Protein AF-A0A7V6TXW2-F1 (afdb_monomer_lite)

Secondary structure (DSSP, 8-state):
----PPPP-----------PPP-------TT-HHHHHHHHHHHHHHHHHHHHHHHHHHHHHHHHHHHHHHHTPPPPPEEES----TTS-----------S-TT--PPPTHHHHHHHHHHHTT---HHHHHHHHHHHHHHHTT-TT---BTTTTEETTTTEEHHHHHHHHHHHHHHT--TTSHHHHHHHHHHHHHTTTHHHHHHHHH--SHHHHHHHHHHHH--TT-BTTBGGGSTTHHHHHHHHHHHHT----------------------------PPP--PPPPPEEE--PPP--------SHHHHHHHHHHHHHHHHHHHHHHHHHHHHHHHHHTT-HHHHHHHHHHHHHHHHHHT--GGGHHHHHHHHHHHHHHHHHHHHHHHHHHHHHHHHHHHHHHHHHHHHHHHHHHHT--TT-TTHHHHHHHHHHHHHHHHHHHHHTTSS-HHHHHHHHHHHHHHHHHHHHHHHHHTS-HHHHHHHHHHHHHHHHTT--TT--HHHHHHHHHHHHHHHHHHHHHHHHHHHHHHHHHHHHHHHHHTTPPP-HHHHHHHHHGGGGSTTHHHHHHHHHHHHHHHHHHHTS-HHHHHHHHHHHHHHT-SS--HHHHHHHHHHHHHHHHHHHHHHH-HHHHHHHH-HHHHHHHHT--TT-HHHHHHHHHHHHHHHHHHT--

Foldseek 3Di:
DDDDDDDDDDDDDPDDDDPDDDDDDDDDDPDCPVVVVVVVVVVVVVVVVVVVVLVVLLVLLLVLLLVLLVVQAWFFWDKDFDPDPPPDDDDDDDDDDDDDDPQADAQDPCLLVLLVCCCPVLVADSLLSLLLSLQLCVQPSQQLQDDCPDPNAFHGSLRDGDVLVVVLCVQCVVVVHDSSDSSSVSVSVSVCCVPVVVQLVVQLRPDDGNLSSNLSCLSVNVAPQDDPVCSCRHPCNSSSSNSSVNSSPDDDDDDDDDDDDDDDDDDDDDDDDDDDDDDDDPPTDQIDIGGTQFRDRDQPPDPRSSSVSSNVSNVVSNVVSLLVSLLVNLVSLLSNCLQPLVSSVVVLVVVLVRCCVGRDDPVCNVVSVVVSCVSNVVSSVNSVVVNVVVVLVVLLVVLVVVLVVLLVQLLVLLLVDDPVCPCSVVSNVVSLVVNLVSLVVCCVVVVDPPVRSVVVSLVSLLVSLLSNLLSHLLVDALVVLVVSLVVVVVQVVVVDDPSHDPVSNVVSSVSSVVSSVVRVVQQVVLLVVLLVLLVVQLVCLLQLHHRDPVSLVVSCVSLVSHDNSNVSNVLSVLLNVLSLVLLQEALVVLVVVLVVLVVVCPDDHDPSSVVSSVSSVVSSVVLVVCCVVPVQSSLCSSDVLLVVLVVQDDPVDPVSVVSNVVSSVVSCVSNVND

InterPro domains:
  IPR041219 Phage tail lysozyme [PF18013] (111-244)

Organism: NCBI:txid94625

Sequence (674 aa):
MANQRREAVNYQKLTGRAILSDGLLGVAREGGDLERKVAEGFFRLAGVAGQIANEYAEVDGARAGRAAALAGGPGAATISGRVDPASAGGPVGGDFSLTSEVGRKSPPASAAKIKKQLMERGGLKDYQAAAVVGHLTQESNLRASGAVGDQGTAFGLAQWRNERFANLRQFAAGQGKDWRDDETQVDFLIHELNTSEKTAGDALRSSGNLDDAVAAFMGFERPQGWTPQNPRGGHGWSNRLAYAKGALGTVEDVAVDPIQTGATPPADVSPSSARAVAAPGVVPAPVTIDRGKAGGFQPTNSSSIYGRAYDAAGTKTYLQQLDTAMRSDIFNVYMATKDDPVALQSKLNDLKRLQLEDHVFDEIRPEYENAFARMTQPYIEQAIRDQETRRDQQNRAEFLSRTSELETDVQRRIASVSADNPGAVDAVQSAQVAIDDHFDAAVALGVMTADGAAKAKITSRRATAVGFYLRQAENLPSDKVAALRKTMQSDFAAGGLDGLDGDGWEILDAKLDALERSKRVEDNQAKTALAKRGNEFVQRLAAGFEVDEAAFAKFKLDASTATGGQAIVDETVAKIDLAQKLAGMPIQDAQAKVMQLRRDLGSNPTDAQLRTYGYASEFVEAKAKLLADDPVVYVQNADPSVRAAWSEVSADNQASFEKAISATVAAQERLGVV

Radius of gyration: 53.06 Å; chains: 1; bounding box: 148×73×157 Å

pLDDT: mean 76.89, std 19.86, range [21.39, 97.12]

Structure (mmCIF, N/CA/C/O backbone):
data_AF-A0A7V6TXW2-F1
#
_entry.id   AF-A0A7V6TXW2-F1
#
loop_
_atom_site.group_PDB
_atom_site.id
_atom_site.type_symbol
_atom_site.label_atom_id
_atom_site.label_alt_id
_atom_site.label_comp_id
_atom_site.label_asym_id
_atom_site.label_entity_id
_atom_site.label_seq_id
_atom_site.pdbx_PDB_ins_code
_atom_site.Cartn_x
_atom_site.Cartn_y
_atom_site.Cartn_z
_atom_site.occupancy
_atom_site.B_iso_or_equiv
_atom_site.auth_seq_id
_atom_site.auth_comp_id
_atom_site.auth_asym_id
_atom_site.auth_atom_id
_atom_site.pdbx_PDB_model_num
ATOM 1 N N . MET A 1 1 ? 82.183 -24.982 -47.514 1.00 39.62 1 MET A N 1
ATOM 2 C CA . MET A 1 1 ? 81.822 -24.831 -48.942 1.00 39.62 1 MET A CA 1
ATOM 3 C C . MET A 1 1 ? 80.545 -24.000 -48.983 1.00 39.62 1 MET A C 1
ATOM 5 O O . MET A 1 1 ? 79.555 -24.433 -48.421 1.00 39.62 1 MET A O 1
ATOM 9 N N . ALA A 1 2 ? 80.673 -22.684 -49.174 1.00 40.34 2 ALA A N 1
ATOM 10 C CA . ALA A 1 2 ? 80.458 -21.997 -50.459 1.00 40.34 2 ALA A CA 1
ATOM 11 C C . ALA A 1 2 ? 78.979 -22.093 -50.906 1.00 40.34 2 ALA A C 1
ATOM 13 O O . ALA A 1 2 ? 78.511 -23.168 -51.246 1.00 40.34 2 ALA A O 1
ATOM 14 N N . ASN A 1 3 ? 78.181 -21.048 -50.655 1.00 40.56 3 ASN A N 1
ATOM 15 C CA . ASN A 1 3 ? 77.856 -19.963 -51.602 1.00 40.56 3 ASN A CA 1
ATOM 16 C C . ASN A 1 3 ? 76.934 -20.419 -52.749 1.00 40.56 3 ASN A C 1
ATOM 18 O O . ASN A 1 3 ? 77.410 -21.066 -53.668 1.00 40.56 3 ASN A O 1
ATOM 22 N N . GLN A 1 4 ? 75.672 -19.972 -52.766 1.00 47.75 4 GLN A N 1
ATOM 23 C CA . GLN A 1 4 ? 75.226 -18.916 -53.693 1.00 47.75 4 GLN A CA 1
ATOM 24 C C . GLN A 1 4 ? 73.744 -18.556 -53.506 1.00 47.75 4 GLN A C 1
ATOM 26 O O . GLN A 1 4 ? 72.875 -19.394 -53.275 1.00 47.75 4 GLN A O 1
ATOM 31 N N . ARG A 1 5 ? 73.513 -17.240 -53.539 1.00 47.88 5 ARG A N 1
ATOM 32 C CA . ARG A 1 5 ? 72.244 -16.530 -53.374 1.00 47.88 5 ARG A CA 1
ATOM 33 C C . ARG A 1 5 ? 71.410 -16.610 -54.655 1.00 47.88 5 ARG A C 1
ATOM 35 O O . ARG A 1 5 ? 71.960 -16.648 -55.748 1.00 47.88 5 ARG A O 1
ATOM 42 N N . ARG A 1 6 ? 70.088 -16.575 -54.473 1.00 51.72 6 ARG A N 1
ATOM 43 C CA . ARG A 1 6 ? 69.061 -16.572 -55.523 1.00 51.72 6 ARG A CA 1
ATOM 44 C C . ARG A 1 6 ? 69.190 -15.335 -56.419 1.00 51.72 6 ARG A C 1
ATOM 46 O O . ARG A 1 6 ? 69.353 -14.222 -55.923 1.00 51.72 6 ARG A O 1
ATOM 53 N N . GLU A 1 7 ? 69.146 -15.591 -57.720 1.00 45.91 7 GLU A N 1
ATOM 54 C 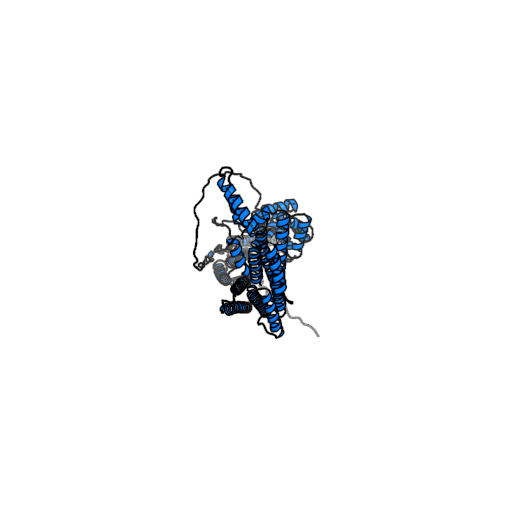CA . GLU A 1 7 ? 69.364 -14.661 -58.826 1.00 45.91 7 GLU A CA 1
ATOM 55 C C . GLU A 1 7 ? 68.248 -13.613 -58.959 1.00 45.91 7 GLU A C 1
ATOM 57 O O . GLU A 1 7 ? 67.084 -13.862 -58.639 1.00 45.91 7 GLU A O 1
ATOM 62 N N . ALA A 1 8 ? 68.621 -12.428 -59.447 1.00 43.94 8 ALA A N 1
ATOM 63 C CA . ALA A 1 8 ? 67.712 -11.335 -59.762 1.00 43.94 8 ALA A CA 1
ATOM 64 C C . ALA A 1 8 ? 67.069 -11.549 -61.140 1.00 43.94 8 ALA A C 1
ATOM 66 O O . ALA A 1 8 ? 67.761 -11.755 -62.138 1.00 43.94 8 ALA A O 1
ATOM 67 N N . VAL A 1 9 ? 65.741 -11.454 -61.199 1.00 42.50 9 VAL A N 1
ATOM 68 C CA . VAL A 1 9 ? 64.977 -11.519 -62.448 1.00 42.50 9 VAL A CA 1
ATOM 69 C C . VAL A 1 9 ? 65.106 -10.172 -63.164 1.00 42.50 9 VAL A C 1
ATOM 71 O O . VAL A 1 9 ? 64.519 -9.171 -62.757 1.00 42.50 9 VAL A O 1
ATOM 74 N N . ASN A 1 10 ? 65.926 -10.150 -64.215 1.00 43.56 10 ASN A N 1
ATOM 75 C CA . ASN A 1 10 ? 66.090 -9.020 -65.126 1.00 43.56 10 ASN A CA 1
ATOM 76 C C . ASN A 1 10 ? 64.913 -8.948 -66.109 1.00 43.56 10 ASN A C 1
ATOM 78 O O . ASN A 1 10 ? 64.563 -9.947 -66.733 1.00 43.56 10 ASN A O 1
ATOM 82 N N . TYR A 1 11 ? 64.365 -7.750 -66.313 1.00 49.59 11 TYR A N 1
ATOM 83 C CA . TYR A 1 11 ? 63.488 -7.436 -67.442 1.00 49.59 11 TYR A CA 1
ATOM 84 C C . TYR A 1 11 ? 64.235 -6.541 -68.440 1.00 49.59 11 TYR A C 1
ATOM 86 O O . TYR A 1 11 ? 65.030 -5.678 -68.061 1.00 49.59 11 TYR A O 1
ATOM 94 N N . GLN A 1 12 ? 63.999 -6.760 -69.734 1.00 37.91 12 GLN A N 1
ATOM 95 C CA . GLN A 1 12 ? 64.579 -5.960 -70.810 1.00 37.91 12 GLN A CA 1
ATOM 96 C C . GLN A 1 12 ? 63.888 -4.595 -70.889 1.00 37.91 12 GLN A C 1
ATOM 98 O O . GLN A 1 12 ? 62.670 -4.505 -71.036 1.00 37.91 12 GLN A O 1
ATOM 103 N N . LYS A 1 13 ? 64.677 -3.518 -70.840 1.00 39.25 13 LYS A N 1
ATOM 104 C CA . LYS A 1 13 ? 64.218 -2.188 -71.251 1.00 39.25 13 LYS A CA 1
ATOM 105 C C . LYS A 1 13 ? 64.116 -2.151 -72.772 1.00 39.25 13 LYS A C 1
ATOM 107 O O . LYS A 1 13 ? 65.109 -2.376 -73.460 1.00 39.25 13 LYS A O 1
ATOM 112 N N . LEU A 1 14 ? 62.942 -1.791 -73.280 1.00 38.03 14 LEU A N 1
ATOM 113 C CA . LEU A 1 14 ? 62.776 -1.349 -74.658 1.00 38.03 14 LEU A CA 1
ATOM 114 C C . LEU A 1 14 ? 63.428 0.036 -74.789 1.00 38.03 14 LEU A C 1
ATOM 116 O O . LEU A 1 14 ? 62.813 1.063 -74.511 1.00 38.03 14 LEU A O 1
ATOM 120 N N . THR A 1 15 ? 64.703 0.079 -75.155 1.00 40.31 15 THR A N 1
ATOM 121 C CA . THR A 1 15 ? 65.324 1.305 -75.651 1.00 40.31 15 THR A CA 1
ATOM 122 C C . THR A 1 15 ? 64.886 1.487 -77.097 1.00 40.31 15 THR A C 1
ATOM 124 O O . THR A 1 15 ? 65.311 0.763 -77.996 1.00 40.31 15 THR A O 1
ATOM 127 N N . GLY A 1 16 ? 63.988 2.445 -77.322 1.00 37.53 16 GLY A N 1
ATOM 128 C CA . GLY A 1 16 ? 63.649 2.890 -78.666 1.00 37.53 16 GLY A CA 1
ATOM 129 C C . GLY A 1 16 ? 64.917 3.340 -79.388 1.00 37.53 16 GLY A C 1
ATOM 130 O O . GLY A 1 16 ? 65.567 4.302 -78.980 1.00 37.53 16 GLY A O 1
ATOM 131 N N . ARG A 1 17 ? 65.275 2.621 -80.456 1.00 33.59 17 ARG A N 1
ATOM 132 C CA . ARG A 1 17 ? 66.212 3.091 -81.475 1.00 33.59 17 ARG A CA 1
ATOM 133 C C . ARG A 1 17 ? 65.647 4.377 -82.075 1.00 33.59 17 ARG A C 1
ATOM 135 O O . ARG A 1 17 ? 64.654 4.326 -82.795 1.00 33.59 17 ARG A O 1
ATOM 142 N N . ALA A 1 18 ? 66.301 5.507 -81.830 1.00 39.91 18 ALA A N 1
ATOM 143 C CA . ALA A 1 18 ? 66.227 6.618 -82.764 1.00 39.91 18 ALA A CA 1
ATOM 144 C C . ALA A 1 18 ? 67.008 6.199 -84.017 1.00 39.91 18 ALA A C 1
ATOM 146 O O . ALA A 1 18 ? 68.218 5.982 -83.956 1.00 39.91 18 ALA A O 1
ATOM 147 N N . ILE A 1 19 ? 66.310 6.040 -85.140 1.00 38.38 19 ILE A N 1
ATOM 148 C CA . ILE A 1 19 ? 66.939 6.057 -86.459 1.00 38.38 19 ILE A CA 1
ATOM 149 C C . ILE A 1 19 ? 67.360 7.513 -86.676 1.00 38.38 19 ILE A C 1
ATOM 151 O O . ILE A 1 19 ? 66.569 8.337 -87.122 1.00 38.38 19 ILE A O 1
A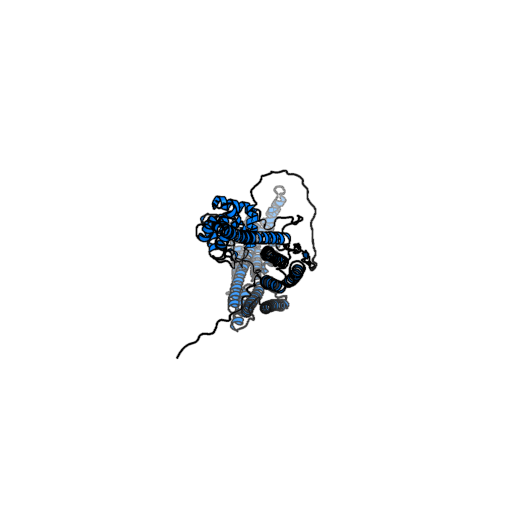TOM 155 N N . LEU A 1 20 ? 68.582 7.848 -86.265 1.00 39.72 20 LEU A N 1
ATOM 156 C CA . LEU A 1 20 ? 69.260 9.041 -86.750 1.00 39.72 20 LEU A CA 1
ATOM 157 C C . LEU A 1 20 ? 69.845 8.671 -88.108 1.00 39.72 20 LEU A C 1
ATOM 159 O O . LEU A 1 20 ? 70.643 7.742 -88.220 1.00 39.72 20 LEU A O 1
ATOM 163 N N . SER A 1 21 ? 69.381 9.360 -89.142 1.00 35.62 21 SER A N 1
ATOM 164 C CA . SER A 1 21 ? 69.970 9.325 -90.472 1.00 35.62 21 SER A CA 1
ATOM 165 C C . SER A 1 21 ? 71.451 9.703 -90.399 1.00 35.62 21 SER A C 1
ATOM 167 O O . SER A 1 21 ? 71.790 10.765 -89.875 1.00 35.62 21 SER A O 1
ATOM 169 N N . ASP A 1 22 ? 72.297 8.827 -90.942 1.00 39.59 22 ASP A N 1
ATOM 170 C CA . ASP A 1 22 ? 73.707 9.071 -91.239 1.00 39.59 22 ASP A CA 1
ATOM 171 C C . ASP A 1 22 ? 73.880 10.375 -92.025 1.00 39.59 22 ASP A C 1
ATOM 173 O O . ASP A 1 22 ? 73.220 10.599 -93.042 1.00 39.59 22 ASP A O 1
ATOM 177 N N . GLY A 1 23 ? 74.803 11.222 -91.571 1.00 37.97 23 GLY A N 1
ATOM 178 C CA . GLY A 1 23 ? 75.138 12.446 -92.280 1.00 37.97 23 GLY A CA 1
ATOM 179 C C . GLY A 1 23 ? 76.102 13.357 -91.533 1.00 37.97 23 GLY A C 1
ATOM 180 O O . GLY A 1 23 ? 75.675 14.275 -90.847 1.00 37.97 23 GLY A O 1
ATOM 181 N N . LEU A 1 24 ? 77.392 13.147 -91.807 1.00 35.56 24 LEU A N 1
ATOM 182 C CA . LEU A 1 24 ? 78.501 14.110 -91.738 1.00 35.56 24 LEU A CA 1
ATOM 183 C C . LEU A 1 24 ? 79.196 14.330 -90.380 1.00 35.56 24 LEU A C 1
ATOM 185 O O . LEU A 1 24 ? 78.731 15.018 -89.477 1.00 35.56 24 LEU A O 1
ATOM 189 N N . LEU A 1 25 ? 80.422 13.799 -90.340 1.00 45.91 25 LEU A N 1
ATOM 190 C CA . LEU A 1 25 ? 81.537 14.176 -89.474 1.00 45.91 25 LEU A CA 1
ATOM 191 C C . LEU A 1 25 ? 81.641 15.706 -89.318 1.00 45.91 25 LEU A C 1
ATOM 193 O O . LEU A 1 25 ? 82.064 16.411 -90.234 1.00 45.91 25 LEU A O 1
ATOM 197 N N . GLY A 1 26 ? 81.290 16.204 -88.132 1.00 40.41 26 GLY A N 1
ATOM 198 C CA . GLY A 1 26 ? 81.499 17.587 -87.717 1.00 40.41 26 GLY A CA 1
ATOM 199 C C . GLY A 1 26 ? 82.822 17.733 -86.974 1.00 40.41 26 GLY A C 1
ATOM 200 O O . GLY A 1 26 ? 82.925 17.417 -85.793 1.00 40.41 26 GLY A O 1
ATOM 201 N N . VAL A 1 27 ? 83.836 18.217 -87.683 1.00 45.97 27 VAL A N 1
ATOM 202 C CA . VAL A 1 27 ? 85.082 18.749 -87.118 1.00 45.97 27 VAL A CA 1
ATOM 203 C C . VAL A 1 27 ? 84.740 19.816 -86.069 1.00 45.97 27 VAL A C 1
ATOM 205 O O . VAL A 1 27 ? 83.910 20.685 -86.338 1.00 45.97 27 VAL A O 1
ATOM 208 N N . ALA A 1 28 ? 85.380 19.769 -84.896 1.00 42.00 28 ALA A N 1
ATOM 209 C CA . ALA A 1 28 ? 85.256 20.807 -83.875 1.00 42.00 28 ALA A CA 1
ATOM 210 C C . ALA A 1 28 ? 85.570 22.184 -84.487 1.00 42.00 28 ALA A C 1
ATOM 212 O O . ALA A 1 28 ? 86.697 22.444 -84.905 1.00 42.00 28 ALA A O 1
ATOM 213 N N . ARG A 1 29 ? 84.560 23.055 -84.560 1.00 47.09 29 ARG A N 1
ATOM 214 C CA . ARG A 1 29 ? 84.728 24.484 -84.830 1.00 47.09 29 ARG A CA 1
ATOM 215 C C . ARG A 1 29 ? 84.354 25.245 -83.565 1.00 47.09 29 ARG A C 1
ATOM 217 O O . ARG A 1 29 ? 83.296 24.993 -82.989 1.00 47.09 29 ARG A O 1
ATOM 224 N N . GLU A 1 30 ? 85.226 26.155 -83.140 1.00 49.94 30 GLU A N 1
ATOM 225 C CA . GLU A 1 30 ? 84.925 27.137 -82.097 1.00 49.94 30 GLU A CA 1
ATOM 226 C C . GLU A 1 30 ? 83.615 27.867 -82.441 1.00 49.94 30 GLU A C 1
ATOM 228 O O . GLU A 1 30 ? 83.512 28.486 -83.499 1.00 49.94 30 GLU A O 1
ATOM 233 N N . GLY A 1 31 ? 82.604 27.747 -81.568 1.00 53.56 31 GLY A N 1
ATOM 234 C CA . GLY A 1 31 ? 81.333 28.478 -81.684 1.00 53.56 31 GLY A CA 1
ATOM 235 C C . GLY A 1 31 ? 80.064 27.787 -81.149 1.00 53.56 31 GLY A C 1
ATOM 236 O O . GLY A 1 31 ? 79.138 28.489 -80.766 1.00 53.56 31 GLY A O 1
ATOM 237 N N . GLY A 1 32 ? 79.999 26.448 -81.061 1.00 49.78 32 GLY A N 1
ATOM 238 C CA . GLY A 1 32 ? 78.733 25.711 -80.809 1.00 49.78 32 GLY A CA 1
ATOM 239 C C . GLY A 1 32 ? 78.393 25.319 -79.355 1.00 49.78 32 GLY A C 1
ATOM 240 O O . GLY A 1 32 ? 77.349 24.720 -79.094 1.00 49.78 32 GLY A O 1
ATOM 241 N N . ASP A 1 33 ? 79.248 25.623 -78.372 1.00 56.03 33 ASP A N 1
ATOM 242 C CA . ASP A 1 33 ? 79.038 25.201 -76.972 1.00 56.03 33 ASP A CA 1
ATOM 243 C C . ASP A 1 33 ? 77.923 25.963 -76.242 1.00 56.03 33 ASP A C 1
ATOM 245 O O . ASP A 1 33 ? 77.378 25.471 -75.247 1.00 56.03 33 ASP A O 1
ATOM 249 N N . LEU A 1 34 ? 77.562 27.149 -76.734 1.00 51.62 34 LEU A N 1
ATOM 250 C CA . LEU A 1 34 ? 76.482 27.953 -76.171 1.00 51.62 34 LEU A CA 1
ATOM 251 C C . LEU A 1 34 ? 75.111 27.357 -76.525 1.00 51.62 34 LEU A C 1
ATOM 253 O O . LEU A 1 34 ? 74.260 27.212 -75.653 1.00 51.62 34 LEU A O 1
ATOM 257 N N . GLU A 1 35 ? 74.918 26.927 -77.772 1.00 46.94 35 GLU A N 1
ATOM 258 C CA . GLU A 1 35 ? 73.638 26.425 -78.294 1.00 46.94 35 GLU A CA 1
ATOM 259 C C . GLU A 1 35 ? 73.225 25.095 -77.649 1.00 46.94 35 GLU A C 1
ATOM 261 O O . GLU A 1 35 ? 72.062 24.910 -77.294 1.00 46.94 35 GLU A O 1
ATOM 266 N N . ARG A 1 36 ? 74.184 24.199 -77.384 1.00 52.09 36 ARG A N 1
ATOM 267 C CA . ARG A 1 36 ? 73.939 22.937 -76.665 1.00 52.09 36 ARG A CA 1
ATOM 268 C C . ARG A 1 36 ? 73.583 23.156 -75.188 1.00 52.09 36 ARG A C 1
ATOM 270 O O . ARG A 1 36 ? 72.656 22.525 -74.688 1.00 52.09 36 ARG A O 1
ATOM 277 N N . LYS A 1 37 ? 74.259 24.085 -74.498 1.00 51.91 37 LYS A N 1
ATOM 278 C CA . LYS A 1 37 ? 73.934 24.457 -73.104 1.00 51.91 37 LYS A CA 1
ATOM 279 C C . LYS A 1 37 ? 72.583 25.166 -72.996 1.00 51.91 37 LYS A C 1
ATOM 281 O O . LYS A 1 37 ? 71.857 24.953 -72.027 1.00 51.91 37 LYS A O 1
ATOM 286 N N . VAL A 1 38 ? 72.233 25.973 -73.998 1.00 49.19 38 VAL A N 1
ATOM 287 C CA . VAL A 1 38 ? 70.923 26.621 -74.121 1.00 49.19 38 VAL A CA 1
ATOM 288 C C . VAL A 1 38 ? 69.829 25.577 -74.373 1.00 49.19 38 VAL A C 1
ATOM 290 O O . VAL A 1 38 ? 68.819 25.595 -73.676 1.00 49.19 38 VAL A O 1
ATOM 293 N N . ALA A 1 39 ? 70.049 24.603 -75.263 1.00 46.03 39 ALA A N 1
ATOM 294 C CA . ALA A 1 39 ? 69.114 23.499 -75.492 1.00 46.03 39 ALA A CA 1
ATOM 295 C C . ALA A 1 39 ? 68.905 22.630 -74.234 1.00 46.03 39 ALA A C 1
ATOM 297 O O . ALA A 1 39 ? 67.767 22.368 -73.855 1.00 46.03 39 ALA A O 1
ATOM 298 N N . GLU A 1 40 ? 69.969 22.248 -73.518 1.00 51.06 40 GLU A N 1
ATOM 299 C CA . GLU A 1 40 ? 69.871 21.539 -72.226 1.00 51.06 40 GLU A CA 1
ATOM 300 C C . GLU A 1 40 ? 69.198 22.382 -71.124 1.00 51.06 40 GLU A C 1
ATOM 302 O O . GLU A 1 40 ? 68.554 21.840 -70.219 1.00 51.06 40 GLU A O 1
ATOM 307 N N . GLY A 1 41 ? 69.337 23.710 -71.177 1.00 48.38 41 GLY A N 1
ATOM 308 C CA . GLY A 1 41 ? 68.594 24.656 -70.342 1.00 48.38 41 GLY A CA 1
ATOM 309 C C . GLY A 1 41 ? 67.096 24.647 -70.655 1.00 48.38 41 GLY A C 1
ATOM 310 O O . GLY A 1 41 ? 66.285 24.535 -69.736 1.00 48.38 41 GLY A O 1
ATOM 311 N N . PHE A 1 42 ? 66.727 24.665 -71.939 1.00 48.12 42 PHE A N 1
ATOM 312 C CA . PHE A 1 42 ? 65.338 24.566 -72.395 1.00 48.12 42 PHE A CA 1
ATOM 313 C C . PHE A 1 42 ? 64.704 23.204 -72.090 1.00 48.12 42 PHE A C 1
ATOM 315 O O . PHE A 1 42 ? 63.553 23.169 -71.666 1.00 48.12 42 PHE A O 1
ATOM 322 N N . PHE A 1 43 ? 65.435 22.090 -72.206 1.00 45.31 43 PHE A N 1
ATOM 323 C CA . PHE A 1 43 ? 64.924 20.766 -71.822 1.00 45.31 43 PHE A CA 1
ATOM 324 C C . PHE A 1 43 ? 64.693 20.636 -70.309 1.00 45.31 43 PHE A C 1
ATOM 326 O O . PHE A 1 43 ? 63.699 20.041 -69.894 1.00 45.31 43 PHE A O 1
ATOM 333 N N . ARG A 1 44 ? 65.555 21.230 -69.469 1.00 49.59 44 ARG A N 1
ATOM 334 C CA . ARG A 1 44 ? 65.332 21.292 -68.011 1.00 49.59 44 ARG A CA 1
ATOM 335 C C . ARG A 1 44 ? 64.155 22.193 -67.646 1.00 49.59 44 ARG A C 1
ATOM 337 O O . ARG A 1 44 ? 63.337 21.793 -66.825 1.00 49.59 44 ARG A O 1
ATOM 344 N N . LEU A 1 45 ? 64.028 23.355 -68.287 1.00 42.38 45 LEU A N 1
ATOM 345 C CA . LEU A 1 45 ? 62.864 24.235 -68.144 1.00 42.38 45 LEU A CA 1
ATOM 346 C C . LEU A 1 45 ? 61.570 23.548 -68.591 1.00 42.38 45 LEU A C 1
ATOM 348 O O . LEU A 1 45 ? 60.569 23.667 -67.899 1.00 42.38 45 LEU A O 1
ATOM 352 N N . ALA A 1 46 ? 61.590 22.779 -69.682 1.00 46.44 46 ALA A N 1
ATOM 353 C CA . ALA A 1 46 ? 60.445 21.996 -70.141 1.00 46.44 46 ALA A CA 1
ATOM 354 C C . ALA A 1 46 ? 60.096 20.847 -69.177 1.00 46.44 46 ALA A C 1
ATOM 356 O O . ALA A 1 46 ? 58.921 20.589 -68.937 1.00 46.44 46 ALA A O 1
ATOM 357 N N . GLY A 1 47 ? 61.096 20.191 -68.577 1.00 47.91 47 GLY A N 1
ATOM 358 C CA . GLY A 1 47 ? 60.890 19.176 -67.540 1.00 47.91 47 GLY A CA 1
ATOM 359 C C . GLY A 1 47 ? 60.282 19.749 -66.255 1.00 47.91 47 GLY A C 1
ATOM 360 O O . GLY A 1 47 ? 59.322 19.187 -65.732 1.00 47.91 47 GLY A O 1
ATOM 361 N N . VAL A 1 48 ? 60.783 20.897 -65.785 1.00 49.28 48 VAL A N 1
ATOM 362 C CA . VAL A 1 48 ? 60.234 21.626 -64.626 1.00 49.28 48 VAL A CA 1
ATOM 363 C C . VAL A 1 48 ? 58.838 22.174 -64.935 1.00 49.28 48 VAL A C 1
ATOM 365 O O . VAL A 1 48 ? 57.930 22.019 -64.125 1.00 49.28 48 VAL A O 1
ATOM 368 N N . ALA A 1 49 ? 58.619 22.738 -66.125 1.00 45.94 49 ALA A N 1
ATOM 369 C CA . ALA A 1 49 ? 57.301 23.186 -66.571 1.00 45.94 49 ALA A CA 1
ATOM 370 C C . ALA A 1 49 ? 56.307 22.019 -66.686 1.00 45.94 49 ALA A C 1
ATOM 372 O O . ALA A 1 49 ? 55.146 22.176 -66.325 1.00 45.94 49 ALA A O 1
ATOM 373 N N . GLY A 1 50 ? 56.759 20.839 -67.120 1.00 52.53 50 GLY A N 1
ATOM 374 C CA . GLY A 1 50 ? 55.957 19.616 -67.142 1.00 52.53 50 GLY A CA 1
ATOM 375 C C . GLY A 1 50 ? 55.593 19.111 -65.743 1.00 52.53 50 GLY A C 1
ATOM 376 O O . GLY A 1 50 ? 54.461 18.694 -65.524 1.00 52.53 50 GLY A O 1
ATOM 377 N N . GLN A 1 51 ? 56.511 19.191 -64.774 1.00 63.31 51 GLN A N 1
ATOM 378 C CA . GLN A 1 51 ? 56.226 18.862 -63.370 1.00 63.31 51 GLN A CA 1
ATOM 379 C C . GLN A 1 51 ? 55.219 19.835 -62.748 1.00 63.31 51 GLN A C 1
ATOM 381 O O . GLN A 1 51 ? 54.247 19.392 -62.145 1.00 63.31 51 GLN A O 1
ATOM 386 N N . ILE A 1 52 ? 55.398 21.138 -62.974 1.00 55.72 52 ILE A N 1
ATOM 387 C CA . ILE A 1 52 ? 54.470 22.178 -62.517 1.00 55.72 52 ILE A CA 1
ATOM 388 C C . ILE A 1 52 ? 53.089 21.991 -63.168 1.00 55.72 52 ILE A C 1
ATOM 390 O O . ILE A 1 52 ? 52.074 22.040 -62.481 1.00 55.72 52 ILE A O 1
ATOM 394 N N . ALA A 1 53 ? 53.027 21.716 -64.474 1.00 61.12 53 ALA A N 1
ATOM 395 C CA . ALA A 1 53 ? 51.770 21.453 -65.176 1.00 61.12 53 ALA A CA 1
ATOM 396 C C . ALA A 1 53 ? 51.052 20.198 -64.650 1.00 61.12 53 ALA A C 1
ATOM 398 O O . ALA A 1 53 ? 49.827 20.199 -64.537 1.00 61.12 53 ALA A O 1
ATOM 399 N N . ASN A 1 54 ? 51.798 19.149 -64.289 1.00 67.62 54 ASN A N 1
ATOM 400 C CA . ASN A 1 54 ? 51.239 17.951 -63.662 1.00 67.62 54 ASN A CA 1
ATOM 401 C C . ASN A 1 54 ? 50.673 18.249 -62.264 1.00 67.62 54 ASN A C 1
ATOM 403 O O . ASN A 1 54 ? 49.582 17.781 -61.950 1.00 67.62 54 ASN A O 1
ATOM 407 N N . GLU A 1 55 ? 51.373 19.051 -61.458 1.00 68.19 55 GLU A N 1
ATOM 408 C CA . GLU A 1 55 ? 50.932 19.455 -60.117 1.00 68.19 55 GLU A CA 1
ATOM 409 C C . GLU A 1 55 ? 49.672 20.338 -60.171 1.00 68.19 55 GLU A C 1
ATOM 411 O O . GLU A 1 55 ? 48.707 20.089 -59.447 1.00 68.19 55 GLU A O 1
ATOM 416 N N . TYR A 1 56 ? 49.611 21.302 -61.098 1.00 66.19 56 TYR A N 1
ATOM 417 C CA . TYR A 1 56 ? 48.394 22.085 -61.345 1.00 66.19 56 TYR A CA 1
ATOM 418 C C . TYR A 1 56 ? 47.233 21.210 -61.833 1.00 66.19 56 TYR A C 1
ATOM 420 O O . TYR A 1 56 ? 46.121 21.339 -61.323 1.00 66.19 56 TYR A O 1
ATOM 428 N N . ALA A 1 57 ? 47.480 20.276 -62.759 1.00 68.12 57 ALA A N 1
ATOM 429 C CA . ALA A 1 57 ? 46.455 19.352 -63.244 1.00 68.12 57 ALA A CA 1
ATOM 430 C C . ALA A 1 57 ? 45.901 18.449 -62.126 1.00 68.12 57 ALA A C 1
ATOM 432 O O . ALA A 1 57 ? 44.703 18.171 -62.104 1.00 68.12 57 ALA A O 1
ATOM 433 N N . GLU A 1 58 ? 46.741 18.013 -61.186 1.00 71.94 58 GLU A N 1
ATOM 434 C CA . GLU A 1 58 ? 46.327 17.228 -60.019 1.00 71.94 58 GLU A CA 1
ATOM 435 C C . GLU A 1 58 ? 45.488 18.060 -59.033 1.00 71.94 58 GLU A C 1
ATOM 437 O O . GLU A 1 58 ? 44.412 17.627 -58.613 1.00 71.94 58 GLU A O 1
ATOM 442 N N . VAL A 1 59 ? 45.917 19.285 -58.706 1.00 74.38 59 VAL A N 1
ATOM 443 C CA . VAL A 1 59 ? 45.180 20.189 -57.803 1.00 74.38 59 VAL A CA 1
ATOM 444 C C . VAL A 1 59 ? 43.833 20.613 -58.395 1.00 74.38 59 VAL A C 1
ATOM 446 O O . VAL A 1 59 ? 42.820 20.606 -57.683 1.00 74.38 59 VAL A O 1
ATOM 449 N N . ASP A 1 60 ? 43.800 20.956 -59.682 1.00 73.44 60 ASP A N 1
ATOM 450 C CA . ASP A 1 60 ? 42.579 21.364 -60.380 1.00 73.44 60 ASP A CA 1
ATOM 451 C C . ASP A 1 60 ? 41.623 20.188 -60.568 1.00 73.44 60 ASP A C 1
ATOM 453 O O . ASP A 1 60 ? 40.422 20.337 -60.328 1.00 73.44 60 ASP A O 1
ATOM 457 N N . GLY A 1 61 ? 42.152 19.005 -60.898 1.00 73.69 61 GLY A N 1
ATOM 458 C CA . GLY A 1 61 ? 41.386 17.762 -60.947 1.00 73.69 61 GLY A CA 1
ATOM 459 C C . GLY A 1 61 ? 40.737 17.472 -59.599 1.00 73.69 61 GLY A C 1
ATOM 460 O O . GLY A 1 61 ? 39.515 17.365 -59.507 1.00 73.69 61 GLY A O 1
ATOM 461 N N . ALA A 1 62 ? 41.520 17.469 -58.518 1.00 75.81 62 ALA A N 1
ATOM 462 C CA . ALA A 1 62 ? 41.014 17.224 -57.169 1.00 75.81 62 ALA A CA 1
ATOM 463 C C . ALA A 1 62 ? 40.009 18.287 -56.684 1.00 75.81 62 ALA A C 1
ATOM 465 O O . ALA A 1 62 ? 39.096 17.989 -55.906 1.00 75.81 62 ALA A O 1
ATOM 466 N N . ARG A 1 63 ? 40.160 19.554 -57.088 1.00 76.00 63 ARG A N 1
ATOM 467 C CA . ARG A 1 63 ? 39.195 20.621 -56.774 1.00 76.00 63 ARG A CA 1
ATOM 468 C C . ARG A 1 63 ? 37.882 20.418 -57.528 1.00 76.00 63 ARG A C 1
ATOM 470 O O . ARG A 1 63 ? 36.824 20.474 -56.904 1.00 76.00 63 ARG A O 1
ATOM 477 N N . ALA A 1 64 ? 37.953 20.162 -58.831 1.00 75.81 64 ALA A N 1
ATOM 478 C CA . ALA A 1 64 ? 36.784 19.928 -59.668 1.00 75.81 64 ALA A CA 1
ATOM 479 C C . ALA A 1 64 ? 36.032 18.655 -59.254 1.00 75.81 64 ALA A C 1
ATOM 481 O O . ALA A 1 64 ? 34.807 18.681 -59.171 1.00 75.81 64 ALA A O 1
ATOM 482 N N . GLY A 1 65 ? 36.753 17.588 -58.894 1.00 76.38 65 GLY A N 1
ATOM 483 C CA . GLY A 1 65 ? 36.172 16.343 -58.387 1.00 76.38 65 GLY A CA 1
ATOM 484 C C . GLY A 1 65 ? 35.388 16.559 -57.099 1.00 76.38 65 GLY A C 1
ATOM 485 O O . GLY A 1 65 ? 34.233 16.155 -57.000 1.00 76.38 65 GLY A O 1
ATOM 486 N N . ARG A 1 66 ? 35.964 17.287 -56.131 1.00 79.62 66 ARG A N 1
ATOM 487 C CA . ARG A 1 66 ? 35.263 17.662 -54.889 1.00 79.62 66 ARG A CA 1
ATOM 488 C C . ARG A 1 66 ? 34.036 18.528 -55.147 1.00 79.62 66 ARG A C 1
ATOM 490 O O . ARG A 1 66 ? 32.997 18.287 -54.545 1.00 79.62 66 ARG A O 1
ATOM 497 N N . ALA A 1 67 ? 34.140 19.524 -56.026 1.00 74.50 67 ALA A N 1
ATOM 498 C CA . ALA A 1 67 ? 33.017 20.396 -56.359 1.00 74.50 67 ALA A CA 1
ATOM 499 C C . ALA A 1 67 ? 31.873 19.621 -57.033 1.00 74.50 67 ALA A C 1
ATOM 501 O O . ALA A 1 67 ? 30.712 19.805 -56.673 1.00 74.50 67 ALA A O 1
ATOM 502 N N . ALA A 1 68 ? 32.201 18.711 -57.954 1.00 79.00 68 ALA A N 1
ATOM 503 C CA . ALA A 1 68 ? 31.228 17.846 -58.607 1.00 79.00 68 ALA A CA 1
ATOM 504 C C . ALA A 1 68 ? 30.585 16.855 -57.631 1.00 79.00 68 ALA A C 1
ATOM 506 O O . ALA A 1 68 ? 29.374 16.666 -57.678 1.00 79.00 68 ALA A O 1
ATOM 507 N N . ALA A 1 69 ? 31.359 16.282 -56.707 1.00 80.00 69 ALA A N 1
ATOM 508 C CA . ALA A 1 69 ? 30.829 15.431 -55.649 1.00 80.00 69 ALA A CA 1
ATOM 509 C C . ALA A 1 69 ? 29.903 16.203 -54.703 1.00 80.00 69 ALA A C 1
ATOM 511 O O . ALA A 1 69 ? 28.806 15.740 -54.438 1.00 80.00 69 ALA A O 1
ATOM 512 N N . LEU A 1 70 ? 30.273 17.414 -54.271 1.00 78.69 70 LEU A N 1
ATOM 513 C CA . LEU A 1 70 ? 29.410 18.263 -53.439 1.00 78.69 70 LEU A CA 1
ATOM 514 C C . LEU A 1 70 ? 28.101 18.635 -54.152 1.00 78.69 70 LEU A C 1
ATOM 516 O O . LEU A 1 70 ? 27.038 18.622 -53.532 1.00 78.69 70 LEU A O 1
ATOM 520 N N . ALA A 1 71 ? 28.169 18.946 -55.450 1.00 80.44 71 ALA A N 1
ATOM 521 C CA . ALA A 1 71 ? 27.003 19.279 -56.264 1.00 80.44 71 ALA A CA 1
ATOM 522 C C . ALA A 1 71 ? 26.123 18.054 -56.567 1.00 80.44 71 ALA A C 1
ATOM 524 O O . ALA A 1 71 ? 24.897 18.172 -56.584 1.00 80.44 71 ALA A O 1
ATOM 525 N N . GLY A 1 72 ? 26.735 16.889 -56.781 1.00 78.69 72 GLY A N 1
ATOM 526 C CA . GLY A 1 72 ? 26.087 15.608 -57.068 1.00 78.69 72 GLY A CA 1
ATOM 527 C C . GLY A 1 72 ? 25.859 14.725 -55.841 1.00 78.69 72 GLY A C 1
ATOM 528 O O . GLY A 1 72 ? 25.504 13.564 -56.002 1.00 78.69 72 GLY A O 1
ATOM 529 N N . GLY A 1 73 ? 26.090 15.235 -54.633 1.00 77.31 73 GLY A N 1
ATOM 530 C CA . GLY A 1 73 ? 25.983 14.470 -53.395 1.00 77.31 73 GLY A CA 1
ATOM 531 C C . GLY A 1 73 ? 24.546 14.063 -53.069 1.00 77.31 73 GLY A C 1
ATOM 532 O O . GLY A 1 73 ? 23.623 14.831 -53.379 1.00 77.31 73 GLY A O 1
ATOM 533 N N . PRO A 1 74 ? 24.347 12.898 -52.426 1.00 75.88 74 PRO A N 1
ATOM 534 C CA . PRO A 1 74 ? 23.030 12.443 -52.010 1.00 75.88 74 PRO A CA 1
ATOM 535 C C . PRO A 1 74 ? 22.474 13.336 -50.892 1.00 75.88 74 PRO A C 1
ATOM 537 O O . PRO A 1 74 ? 23.211 13.806 -50.022 1.00 75.88 74 PRO A O 1
ATOM 540 N N . GLY A 1 75 ? 21.167 13.583 -50.923 1.00 72.44 75 GLY A N 1
ATOM 541 C CA . GLY A 1 75 ? 20.436 14.250 -49.848 1.00 72.44 75 GLY A CA 1
ATOM 542 C C . GLY A 1 75 ? 19.796 13.237 -48.902 1.00 72.44 75 GLY A C 1
ATOM 543 O O . GLY A 1 75 ? 19.357 12.185 -49.350 1.00 72.44 75 GLY A O 1
ATOM 544 N N . ALA A 1 76 ? 19.711 13.580 -47.616 1.00 71.00 76 ALA A N 1
ATOM 545 C CA . ALA A 1 76 ? 19.003 12.778 -46.619 1.00 71.00 76 ALA A CA 1
ATOM 546 C C . ALA A 1 76 ? 17.520 12.594 -46.993 1.00 71.00 76 ALA A C 1
ATOM 548 O O . ALA A 1 76 ? 16.891 13.518 -47.526 1.00 71.00 76 ALA A O 1
ATOM 549 N N . ALA A 1 77 ? 16.971 11.415 -46.708 1.00 73.75 77 ALA A N 1
ATOM 550 C CA . ALA A 1 77 ? 15.544 11.154 -46.831 1.00 73.75 77 ALA A CA 1
ATOM 551 C C . ALA A 1 77 ? 14.750 11.971 -45.799 1.00 73.75 77 ALA A C 1
ATOM 553 O O . ALA A 1 77 ? 15.241 12.310 -44.719 1.00 73.75 77 ALA A O 1
ATOM 554 N N . THR A 1 78 ? 13.490 12.272 -46.113 1.00 77.00 78 THR A N 1
ATOM 555 C CA . THR A 1 78 ? 12.565 12.863 -45.136 1.00 77.00 78 THR A CA 1
ATOM 556 C C . THR A 1 78 ? 11.746 11.744 -44.507 1.00 77.00 78 THR A C 1
ATOM 558 O O . THR A 1 78 ? 11.070 10.993 -45.201 1.00 77.00 78 THR A O 1
ATOM 561 N N . ILE A 1 79 ? 11.826 11.600 -43.185 1.00 74.31 79 ILE A N 1
ATOM 562 C CA . ILE A 1 79 ? 11.065 10.594 -42.440 1.00 74.31 79 ILE A CA 1
ATOM 563 C C . ILE A 1 79 ? 9.881 11.316 -41.799 1.00 74.31 79 ILE A C 1
ATOM 565 O O . ILE A 1 79 ? 10.072 12.276 -41.055 1.00 74.31 79 ILE A O 1
ATOM 569 N N . SER A 1 80 ? 8.660 10.883 -42.106 1.00 67.12 80 SER A N 1
ATOM 570 C CA . SER A 1 80 ? 7.419 11.433 -41.549 1.00 67.12 80 SER A CA 1
ATOM 571 C C . SER A 1 80 ? 6.549 10.325 -40.970 1.00 67.12 80 SER A C 1
ATOM 573 O O . SER A 1 80 ? 6.653 9.166 -41.354 1.00 67.12 80 SER A O 1
ATOM 575 N N . GLY A 1 81 ? 5.718 10.658 -39.989 1.00 56.62 81 GLY A N 1
ATOM 576 C CA . GLY A 1 81 ? 5.002 9.668 -39.185 1.00 56.62 81 GLY A CA 1
ATOM 577 C C . GLY A 1 81 ? 5.437 9.715 -37.725 1.00 56.62 81 GLY A C 1
ATOM 578 O O . GLY A 1 81 ? 6.528 10.157 -37.380 1.00 56.62 81 GLY A O 1
ATOM 579 N N . ARG A 1 82 ? 4.496 9.360 -36.859 1.00 50.72 82 ARG A N 1
ATOM 580 C CA . ARG A 1 82 ? 4.380 9.805 -35.469 1.00 50.72 82 ARG A CA 1
ATOM 581 C C . ARG A 1 82 ? 5.639 9.590 -34.610 1.00 50.72 82 ARG A C 1
ATOM 583 O O . ARG A 1 82 ? 5.977 8.469 -34.260 1.00 50.72 82 ARG A O 1
ATOM 590 N N . VAL A 1 83 ? 6.218 10.701 -34.147 1.00 36.72 83 VAL A N 1
ATOM 591 C CA . VAL A 1 83 ? 6.580 10.874 -32.732 1.00 36.72 83 VAL A CA 1
ATOM 592 C C . VAL A 1 83 ? 5.268 11.031 -31.975 1.00 36.72 83 VAL A C 1
ATOM 594 O O . VAL A 1 83 ? 4.524 11.980 -32.216 1.00 36.72 83 VAL A O 1
ATOM 597 N N . ASP A 1 84 ? 4.953 10.084 -31.101 1.00 28.47 84 ASP A N 1
ATOM 598 C CA . ASP A 1 84 ? 3.849 10.220 -30.157 1.00 28.47 84 ASP A CA 1
ATOM 599 C C . ASP A 1 84 ? 4.395 10.830 -28.857 1.00 28.47 84 ASP A C 1
ATOM 601 O O . ASP A 1 84 ? 5.126 10.151 -28.138 1.00 28.47 84 ASP A O 1
ATOM 605 N N . PRO A 1 85 ? 4.065 12.088 -28.507 1.00 31.72 85 PRO A N 1
ATOM 606 C CA . PRO A 1 85 ? 4.314 12.624 -27.169 1.00 31.72 85 PRO A CA 1
ATOM 607 C C . PRO A 1 85 ? 3.228 12.215 -26.152 1.00 31.72 85 PRO A C 1
ATOM 609 O O . PRO A 1 85 ? 3.144 12.778 -25.061 1.00 31.72 85 PRO A O 1
ATOM 612 N N . ALA A 1 86 ? 2.384 11.231 -26.467 1.00 27.19 86 ALA A N 1
ATOM 613 C CA . ALA A 1 86 ? 1.296 10.793 -25.600 1.00 27.19 86 ALA A CA 1
ATOM 614 C C . ALA A 1 86 ? 1.767 9.840 -24.480 1.00 27.19 86 ALA A C 1
ATOM 616 O O . ALA A 1 86 ? 1.375 8.679 -24.416 1.00 27.19 86 ALA A O 1
ATOM 617 N N . SER A 1 87 ? 2.572 10.368 -23.556 1.00 27.75 87 SER A N 1
ATOM 618 C CA . SER A 1 87 ? 2.623 9.924 -22.153 1.00 27.75 87 SER A CA 1
ATOM 619 C C . SER A 1 87 ? 2.937 11.069 -21.171 1.00 27.75 87 SER A C 1
ATOM 621 O O . SER A 1 87 ? 3.451 10.842 -20.080 1.00 27.75 87 SER A O 1
ATOM 623 N N . ALA A 1 88 ? 2.559 12.312 -21.506 1.00 26.12 88 ALA A N 1
ATOM 624 C CA . ALA A 1 88 ? 2.326 13.375 -20.521 1.00 26.12 88 ALA A CA 1
ATOM 625 C C . ALA A 1 88 ? 1.371 14.442 -21.095 1.00 26.12 88 ALA A C 1
ATOM 627 O O . ALA A 1 88 ? 1.641 15.016 -22.144 1.00 26.12 88 ALA A O 1
ATOM 628 N N . GLY A 1 89 ? 0.239 14.690 -20.431 1.00 24.77 89 GLY A N 1
ATOM 629 C CA . GLY A 1 89 ? -0.818 15.593 -20.905 1.00 24.77 89 GLY A CA 1
ATOM 630 C C . GLY A 1 89 ? -0.455 17.089 -20.938 1.00 24.77 89 GLY A C 1
ATOM 631 O O . GLY A 1 89 ? 0.287 17.578 -20.088 1.00 24.77 89 GLY A O 1
ATOM 632 N N . GLY A 1 90 ? -1.038 17.811 -21.905 1.00 23.84 90 GLY A N 1
ATOM 633 C CA . GLY A 1 90 ? -1.017 19.279 -22.068 1.00 23.84 90 GLY A CA 1
ATOM 634 C C . GLY A 1 90 ? -1.385 19.698 -23.508 1.00 23.84 90 GLY A C 1
ATOM 635 O O . GLY A 1 90 ? -1.096 18.925 -24.414 1.00 23.84 90 GLY A O 1
ATOM 636 N N . PRO A 1 91 ? -2.076 20.835 -23.749 1.00 27.05 91 PRO A N 1
ATOM 637 C CA . PRO A 1 91 ? -3.057 20.974 -24.832 1.00 27.05 91 PRO A CA 1
ATOM 638 C C . PRO A 1 91 ? -2.491 21.277 -26.229 1.00 27.05 91 PRO A C 1
ATOM 640 O O . PRO A 1 91 ? -1.412 21.832 -26.409 1.00 27.05 91 PRO A O 1
ATOM 643 N N . VAL A 1 92 ? -3.315 20.900 -27.207 1.00 32.72 92 VAL A N 1
ATOM 644 C CA . VAL A 1 92 ? -3.171 20.977 -28.666 1.00 32.72 92 VAL A CA 1
ATOM 645 C C . VAL A 1 92 ? -3.306 22.402 -29.211 1.00 32.72 92 VAL A C 1
ATOM 647 O O . VAL A 1 92 ? -4.213 23.130 -28.814 1.00 32.72 92 VAL A O 1
ATOM 650 N N . GLY A 1 93 ? -2.488 22.732 -30.215 1.00 25.25 93 GLY A N 1
ATOM 651 C CA . GLY A 1 93 ? -2.726 23.853 -31.129 1.00 25.25 93 GLY A CA 1
ATOM 652 C C . GLY A 1 93 ? -1.445 24.443 -31.718 1.00 25.25 93 GLY A C 1
ATOM 653 O O . GLY A 1 93 ? -0.885 25.372 -31.150 1.00 25.25 93 GLY A O 1
ATOM 654 N N . GLY A 1 94 ? -0.994 23.927 -32.863 1.00 22.97 94 GLY A N 1
ATOM 655 C CA . GLY A 1 94 ? 0.097 24.524 -33.635 1.00 22.97 94 GLY A CA 1
ATOM 656 C C . GLY A 1 94 ? 0.575 23.601 -34.748 1.00 22.97 94 GLY A C 1
ATOM 657 O O . GLY A 1 94 ? 1.256 22.616 -34.482 1.00 22.97 94 GLY A O 1
ATOM 658 N N . ASP A 1 95 ? 0.182 23.913 -35.980 1.00 25.36 95 ASP A N 1
ATOM 659 C CA . ASP A 1 95 ? 0.664 23.282 -37.209 1.00 25.36 95 ASP A CA 1
ATOM 660 C C . ASP A 1 95 ? 2.197 23.418 -37.295 1.00 25.36 95 ASP A C 1
ATOM 662 O O . ASP A 1 95 ? 2.735 24.525 -37.368 1.00 25.36 95 ASP A O 1
ATOM 666 N N . PHE A 1 96 ? 2.912 22.297 -37.191 1.00 29.12 96 PHE A N 1
ATOM 667 C CA . PHE A 1 96 ? 4.373 22.256 -37.159 1.00 29.12 96 PHE A CA 1
ATOM 668 C C . PHE A 1 96 ? 4.902 21.954 -38.561 1.00 29.12 96 PHE A C 1
ATOM 670 O O . PHE A 1 96 ? 5.176 20.809 -38.917 1.00 29.12 96 PHE A O 1
ATOM 677 N N . SER A 1 97 ? 5.045 23.009 -39.361 1.00 23.92 97 SER A N 1
ATOM 678 C CA . SER A 1 97 ? 5.781 22.973 -40.624 1.00 23.92 97 SER A CA 1
ATOM 679 C C . SER A 1 97 ? 7.267 23.232 -40.356 1.00 23.92 97 SER A C 1
ATOM 681 O O . SER A 1 97 ? 7.667 24.342 -40.000 1.00 23.92 97 SER A O 1
ATOM 683 N N . LEU A 1 98 ? 8.101 22.198 -40.500 1.00 31.75 98 LEU A N 1
ATOM 684 C CA . LEU A 1 98 ? 9.561 22.295 -40.404 1.00 31.75 98 LEU A CA 1
ATOM 685 C C . LEU A 1 98 ? 10.156 22.810 -41.717 1.00 31.75 98 LEU A C 1
ATOM 687 O O . LEU A 1 98 ? 10.705 22.051 -42.515 1.00 31.75 98 LEU A O 1
ATOM 691 N N . THR A 1 99 ? 10.127 24.123 -41.915 1.00 25.14 99 THR A N 1
ATOM 692 C CA . THR A 1 99 ? 11.094 24.770 -42.805 1.00 25.14 99 THR A CA 1
ATOM 693 C C . THR A 1 99 ? 12.300 25.230 -41.983 1.00 25.14 99 THR A C 1
ATOM 695 O O . THR A 1 99 ? 12.220 26.192 -41.227 1.00 25.14 99 THR A O 1
ATOM 698 N N . SER A 1 100 ? 13.418 24.514 -42.157 1.00 33.34 100 SER A N 1
ATOM 699 C CA . SER A 1 100 ? 14.810 24.952 -41.941 1.00 33.34 100 SER A CA 1
ATOM 700 C C . SER A 1 100 ? 15.225 25.516 -40.566 1.00 33.34 100 SER A C 1
ATOM 702 O O . SER A 1 100 ? 15.344 26.722 -40.425 1.00 33.34 100 SER A O 1
ATOM 704 N N . GLU A 1 101 ? 15.623 24.643 -39.628 1.00 31.11 101 GLU A N 1
ATOM 705 C CA . GLU A 1 101 ? 16.770 24.837 -38.705 1.00 31.11 101 GLU A CA 1
ATOM 706 C C . GLU A 1 101 ? 17.223 23.464 -38.157 1.00 31.11 101 GLU A C 1
ATOM 708 O O . GLU A 1 101 ? 16.737 22.962 -37.143 1.00 31.11 101 GLU A O 1
ATOM 713 N N . VAL A 1 102 ? 18.146 22.797 -38.853 1.00 35.72 102 VAL A N 1
ATOM 714 C CA . VAL A 1 102 ? 18.601 21.446 -38.485 1.00 35.72 102 VAL A CA 1
ATOM 715 C C . VAL A 1 102 ? 19.524 21.512 -37.257 1.00 35.72 102 VAL A C 1
ATOM 717 O O . VAL A 1 102 ? 20.656 21.988 -37.344 1.00 35.72 102 VAL A O 1
ATOM 720 N N . GLY A 1 103 ? 19.055 21.001 -36.110 1.00 41.84 103 GLY A N 1
ATOM 721 C CA . GLY A 1 103 ? 19.905 20.631 -34.966 1.00 41.84 103 GLY A CA 1
ATOM 722 C C . GLY A 1 103 ? 19.670 21.346 -33.627 1.00 41.84 103 GLY A C 1
ATOM 723 O O . GLY A 1 103 ? 20.514 21.206 -32.737 1.00 41.84 103 GLY A O 1
ATOM 724 N N . ARG A 1 104 ? 18.572 22.094 -33.453 1.00 51.62 104 ARG A N 1
ATOM 725 C CA . ARG A 1 104 ? 18.183 22.723 -32.173 1.00 51.62 104 ARG A CA 1
ATOM 726 C C . ARG A 1 104 ? 16.948 22.045 -31.574 1.00 51.62 104 ARG A C 1
ATOM 728 O O . ARG A 1 104 ? 16.026 21.692 -32.299 1.00 51.62 104 ARG A O 1
ATOM 735 N N . LYS A 1 105 ? 16.923 21.886 -30.248 1.00 61.19 105 LYS A N 1
ATOM 736 C CA . LYS A 1 105 ? 15.726 21.515 -29.477 1.00 61.19 105 LYS A CA 1
ATOM 737 C C . LYS A 1 105 ? 15.416 22.628 -28.484 1.00 61.19 105 LYS A C 1
ATOM 739 O O . LYS A 1 105 ? 16.308 23.025 -27.738 1.00 61.19 105 LYS A O 1
ATOM 744 N N . SER A 1 106 ? 14.177 23.114 -28.464 1.00 61.19 106 SER A N 1
ATOM 745 C CA . SER A 1 106 ? 13.759 24.164 -27.530 1.00 61.19 106 SER A CA 1
ATOM 746 C C . SER A 1 106 ? 13.704 23.614 -26.102 1.00 61.19 106 SER A C 1
ATOM 748 O O . SER A 1 106 ? 12.974 22.649 -25.862 1.00 61.19 106 SER A O 1
ATOM 750 N N . PRO A 1 107 ? 14.472 24.174 -25.152 1.00 60.25 107 PRO A N 1
ATOM 751 C CA . PRO A 1 107 ? 14.360 23.793 -23.752 1.00 60.25 107 PRO A CA 1
ATOM 752 C C . PRO A 1 107 ? 13.104 24.432 -23.108 1.00 60.25 107 PRO A C 1
ATOM 754 O O . PRO A 1 107 ? 12.543 25.378 -23.666 1.00 60.25 107 PRO A O 1
ATOM 757 N N . PRO A 1 108 ? 12.640 23.939 -21.943 1.00 69.94 108 PRO A N 1
ATOM 758 C CA . PRO A 1 108 ? 11.504 24.515 -21.213 1.00 69.94 108 PRO A CA 1
ATOM 759 C C . PRO A 1 108 ? 11.702 25.992 -20.843 1.00 69.94 108 PRO A C 1
ATOM 761 O O . PRO A 1 108 ? 12.831 26.448 -20.703 1.00 69.94 108 PRO A O 1
ATOM 764 N N . ALA A 1 109 ? 10.621 26.734 -20.576 1.00 66.75 109 ALA A N 1
ATOM 765 C CA . ALA A 1 109 ? 10.692 28.158 -20.205 1.00 66.75 109 ALA A CA 1
ATOM 766 C C . ALA A 1 109 ? 11.573 28.445 -18.963 1.00 66.75 109 ALA A C 1
ATOM 768 O O . ALA A 1 109 ? 12.184 29.508 -18.864 1.00 66.75 109 ALA A O 1
ATOM 769 N N . SER A 1 110 ? 11.710 27.479 -18.044 1.00 73.75 110 SER A N 1
ATOM 770 C CA . SER A 1 110 ? 12.609 27.560 -16.880 1.00 73.75 110 SER A CA 1
ATOM 771 C C . SER A 1 110 ? 14.103 27.585 -17.244 1.00 73.75 110 SER A C 1
ATOM 773 O O . SER A 1 110 ? 14.928 27.986 -16.421 1.00 73.75 110 SER A O 1
ATOM 775 N N . ALA A 1 111 ? 14.464 27.227 -18.479 1.00 80.00 111 ALA A N 1
ATOM 776 C CA . ALA A 1 111 ? 15.833 27.230 -18.989 1.00 80.00 111 ALA A CA 1
ATOM 777 C C . ALA A 1 111 ? 16.490 28.608 -18.931 1.00 80.00 111 ALA A C 1
ATOM 779 O O . ALA A 1 111 ? 17.651 28.704 -18.539 1.00 80.00 111 ALA A O 1
ATOM 780 N N . ALA A 1 112 ? 15.753 29.672 -19.267 1.00 81.19 112 ALA A N 1
ATOM 781 C CA . ALA A 1 112 ? 16.275 31.037 -19.235 1.00 81.19 112 ALA A CA 1
ATOM 782 C C . ALA A 1 112 ? 16.632 31.467 -17.801 1.00 81.19 112 ALA A C 1
ATOM 784 O O . ALA A 1 112 ? 17.717 32.001 -17.565 1.00 81.19 112 ALA A O 1
ATOM 785 N N . LYS A 1 113 ? 15.765 31.147 -16.828 1.00 85.69 113 LYS A N 1
ATOM 786 C CA . LYS A 1 113 ? 15.992 31.416 -15.399 1.00 85.69 113 LYS A CA 1
ATOM 787 C C . LYS A 1 113 ? 17.234 30.680 -14.882 1.00 85.69 113 LYS A C 1
ATOM 789 O O . LYS A 1 113 ? 18.105 31.299 -14.277 1.00 85.69 113 LYS A O 1
ATOM 794 N N . ILE A 1 114 ? 17.346 29.379 -15.158 1.00 86.38 114 ILE A N 1
ATOM 795 C CA . ILE A 1 114 ? 18.476 28.553 -14.701 1.00 86.38 114 ILE A CA 1
ATOM 796 C C . ILE A 1 114 ? 19.785 28.992 -15.375 1.00 86.38 114 ILE A C 1
ATOM 798 O O . ILE A 1 114 ? 20.805 29.134 -14.701 1.00 86.38 114 ILE A O 1
ATOM 802 N N . LYS A 1 115 ? 19.763 29.276 -16.686 1.00 90.06 115 LYS A N 1
ATOM 803 C CA . LYS A 1 115 ? 20.923 29.801 -17.426 1.00 90.06 115 LYS A CA 1
ATOM 804 C C . LYS A 1 115 ? 21.427 31.104 -16.804 1.00 90.06 115 LYS A C 1
ATOM 806 O O . LYS A 1 115 ? 22.621 31.230 -16.546 1.00 90.06 115 LYS A O 1
ATOM 811 N N . LYS A 1 116 ? 20.515 32.033 -16.499 1.00 88.75 116 LYS A N 1
ATOM 812 C CA . LYS A 1 116 ? 20.831 33.310 -15.845 1.00 88.75 116 LYS A CA 1
ATOM 813 C C . LYS A 1 116 ? 21.486 33.104 -14.479 1.00 88.75 116 LYS A C 1
ATOM 815 O O . LYS A 1 116 ? 22.548 33.661 -14.228 1.00 88.75 116 LYS A O 1
ATOM 820 N N . GLN A 1 117 ? 20.934 32.230 -13.638 1.00 88.00 117 GLN A N 1
ATOM 821 C CA . GLN A 1 117 ? 21.516 31.915 -12.327 1.00 88.00 117 GLN A CA 1
ATOM 822 C C . GLN A 1 117 ? 22.917 31.292 -12.433 1.00 88.00 117 GLN A C 1
ATOM 824 O O . GLN A 1 117 ? 23.812 31.649 -11.668 1.00 88.00 117 GLN A O 1
ATOM 829 N N . LEU A 1 118 ? 23.141 30.403 -13.403 1.00 91.38 118 LEU A N 1
ATOM 830 C CA . LEU A 1 118 ? 24.453 29.802 -13.668 1.00 91.38 118 LEU A CA 1
ATOM 831 C C . LEU A 1 118 ? 25.496 30.833 -14.123 1.00 91.38 118 LEU A C 1
ATOM 833 O O . LEU A 1 118 ? 26.676 30.708 -13.788 1.00 91.38 118 LEU A O 1
ATOM 837 N N . MET A 1 119 ? 25.071 31.861 -14.858 1.00 91.56 119 MET A N 1
ATOM 838 C CA . MET A 1 119 ? 25.935 32.972 -15.259 1.00 91.56 119 MET A CA 1
ATOM 839 C C . MET A 1 119 ? 26.237 33.898 -14.075 1.00 91.56 119 MET A C 1
ATOM 841 O O . MET A 1 119 ? 27.400 34.164 -13.786 1.00 91.56 119 MET A O 1
ATOM 845 N N . GLU A 1 120 ? 25.205 34.342 -13.356 1.00 90.00 120 GLU A N 1
ATOM 846 C CA . GLU A 1 120 ? 25.320 35.334 -12.278 1.00 90.00 120 GLU A CA 1
ATOM 847 C C . GLU A 1 120 ? 25.996 34.774 -11.021 1.00 90.00 120 GLU A C 1
ATOM 849 O O . GLU A 1 120 ? 26.879 35.413 -10.452 1.00 90.00 120 GLU A O 1
ATOM 854 N N . ARG A 1 121 ? 25.597 33.575 -10.581 1.00 88.38 121 ARG A N 1
ATOM 855 C CA . ARG A 1 121 ? 26.083 32.953 -9.338 1.00 88.38 121 ARG A CA 1
ATOM 856 C C . ARG A 1 121 ? 27.233 31.974 -9.584 1.00 88.38 121 ARG A C 1
ATOM 858 O O . ARG A 1 121 ? 28.086 31.797 -8.719 1.00 88.38 121 ARG A O 1
ATOM 865 N N . GLY A 1 122 ? 27.262 31.332 -10.754 1.00 83.38 122 GLY A N 1
ATOM 866 C CA . GLY A 1 122 ? 28.284 30.345 -11.127 1.00 83.38 122 GLY A CA 1
ATOM 867 C C . GLY A 1 122 ? 29.474 30.915 -11.905 1.00 83.38 122 GLY A C 1
ATOM 868 O O . GLY A 1 122 ? 30.484 30.220 -12.059 1.00 83.38 122 GLY A O 1
ATOM 869 N N . GLY A 1 123 ? 29.370 32.156 -12.399 1.00 90.75 123 GLY A N 1
ATOM 870 C CA . GLY A 1 123 ? 30.404 32.816 -13.203 1.00 90.75 123 GLY A CA 1
ATOM 871 C C . GLY A 1 123 ? 30.628 32.172 -14.575 1.00 90.75 123 GLY A C 1
ATOM 872 O O . GLY A 1 123 ? 31.703 32.321 -15.157 1.00 90.75 123 GLY A O 1
ATOM 873 N N . LEU A 1 124 ? 29.654 31.405 -15.075 1.00 90.75 124 LEU A N 1
ATOM 874 C CA . LEU A 1 124 ? 29.749 30.726 -16.366 1.00 90.75 124 LEU A CA 1
ATOM 875 C C . LEU A 1 124 ? 29.453 31.689 -17.521 1.00 90.75 124 LEU A C 1
ATOM 877 O O . LEU A 1 124 ? 28.598 32.567 -17.420 1.00 90.75 124 LEU A O 1
ATOM 881 N N . LYS A 1 125 ? 30.130 31.500 -18.656 1.00 91.62 125 LYS A N 1
ATOM 882 C CA . LYS A 1 125 ? 29.802 32.210 -19.902 1.00 91.62 125 LYS A CA 1
ATOM 883 C C . LYS A 1 125 ? 28.494 31.686 -20.491 1.00 91.62 125 LYS A C 1
ATOM 885 O O . LYS A 1 125 ? 28.109 30.549 -20.233 1.00 91.62 125 LYS A O 1
ATOM 890 N N . ASP A 1 126 ? 27.870 32.470 -21.367 1.00 87.56 126 ASP A N 1
ATOM 891 C CA . ASP A 1 126 ? 26.573 32.148 -21.978 1.00 87.56 126 ASP A CA 1
ATOM 892 C C . ASP A 1 126 ? 26.506 30.729 -22.582 1.00 87.56 126 ASP A C 1
ATOM 894 O O . ASP A 1 126 ? 25.602 29.953 -22.272 1.00 87.56 126 ASP A O 1
ATOM 898 N N . TYR A 1 127 ? 27.526 30.335 -23.355 1.00 85.62 127 TYR A N 1
ATOM 899 C CA . TYR A 1 127 ? 27.611 28.997 -23.953 1.00 85.62 127 TYR A CA 1
ATOM 900 C C . TYR A 1 127 ? 27.918 27.881 -22.944 1.00 85.62 127 TYR A C 1
ATOM 902 O O . TYR A 1 127 ? 27.535 26.734 -23.162 1.00 85.62 127 TYR A O 1
ATOM 910 N N . GLN A 1 128 ? 28.579 28.197 -21.830 1.00 92.50 128 GLN A N 1
ATOM 911 C CA . GLN A 1 128 ? 28.855 27.242 -20.754 1.00 92.50 128 GLN A CA 1
ATOM 912 C C . GLN A 1 128 ? 27.586 26.998 -19.934 1.00 92.50 128 GLN A C 1
ATOM 914 O O . GLN A 1 128 ? 27.241 25.853 -19.659 1.00 92.50 128 GLN A O 1
ATOM 919 N N . ALA A 1 129 ? 26.840 28.059 -19.619 1.00 92.88 129 ALA A N 1
ATOM 920 C CA . ALA A 1 129 ? 25.539 27.963 -18.969 1.00 92.88 129 ALA A CA 1
ATOM 921 C C . ALA A 1 129 ? 24.508 27.250 -19.865 1.00 92.88 129 ALA A C 1
ATOM 923 O O . ALA A 1 129 ? 23.778 26.383 -19.388 1.00 92.88 129 ALA A O 1
ATOM 924 N N . ALA A 1 130 ? 24.498 27.533 -21.174 1.00 89.56 130 ALA A N 1
ATOM 925 C CA . ALA A 1 130 ? 23.658 26.825 -22.143 1.00 89.56 130 ALA A CA 1
ATOM 926 C C . ALA A 1 130 ? 23.982 25.322 -22.218 1.00 89.56 130 ALA A C 1
ATOM 928 O O . ALA A 1 130 ? 23.067 24.506 -22.315 1.00 89.56 130 ALA A O 1
ATOM 929 N N . ALA A 1 131 ? 25.263 24.941 -22.128 1.00 92.06 131 ALA A N 1
ATOM 930 C CA . ALA A 1 131 ? 25.668 23.538 -22.063 1.00 92.06 131 ALA A CA 1
ATOM 931 C C . ALA A 1 131 ? 25.094 22.835 -20.826 1.00 92.06 131 ALA A C 1
ATOM 933 O O . ALA A 1 131 ? 24.459 21.792 -20.970 1.00 92.06 131 ALA A O 1
ATOM 934 N N . VAL A 1 132 ? 25.240 23.429 -19.637 1.00 94.69 132 VAL A N 1
ATOM 935 C CA . VAL A 1 132 ? 24.668 22.888 -18.390 1.00 94.69 132 VAL A CA 1
ATOM 936 C C . VAL A 1 132 ? 23.152 22.731 -18.513 1.00 94.69 132 VAL A C 1
ATOM 938 O O . VAL A 1 132 ? 22.619 21.656 -18.259 1.00 94.69 132 VAL A O 1
ATOM 941 N N . VAL A 1 133 ? 22.450 23.761 -18.990 1.00 91.88 133 VAL A N 1
ATOM 942 C CA . VAL A 1 133 ? 20.995 23.709 -19.206 1.00 91.88 133 VAL A CA 1
ATOM 943 C C . VAL A 1 133 ? 20.600 22.604 -20.185 1.00 91.88 133 VAL A C 1
ATOM 945 O O . VAL A 1 133 ? 19.614 21.906 -19.945 1.00 91.88 133 VAL A O 1
ATOM 948 N N . GLY A 1 134 ? 21.368 22.392 -21.256 1.00 87.81 134 GLY A N 1
ATOM 949 C CA . GLY A 1 134 ? 21.124 21.306 -22.206 1.00 87.81 134 GLY A CA 1
ATOM 950 C C . GLY A 1 134 ? 21.215 19.915 -21.573 1.00 87.81 134 GLY A C 1
ATOM 951 O O . GLY A 1 134 ? 20.430 19.029 -21.911 1.00 87.81 134 GLY A O 1
ATOM 952 N N . HIS A 1 135 ? 22.123 19.737 -20.612 1.00 88.88 135 HIS A N 1
ATOM 953 C CA . HIS A 1 135 ? 22.237 18.509 -19.827 1.00 88.88 135 HIS A CA 1
ATOM 954 C C . HIS A 1 135 ? 21.094 18.341 -18.833 1.00 88.88 135 HIS A C 1
ATOM 956 O O . HIS A 1 135 ? 20.406 17.329 -18.890 1.00 88.88 135 HIS A O 1
ATOM 962 N N . LEU A 1 136 ? 20.805 19.348 -18.009 1.00 88.88 136 LEU A N 1
ATOM 963 C CA . LEU A 1 136 ? 19.702 19.283 -17.039 1.00 88.88 136 LEU A CA 1
ATOM 964 C C . LEU A 1 136 ? 18.337 19.082 -17.726 1.00 88.88 136 LEU A C 1
ATOM 966 O O . LEU A 1 136 ? 17.442 18.427 -17.191 1.00 88.88 136 LEU A O 1
ATOM 970 N N . THR A 1 137 ? 18.175 19.609 -18.944 1.00 83.00 137 THR A N 1
ATOM 971 C CA . THR A 1 137 ? 16.982 19.368 -19.770 1.00 83.00 137 THR A CA 1
ATOM 972 C C . THR A 1 137 ? 16.877 17.897 -20.177 1.00 83.00 137 THR A C 1
ATOM 974 O O . THR A 1 137 ? 15.792 17.327 -20.122 1.00 83.00 137 THR A O 1
ATOM 977 N N . GLN A 1 138 ? 17.992 17.259 -20.535 1.00 78.81 138 GLN A N 1
ATOM 978 C CA . GLN A 1 138 ? 18.024 15.827 -20.832 1.00 78.81 138 GLN A CA 1
ATOM 979 C C . GLN A 1 138 ? 17.797 14.965 -19.578 1.00 78.81 138 GLN A C 1
ATOM 981 O O . GLN A 1 138 ? 17.162 13.920 -19.694 1.00 78.81 138 GLN A O 1
ATOM 986 N N . GLU A 1 139 ? 18.304 15.381 -18.413 1.00 75.12 139 GLU A N 1
ATOM 987 C CA . GLU A 1 139 ? 18.189 14.614 -17.162 1.00 75.12 139 GLU A CA 1
ATOM 988 C C . GLU A 1 139 ? 16.784 14.654 -16.559 1.00 75.12 139 GLU A C 1
ATOM 990 O O . GLU A 1 139 ? 16.260 13.639 -16.109 1.00 75.12 139 GLU A O 1
ATOM 995 N N . SER A 1 140 ? 16.166 15.833 -16.516 1.00 73.94 140 SER A N 1
ATOM 996 C CA . SER A 1 140 ? 14.940 16.043 -15.736 1.00 73.94 140 SER A CA 1
ATOM 997 C C . SER A 1 140 ? 13.883 16.871 -16.455 1.00 73.94 140 SER A C 1
ATOM 999 O O . SER A 1 140 ? 12.831 17.157 -15.880 1.00 73.94 140 SER A O 1
ATOM 1001 N N . ASN A 1 141 ? 14.151 17.311 -17.688 1.00 80.06 141 ASN A N 1
ATOM 1002 C CA . ASN A 1 141 ? 13.379 18.361 -18.346 1.00 80.06 141 ASN A CA 1
ATOM 1003 C C . ASN A 1 141 ? 13.252 19.622 -17.461 1.00 80.06 141 ASN A C 1
ATOM 1005 O O . ASN A 1 141 ? 12.205 20.268 -17.431 1.00 80.06 141 ASN A O 1
ATOM 1009 N N . LEU A 1 142 ? 14.314 19.932 -16.699 1.00 79.12 142 LEU A N 1
ATOM 1010 C CA . LEU A 1 142 ? 14.403 21.047 -15.746 1.00 79.12 142 LEU A CA 1
ATOM 1011 C C . LEU A 1 142 ? 13.349 21.018 -14.625 1.00 79.12 142 LEU A C 1
ATOM 1013 O O . LEU A 1 142 ? 12.928 22.065 -14.126 1.00 79.12 142 LEU A O 1
ATOM 1017 N N . ARG A 1 143 ? 12.913 19.824 -14.211 1.00 72.94 143 ARG A N 1
ATOM 1018 C CA . ARG A 1 143 ? 11.950 19.647 -13.115 1.00 72.94 143 ARG A CA 1
ATOM 1019 C C . ARG A 1 143 ? 12.669 19.517 -11.772 1.00 72.94 143 ARG A C 1
ATOM 1021 O O . ARG A 1 143 ? 13.116 18.437 -11.396 1.00 72.94 143 ARG A O 1
ATOM 1028 N N . ALA A 1 144 ? 12.719 20.614 -11.017 1.00 61.50 144 ALA A N 1
ATOM 1029 C CA . ALA A 1 144 ? 13.260 20.626 -9.654 1.00 61.50 144 ALA A CA 1
ATOM 1030 C C . ALA A 1 144 ? 12.383 19.845 -8.653 1.00 61.50 144 ALA A C 1
ATOM 1032 O O . ALA A 1 144 ? 12.904 19.215 -7.732 1.00 61.50 144 ALA A O 1
ATOM 1033 N N . SER A 1 145 ? 11.062 19.822 -8.878 1.00 56.56 145 SER A N 1
ATOM 1034 C CA . SER A 1 145 ? 10.051 19.186 -8.021 1.00 56.56 145 SER A CA 1
ATOM 1035 C C . SER A 1 145 ? 9.517 17.849 -8.562 1.00 56.56 145 SER A C 1
ATOM 1037 O O . SER A 1 145 ? 8.349 17.519 -8.370 1.00 56.56 145 SER A O 1
ATOM 1039 N N . GLY A 1 146 ? 10.374 17.046 -9.204 1.00 51.00 146 GLY A N 1
ATOM 1040 C CA . GLY A 1 146 ? 10.100 15.621 -9.411 1.00 51.00 146 GLY A CA 1
ATOM 1041 C C . GLY A 1 146 ? 10.370 15.081 -10.815 1.00 51.00 146 GLY A C 1
ATOM 1042 O O . GLY A 1 146 ? 9.612 15.309 -11.756 1.00 51.00 146 GLY A O 1
ATOM 1043 N N . ALA A 1 147 ? 11.383 14.224 -10.891 1.00 42.47 147 ALA A N 1
ATOM 1044 C CA . ALA A 1 147 ? 11.253 12.886 -11.451 1.00 42.47 147 ALA A CA 1
ATOM 1045 C C . ALA A 1 147 ? 12.047 11.964 -10.522 1.00 42.47 147 ALA A C 1
ATOM 1047 O O . ALA A 1 147 ? 13.234 12.197 -10.298 1.00 42.47 147 ALA A O 1
ATOM 1048 N N . VAL A 1 148 ? 11.373 10.974 -9.941 1.00 47.19 148 VAL A N 1
ATOM 1049 C CA . VAL A 1 148 ? 12.031 9.841 -9.296 1.00 47.19 148 VAL A CA 1
ATOM 1050 C C . VAL A 1 148 ? 12.472 8.915 -10.426 1.00 47.19 148 VAL A C 1
ATOM 1052 O O . VAL A 1 148 ? 11.722 8.040 -10.854 1.00 47.19 148 VAL A O 1
ATOM 1055 N N . GLY A 1 149 ? 13.650 9.184 -10.983 1.00 40.66 149 GLY A N 1
ATOM 1056 C CA . GLY A 1 149 ? 14.311 8.273 -11.912 1.00 40.66 149 GLY A CA 1
ATOM 1057 C C . GLY A 1 149 ? 14.861 7.060 -11.160 1.00 40.66 149 GLY A C 1
ATOM 1058 O O . GLY A 1 149 ? 15.236 7.166 -9.990 1.00 40.66 149 GLY A O 1
ATOM 1059 N N . ASP A 1 150 ? 14.890 5.903 -11.824 1.00 42.53 150 ASP A N 1
ATOM 1060 C CA . ASP A 1 150 ? 15.491 4.652 -11.341 1.00 42.53 150 ASP A CA 1
ATOM 1061 C C . ASP A 1 150 ? 15.049 4.232 -9.925 1.00 42.53 150 ASP A C 1
ATOM 1063 O O . ASP A 1 150 ? 15.795 4.334 -8.947 1.00 42.53 150 ASP A O 1
ATOM 1067 N N . GLN A 1 151 ? 13.813 3.731 -9.818 1.00 38.78 151 GLN A N 1
ATOM 1068 C CA . GLN A 1 151 ? 13.286 3.033 -8.631 1.00 38.78 151 GLN A CA 1
ATOM 1069 C C . GLN A 1 151 ? 13.310 3.811 -7.296 1.00 38.78 151 GLN A C 1
ATOM 1071 O O . GLN A 1 151 ? 13.252 3.182 -6.243 1.00 38.78 151 GLN A O 1
ATOM 1076 N N . GLY A 1 152 ? 13.382 5.147 -7.281 1.00 50.41 152 GLY A N 1
ATOM 1077 C CA . GLY A 1 152 ? 13.419 5.896 -6.008 1.00 50.41 152 GLY A CA 1
ATOM 1078 C C . GLY A 1 152 ? 14.684 6.701 -5.747 1.00 50.41 152 GLY A C 1
ATOM 1079 O O . GLY A 1 152 ? 14.736 7.399 -4.739 1.00 50.41 152 GLY A O 1
ATOM 1080 N N . THR A 1 153 ? 15.716 6.571 -6.586 1.00 52.59 153 THR A N 1
ATOM 1081 C CA . THR A 1 153 ? 17.092 6.887 -6.160 1.00 52.59 153 THR A CA 1
ATOM 1082 C C . THR A 1 153 ? 17.669 8.189 -6.708 1.00 52.59 153 THR A C 1
ATOM 1084 O O . THR A 1 153 ? 18.633 8.681 -6.124 1.00 52.59 153 THR A O 1
ATOM 1087 N N . ALA A 1 154 ? 17.097 8.757 -7.775 1.00 57.97 154 ALA A N 1
ATOM 1088 C CA . ALA A 1 154 ? 17.543 10.001 -8.404 1.00 57.97 154 ALA A CA 1
ATOM 1089 C C . ALA A 1 154 ? 16.531 11.145 -8.197 1.00 57.97 154 ALA A C 1
ATOM 1091 O O . ALA A 1 154 ? 15.325 10.918 -8.312 1.00 57.97 154 ALA A O 1
ATOM 1092 N N . PHE A 1 155 ? 16.993 12.369 -7.903 1.00 72.94 155 PHE A N 1
ATOM 1093 C CA . PHE A 1 155 ? 16.108 13.520 -7.660 1.00 72.94 155 PHE A CA 1
ATOM 1094 C C . PHE A 1 155 ? 16.615 14.836 -8.269 1.00 72.94 155 PHE A C 1
ATOM 1096 O O . PHE A 1 155 ? 17.814 15.109 -8.284 1.00 72.94 155 PHE A O 1
ATOM 1103 N N . GLY A 1 156 ? 15.679 15.697 -8.678 1.00 76.50 156 GLY A N 1
ATOM 1104 C CA . GLY A 1 156 ? 15.937 17.103 -8.995 1.00 76.50 156 GLY A CA 1
ATOM 1105 C C . GLY A 1 156 ? 16.534 17.350 -10.381 1.00 76.50 156 GLY A C 1
ATOM 1106 O O . GLY A 1 156 ? 16.562 16.456 -11.232 1.00 76.50 156 GLY A O 1
ATOM 1107 N N . LEU A 1 157 ? 17.007 18.582 -10.592 1.00 82.00 157 LEU A N 1
ATOM 1108 C CA . LEU A 1 157 ? 17.468 19.111 -11.880 1.00 82.00 157 LEU A CA 1
ATOM 1109 C C . LEU A 1 157 ? 18.537 18.238 -12.549 1.00 82.00 157 LEU A C 1
ATOM 1111 O O . LEU A 1 157 ? 18.452 18.000 -13.753 1.00 82.00 157 LEU A O 1
ATOM 1115 N N . ALA A 1 158 ? 19.505 17.760 -11.765 1.00 84.25 158 ALA A N 1
ATOM 1116 C CA . ALA A 1 158 ? 20.622 16.931 -12.219 1.00 84.25 158 ALA A CA 1
ATOM 1117 C C . ALA A 1 158 ? 20.468 15.445 -11.848 1.00 84.25 158 ALA A C 1
ATOM 1119 O O . ALA A 1 158 ? 21.439 14.698 -11.872 1.00 84.25 158 ALA A O 1
ATOM 1120 N N . GLN A 1 159 ? 19.270 15.015 -11.424 1.00 78.56 159 GLN A N 1
ATOM 1121 C CA . GLN A 1 159 ? 19.008 13.618 -11.054 1.00 78.56 159 GLN A CA 1
ATOM 1122 C C . GLN A 1 159 ? 20.025 13.051 -10.035 1.00 78.56 159 GLN A C 1
ATOM 1124 O O . GLN A 1 159 ? 20.515 11.929 -10.178 1.00 78.56 159 GLN A O 1
ATOM 1129 N N . TRP A 1 160 ? 20.338 13.808 -8.974 1.00 83.31 160 TRP A N 1
ATOM 1130 C CA . TRP A 1 160 ? 21.303 13.400 -7.945 1.00 83.31 160 TRP A CA 1
ATOM 1131 C C . TRP A 1 160 ? 20.925 12.063 -7.311 1.00 83.31 160 TRP A C 1
ATOM 1133 O O . TRP A 1 160 ? 19.793 11.899 -6.856 1.00 83.31 160 TRP A O 1
ATOM 1143 N N . ARG A 1 161 ? 21.893 11.139 -7.227 1.00 75.69 161 ARG A N 1
ATOM 1144 C CA . ARG A 1 161 ? 21.712 9.788 -6.670 1.00 75.69 161 ARG A CA 1
ATOM 1145 C C . ARG A 1 161 ? 22.449 9.587 -5.351 1.00 75.69 161 ARG A C 1
ATOM 1147 O O . ARG A 1 161 ? 23.506 10.179 -5.132 1.00 75.69 161 ARG A O 1
ATOM 1154 N N . ASN A 1 162 ? 21.930 8.688 -4.512 1.00 79.69 162 ASN A N 1
ATOM 1155 C CA . ASN A 1 162 ? 22.600 8.167 -3.312 1.00 79.69 162 ASN A CA 1
ATOM 1156 C C . ASN A 1 162 ? 23.176 9.282 -2.406 1.00 79.69 162 ASN A C 1
ATOM 1158 O O . ASN A 1 162 ? 22.445 10.169 -1.963 1.00 79.69 162 ASN A O 1
ATOM 1162 N N . GLU A 1 163 ? 24.484 9.255 -2.137 1.00 78.69 163 GLU A N 1
ATOM 1163 C CA . GLU A 1 163 ? 25.178 10.216 -1.270 1.00 78.69 163 GLU A CA 1
ATOM 1164 C C . GLU A 1 163 ? 25.074 11.659 -1.776 1.00 78.69 163 GLU A C 1
ATOM 1166 O O . GLU A 1 163 ? 24.933 12.580 -0.974 1.00 78.69 163 GLU A O 1
ATOM 1171 N N . ARG A 1 164 ? 25.033 11.882 -3.097 1.00 82.75 164 ARG A N 1
ATOM 1172 C CA . ARG A 1 164 ? 24.878 13.236 -3.654 1.00 82.75 164 ARG A CA 1
ATOM 1173 C C . ARG A 1 164 ? 23.495 13.818 -3.366 1.00 82.75 164 ARG A C 1
ATOM 1175 O O . ARG A 1 164 ? 23.373 15.011 -3.098 1.00 82.75 164 ARG A O 1
ATOM 1182 N N . PHE A 1 165 ? 22.461 12.975 -3.318 1.00 86.06 165 PHE A N 1
ATOM 1183 C CA . PHE A 1 165 ? 21.129 13.403 -2.889 1.00 86.06 165 PHE A CA 1
ATOM 1184 C C . PHE A 1 165 ? 21.072 13.708 -1.383 1.00 86.06 165 PHE A C 1
ATOM 1186 O O . PHE A 1 165 ? 20.423 14.665 -0.958 1.00 86.06 165 PHE A O 1
ATOM 1193 N N . ALA A 1 166 ? 21.784 12.938 -0.554 1.00 83.12 166 ALA A N 1
ATOM 1194 C CA . ALA A 1 166 ? 21.932 13.260 0.865 1.00 83.12 166 ALA A CA 1
ATOM 1195 C C . ALA A 1 166 ? 22.651 14.608 1.070 1.00 83.12 166 ALA A C 1
ATOM 1197 O O . ALA A 1 166 ? 22.182 15.429 1.861 1.00 83.12 166 ALA A O 1
ATOM 1198 N N . ASN A 1 167 ? 23.703 14.873 0.291 1.00 86.50 167 ASN A N 1
ATOM 1199 C CA . ASN A 1 167 ? 24.457 16.126 0.326 1.00 86.50 167 ASN A CA 1
ATOM 1200 C C . ASN A 1 167 ? 23.613 17.333 -0.107 1.00 86.50 167 ASN A C 1
ATOM 1202 O O . ASN A 1 167 ? 23.708 18.376 0.533 1.00 86.50 167 ASN A O 1
ATOM 1206 N N . LEU A 1 168 ? 22.732 17.191 -1.106 1.00 89.06 168 LEU A N 1
ATOM 1207 C CA . LEU A 1 168 ? 21.773 18.241 -1.477 1.00 89.06 168 LEU A CA 1
ATOM 1208 C C . LEU A 1 168 ? 20.870 18.613 -0.291 1.00 89.06 168 LEU A C 1
ATOM 1210 O O . LEU A 1 168 ? 20.705 19.791 0.027 1.00 89.06 168 LEU A O 1
ATOM 1214 N N . ARG A 1 169 ? 20.302 17.611 0.393 1.00 87.25 169 ARG A N 1
ATOM 1215 C CA . ARG A 1 169 ? 19.433 17.845 1.560 1.00 87.25 169 ARG A CA 1
ATOM 1216 C C . ARG A 1 169 ? 20.190 18.524 2.700 1.00 87.25 169 ARG A C 1
ATOM 1218 O O . ARG A 1 169 ? 19.649 19.428 3.331 1.00 87.25 169 ARG A O 1
ATOM 1225 N N . GLN A 1 170 ? 21.437 18.124 2.941 1.00 89.00 170 GLN A N 1
ATOM 1226 C CA . GLN A 1 170 ? 22.285 18.740 3.962 1.00 89.00 170 GLN A CA 1
ATOM 1227 C C . GLN A 1 170 ? 22.682 20.177 3.597 1.00 89.00 170 GLN A C 1
ATOM 1229 O O . GLN A 1 170 ? 22.639 21.058 4.454 1.00 89.00 170 GLN A O 1
ATOM 1234 N N . PHE A 1 171 ? 23.028 20.429 2.334 1.00 92.38 171 PHE A N 1
ATOM 1235 C CA . PHE A 1 171 ? 23.358 21.759 1.827 1.00 92.38 171 PHE A CA 1
ATOM 1236 C C . PHE A 1 171 ? 22.174 22.721 1.968 1.00 92.38 171 PHE A C 1
ATOM 1238 O O . PHE A 1 171 ? 22.336 23.825 2.486 1.00 92.38 171 PHE A O 1
ATOM 1245 N N . ALA A 1 172 ? 20.974 22.278 1.587 1.00 91.38 172 ALA A N 1
ATOM 1246 C CA . ALA A 1 172 ? 19.746 23.052 1.737 1.00 91.38 172 ALA A CA 1
ATOM 1247 C C . ALA A 1 172 ? 19.427 23.347 3.213 1.00 91.38 172 ALA A C 1
ATOM 1249 O O . ALA A 1 172 ? 19.165 24.496 3.574 1.00 91.38 172 ALA A O 1
ATOM 1250 N N . ALA A 1 173 ? 19.542 22.336 4.085 1.00 88.94 173 ALA A N 1
ATOM 1251 C CA . ALA A 1 173 ? 19.344 22.494 5.525 1.00 88.94 173 ALA A CA 1
ATOM 1252 C C . ALA A 1 173 ? 20.338 23.493 6.146 1.00 88.94 173 ALA A C 1
ATOM 1254 O O . ALA A 1 173 ? 19.942 24.320 6.964 1.00 88.94 173 ALA A O 1
ATOM 1255 N N . GLY A 1 174 ? 21.605 23.474 5.716 1.00 86.62 174 GLY A N 1
ATOM 1256 C CA . GLY A 1 174 ? 22.631 24.424 6.158 1.00 86.62 174 GLY A CA 1
ATOM 1257 C C . GLY A 1 174 ? 22.373 25.874 5.732 1.00 86.62 174 GLY A C 1
ATOM 1258 O O . GLY A 1 174 ? 22.908 26.791 6.351 1.00 86.62 174 GLY A O 1
ATOM 1259 N N . GLN A 1 175 ? 21.538 26.092 4.712 1.00 86.81 175 GLN A N 1
ATOM 1260 C CA . GLN A 1 175 ? 21.122 27.419 4.247 1.00 86.81 175 GLN A CA 1
ATOM 1261 C C . GLN A 1 175 ? 19.707 27.811 4.696 1.00 86.81 175 GLN A C 1
ATOM 1263 O O . GLN A 1 175 ? 19.258 28.909 4.373 1.00 86.81 175 GLN A O 1
ATOM 1268 N N . GLY A 1 176 ? 18.991 26.934 5.409 1.00 87.50 176 GLY A N 1
ATOM 1269 C CA . GLY A 1 176 ? 17.592 27.159 5.783 1.00 87.50 176 GLY A CA 1
ATOM 1270 C C . GLY A 1 176 ? 16.630 27.243 4.590 1.00 87.50 176 GLY A C 1
ATOM 1271 O O . GLY A 1 176 ? 15.608 27.917 4.692 1.00 87.50 176 GLY A O 1
ATOM 1272 N N . LYS A 1 177 ? 16.954 26.595 3.462 1.00 89.19 177 LYS A N 1
ATOM 1273 C CA . LYS A 1 177 ? 16.147 26.584 2.225 1.00 89.19 177 LYS A CA 1
ATOM 1274 C C . LYS A 1 177 ? 15.531 25.201 1.970 1.00 89.19 177 LYS A C 1
ATOM 1276 O O . LYS A 1 177 ? 16.031 24.204 2.494 1.00 89.19 177 LYS A O 1
ATOM 1281 N N . ASP A 1 178 ? 14.481 25.111 1.144 1.00 83.06 178 ASP A N 1
ATOM 1282 C CA . ASP A 1 178 ? 13.951 23.811 0.703 1.00 83.06 178 ASP A CA 1
ATOM 1283 C C . ASP A 1 178 ? 14.836 23.239 -0.419 1.00 83.06 178 ASP A C 1
ATOM 1285 O O . ASP A 1 178 ? 15.192 23.915 -1.385 1.00 83.06 178 ASP A O 1
ATOM 1289 N N . TRP A 1 179 ? 15.202 21.963 -0.293 1.00 82.88 179 TRP A N 1
ATOM 1290 C CA . TRP A 1 179 ? 15.978 21.223 -1.290 1.00 82.88 179 TRP A CA 1
ATOM 1291 C C . TRP A 1 179 ? 15.177 20.919 -2.565 1.00 82.88 179 TRP A C 1
ATOM 1293 O O . TRP A 1 179 ? 15.760 20.516 -3.572 1.00 82.88 179 TRP A O 1
ATOM 1303 N N . ARG A 1 180 ? 13.848 21.089 -2.544 1.00 82.25 180 ARG A N 1
ATOM 1304 C CA . ARG A 1 180 ? 12.966 20.943 -3.715 1.00 82.25 180 ARG A CA 1
ATOM 1305 C C . ARG A 1 180 ? 12.908 22.192 -4.595 1.00 82.25 180 ARG A C 1
ATOM 1307 O O . ARG A 1 180 ? 12.416 22.095 -5.719 1.00 82.25 180 ARG A O 1
ATOM 1314 N N . ASP A 1 181 ? 13.413 23.323 -4.107 1.00 81.62 181 ASP A N 1
ATOM 1315 C CA . ASP A 1 181 ? 13.427 24.579 -4.853 1.00 81.62 181 ASP A CA 1
ATOM 1316 C C . ASP A 1 181 ? 14.474 24.543 -5.971 1.00 81.62 181 ASP A C 1
ATOM 1318 O O . ASP A 1 181 ? 15.598 24.064 -5.791 1.00 81.62 181 ASP A O 1
ATOM 1322 N N . ASP A 1 182 ? 14.114 25.094 -7.131 1.00 81.06 182 ASP A N 1
ATOM 1323 C CA . ASP A 1 182 ? 14.992 25.161 -8.299 1.00 81.06 182 ASP A CA 1
ATOM 1324 C C . ASP A 1 182 ? 16.257 25.984 -8.017 1.00 81.06 182 ASP A C 1
ATOM 1326 O O . ASP A 1 182 ? 17.356 25.551 -8.358 1.00 81.06 182 ASP A O 1
ATOM 1330 N N . GLU A 1 183 ? 16.130 27.112 -7.315 1.00 86.75 183 GLU A N 1
ATOM 1331 C CA . GLU A 1 183 ? 17.276 27.951 -6.948 1.00 86.75 183 GLU A CA 1
ATOM 1332 C C . GLU A 1 183 ? 18.242 27.241 -5.997 1.00 86.75 183 GLU A C 1
ATOM 1334 O O . GLU A 1 183 ? 19.454 27.308 -6.191 1.00 86.75 183 GLU A O 1
ATOM 1339 N N . THR A 1 184 ? 17.724 26.528 -4.992 1.00 88.06 184 THR A N 1
ATOM 1340 C CA . THR A 1 184 ? 18.548 25.769 -4.038 1.00 88.06 184 THR A CA 1
ATOM 1341 C C . THR A 1 184 ? 19.317 24.656 -4.744 1.00 88.06 184 THR A C 1
ATOM 1343 O O . THR A 1 184 ? 20.482 24.405 -4.433 1.00 88.06 184 THR A O 1
ATOM 1346 N N . GLN A 1 185 ? 18.690 24.004 -5.724 1.00 91.06 185 GLN A N 1
ATOM 1347 C CA . GLN A 1 185 ? 19.331 22.969 -6.531 1.00 91.06 185 GLN A CA 1
ATOM 1348 C C . GLN A 1 185 ? 20.394 23.540 -7.476 1.00 91.06 185 GLN A C 1
ATOM 1350 O O . GLN A 1 185 ? 21.454 22.933 -7.624 1.00 91.06 185 GLN A O 1
ATOM 1355 N N . VAL A 1 186 ? 20.169 24.714 -8.075 1.00 92.44 186 VAL A N 1
ATOM 1356 C CA . VAL A 1 186 ? 21.197 25.406 -8.875 1.00 92.44 186 VAL A CA 1
ATOM 1357 C C . VAL A 1 186 ? 22.367 25.861 -7.995 1.00 92.44 186 VAL A C 1
ATOM 1359 O O . VAL A 1 186 ? 23.523 25.670 -8.376 1.00 92.44 186 VAL A O 1
ATOM 1362 N N . ASP A 1 187 ? 22.100 26.386 -6.797 1.00 92.25 187 ASP A N 1
ATOM 1363 C CA . ASP A 1 187 ? 23.139 26.761 -5.829 1.00 92.25 187 ASP A CA 1
ATOM 1364 C C . ASP A 1 187 ? 23.979 25.532 -5.414 1.00 92.25 187 ASP A C 1
ATOM 1366 O O . ASP A 1 187 ? 25.209 25.611 -5.339 1.00 92.25 187 ASP A O 1
ATOM 1370 N N . PHE A 1 188 ? 23.339 24.377 -5.196 1.00 94.75 188 PHE A N 1
ATOM 1371 C CA . PHE A 1 188 ? 24.032 23.124 -4.883 1.00 94.75 188 PHE A CA 1
ATOM 1372 C C . PHE A 1 188 ? 24.848 22.593 -6.069 1.00 94.75 188 PHE A C 1
ATOM 1374 O O . PHE A 1 188 ? 25.993 22.180 -5.890 1.00 94.75 188 PHE A O 1
ATOM 1381 N N . LEU A 1 189 ? 24.312 22.669 -7.291 1.00 94.62 189 LEU A N 1
ATOM 1382 C CA . LEU A 1 189 ? 25.040 22.320 -8.512 1.00 94.62 189 LEU A CA 1
ATOM 1383 C C . LEU A 1 189 ? 26.329 23.145 -8.647 1.00 94.62 189 LEU A C 1
ATOM 1385 O O . LEU A 1 189 ? 27.403 22.601 -8.904 1.00 94.62 189 LEU A O 1
ATOM 1389 N N . ILE A 1 190 ? 26.242 24.459 -8.428 1.00 94.19 190 ILE A N 1
ATOM 1390 C CA . ILE A 1 190 ? 27.402 25.360 -8.444 1.00 94.19 190 ILE A CA 1
ATOM 1391 C C . ILE A 1 190 ? 28.389 24.995 -7.328 1.00 94.19 190 ILE A C 1
ATOM 1393 O O . ILE A 1 190 ? 29.601 25.020 -7.555 1.00 94.19 190 ILE A O 1
ATOM 1397 N N . HIS A 1 191 ? 27.895 24.643 -6.136 1.00 94.00 191 HIS A N 1
ATOM 1398 C CA . HIS A 1 191 ? 28.737 24.179 -5.036 1.00 94.00 191 HIS A CA 1
ATOM 1399 C C . HIS A 1 191 ? 29.534 22.930 -5.430 1.00 94.00 191 HIS A C 1
ATOM 1401 O O . HIS A 1 191 ? 30.757 22.951 -5.309 1.00 94.00 191 HIS A O 1
ATOM 1407 N N . GLU A 1 192 ? 28.890 21.894 -5.976 1.00 93.00 192 GLU A N 1
ATOM 1408 C CA . GLU A 1 192 ? 29.576 20.671 -6.409 1.00 93.00 192 GLU A CA 1
ATOM 1409 C C . GLU A 1 192 ? 30.623 20.955 -7.495 1.00 93.00 192 GLU A C 1
ATOM 1411 O O . GLU A 1 192 ? 31.760 20.504 -7.377 1.00 93.00 192 GLU A O 1
ATOM 1416 N N . LEU A 1 193 ? 30.312 21.783 -8.500 1.00 92.62 193 LEU A N 1
ATOM 1417 C CA . LEU A 1 193 ? 31.273 22.180 -9.547 1.00 92.62 193 LEU A CA 1
ATOM 1418 C C . LEU A 1 193 ? 32.491 22.960 -9.016 1.00 92.62 193 LEU A C 1
ATOM 1420 O O . LEU A 1 193 ? 33.469 23.160 -9.744 1.00 92.62 193 LEU A O 1
ATOM 1424 N N . ASN A 1 194 ? 32.433 23.437 -7.774 1.00 89.88 194 ASN A N 1
ATOM 1425 C CA . ASN A 1 194 ? 33.537 24.094 -7.079 1.00 89.88 194 ASN A CA 1
ATOM 1426 C C . ASN A 1 194 ? 34.236 23.185 -6.058 1.00 89.88 194 ASN A C 1
ATOM 1428 O O . ASN A 1 194 ? 35.346 23.509 -5.633 1.00 89.88 194 ASN A O 1
ATOM 1432 N N . THR A 1 195 ? 33.615 22.070 -5.666 1.00 90.75 195 THR A N 1
ATOM 1433 C CA . THR A 1 195 ? 34.092 21.187 -4.596 1.00 90.75 195 THR A CA 1
ATOM 1434 C C . THR A 1 195 ? 34.206 19.733 -5.065 1.00 90.75 195 THR A C 1
ATOM 1436 O O . THR A 1 195 ? 35.249 19.346 -5.592 1.00 90.75 195 THR A O 1
ATOM 1439 N N . SER A 1 196 ? 33.166 18.919 -4.881 1.00 84.88 196 SER A N 1
ATOM 1440 C CA . SER A 1 196 ? 33.157 17.471 -5.135 1.00 84.88 196 SER A CA 1
ATOM 1441 C C . SER A 1 196 ? 33.306 17.105 -6.615 1.00 84.88 196 SER A C 1
ATOM 1443 O O . SER A 1 196 ? 33.882 16.070 -6.935 1.00 84.88 196 SER A O 1
ATOM 1445 N N . GLU A 1 197 ? 32.849 17.971 -7.516 1.00 90.38 197 GLU A N 1
ATOM 1446 C CA . GLU A 1 197 ? 32.854 17.803 -8.973 1.00 90.38 197 GLU A CA 1
ATOM 1447 C C . GLU A 1 197 ? 33.784 18.811 -9.668 1.00 90.38 197 GLU A C 1
ATOM 1449 O O . GLU A 1 197 ? 33.586 19.208 -10.822 1.00 90.38 197 GLU A O 1
ATOM 1454 N N . LYS A 1 198 ? 34.848 19.225 -8.965 1.00 90.62 198 LYS A N 1
ATOM 1455 C CA . LYS A 1 198 ? 35.788 20.252 -9.430 1.00 90.62 198 LYS A CA 1
ATOM 1456 C C . LYS A 1 198 ? 36.426 19.927 -10.781 1.00 90.62 198 LYS A C 1
ATOM 1458 O O . LYS A 1 198 ? 36.607 20.827 -11.590 1.00 90.62 198 LYS A O 1
ATOM 1463 N N . THR A 1 199 ? 36.735 18.661 -11.070 1.00 87.75 199 THR A N 1
ATOM 1464 C CA . THR A 1 199 ? 37.320 18.269 -12.366 1.00 87.75 199 THR A CA 1
ATOM 1465 C C . THR A 1 199 ? 36.394 18.603 -13.537 1.00 87.75 199 THR A C 1
ATOM 1467 O O . THR A 1 199 ? 36.848 19.164 -14.533 1.00 87.75 199 THR A O 1
ATOM 1470 N N . ALA A 1 200 ? 35.096 18.308 -13.415 1.00 87.88 200 ALA A N 1
ATOM 1471 C CA . ALA A 1 200 ? 34.111 18.662 -14.433 1.00 87.88 200 ALA A CA 1
ATOM 1472 C C . ALA A 1 200 ? 33.886 20.182 -14.483 1.00 87.88 200 ALA A C 1
ATOM 1474 O O . ALA A 1 200 ? 33.799 20.756 -15.567 1.00 87.88 200 ALA A O 1
ATOM 1475 N N . GLY A 1 201 ? 33.869 20.851 -13.324 1.00 90.50 201 GLY A N 1
ATOM 1476 C CA . GLY A 1 201 ? 33.757 22.308 -13.230 1.00 90.50 201 GLY A CA 1
ATOM 1477 C C . GLY A 1 201 ? 34.924 23.067 -13.874 1.00 90.50 201 GLY A C 1
ATOM 1478 O O . GLY A 1 201 ? 34.705 24.034 -14.602 1.00 90.50 201 GLY A O 1
ATOM 1479 N N . ASP A 1 202 ? 36.165 22.631 -13.660 1.00 92.62 202 ASP A N 1
ATOM 1480 C CA . ASP A 1 202 ? 37.362 23.219 -14.273 1.00 92.62 202 ASP A CA 1
ATOM 1481 C C . ASP A 1 202 ? 37.380 22.981 -15.795 1.00 92.62 202 ASP A C 1
ATOM 1483 O O . ASP A 1 202 ? 37.667 23.899 -16.570 1.00 92.62 202 ASP A O 1
ATOM 1487 N N . ALA A 1 203 ? 37.014 21.773 -16.244 1.00 89.38 203 ALA A N 1
ATOM 1488 C CA . ALA A 1 203 ? 36.873 21.456 -17.667 1.00 89.38 203 ALA A CA 1
ATOM 1489 C C . ALA A 1 203 ? 35.780 22.315 -18.332 1.00 89.38 203 ALA A C 1
ATOM 1491 O O . ALA A 1 203 ? 35.981 22.858 -19.418 1.00 89.38 203 ALA A O 1
ATOM 1492 N N . LEU A 1 204 ? 34.644 22.511 -17.654 1.00 93.38 204 LEU A N 1
ATOM 1493 C CA . LEU A 1 204 ? 33.567 23.371 -18.136 1.00 93.38 204 LEU A CA 1
ATOM 1494 C C . LEU A 1 204 ? 34.041 24.822 -18.269 1.00 93.38 204 LEU A C 1
ATOM 1496 O O . LEU A 1 204 ? 33.825 25.434 -19.313 1.00 93.38 204 LEU A O 1
ATOM 1500 N N . ARG A 1 205 ? 34.722 25.370 -17.257 1.00 94.25 205 ARG A N 1
ATOM 1501 C CA . ARG A 1 205 ? 35.198 26.767 -17.263 1.00 94.25 205 ARG A CA 1
ATOM 1502 C C . ARG A 1 205 ? 36.300 27.026 -18.288 1.00 94.25 205 ARG A C 1
ATOM 1504 O O . ARG A 1 205 ? 36.355 28.124 -18.842 1.00 94.25 205 ARG A O 1
ATOM 1511 N N . SER A 1 206 ? 37.139 26.029 -18.563 1.00 89.25 206 SER A N 1
ATOM 1512 C CA . SER A 1 206 ? 38.210 26.100 -19.570 1.00 89.25 206 SER A CA 1
ATOM 1513 C C . SER A 1 206 ? 37.739 25.861 -21.010 1.00 89.25 206 SER A C 1
ATOM 1515 O O . SER A 1 206 ? 38.493 26.136 -21.943 1.00 89.25 206 SER A O 1
ATOM 1517 N N . SER A 1 207 ? 36.499 25.404 -21.218 1.00 88.81 207 SER A N 1
ATOM 1518 C CA . SER A 1 207 ? 35.946 25.172 -22.557 1.00 88.81 207 SER A CA 1
ATOM 1519 C C . SER A 1 207 ? 35.881 26.448 -23.412 1.00 88.81 207 SER A C 1
ATOM 1521 O O . SER A 1 207 ? 35.480 27.526 -22.953 1.00 88.81 207 SER A O 1
ATOM 1523 N N . GLY A 1 208 ? 36.252 26.319 -24.690 1.00 79.00 208 GLY A N 1
ATOM 1524 C CA . GLY A 1 208 ? 36.296 27.435 -25.643 1.00 79.00 208 GLY A CA 1
ATOM 1525 C C . GLY A 1 208 ? 35.029 27.620 -26.484 1.00 79.00 208 GLY A C 1
ATOM 1526 O O . GLY A 1 208 ? 34.856 28.671 -27.094 1.00 79.00 208 GLY A O 1
ATOM 1527 N N . ASN A 1 209 ? 34.150 26.618 -26.540 1.00 79.31 209 ASN A N 1
ATOM 1528 C CA . ASN A 1 209 ? 32.934 26.629 -27.356 1.00 79.31 209 ASN A CA 1
ATOM 1529 C C . ASN A 1 209 ? 31.843 25.729 -26.743 1.00 79.31 209 ASN A C 1
ATOM 1531 O O . ASN A 1 209 ? 32.086 25.021 -25.766 1.00 79.31 209 ASN A O 1
ATOM 1535 N N . LEU A 1 210 ? 30.638 25.764 -27.323 1.00 81.19 210 LEU A N 1
ATOM 1536 C CA . LEU A 1 210 ? 29.478 25.004 -26.843 1.00 81.19 210 LEU A CA 1
ATOM 1537 C C . LEU A 1 210 ? 29.698 23.483 -26.874 1.00 81.19 210 LEU A C 1
ATOM 1539 O O . LEU A 1 210 ? 29.301 22.806 -25.936 1.00 81.19 210 LEU A O 1
ATOM 1543 N N . ASP A 1 211 ? 30.323 22.939 -27.922 1.00 84.31 211 ASP A N 1
ATOM 1544 C CA . ASP A 1 211 ? 30.538 21.490 -28.050 1.00 84.31 211 ASP A CA 1
ATOM 1545 C C . ASP A 1 211 ? 31.493 20.977 -26.963 1.00 84.31 211 ASP A C 1
ATOM 1547 O O . ASP A 1 211 ? 31.182 20.016 -26.261 1.00 84.31 211 ASP A O 1
ATOM 1551 N N . ASP A 1 212 ? 32.601 21.685 -26.736 1.00 77.62 212 ASP A N 1
ATOM 1552 C CA . ASP A 1 212 ? 33.554 21.360 -25.675 1.00 77.62 212 ASP A CA 1
ATOM 1553 C C . ASP A 1 212 ? 32.961 21.581 -24.277 1.00 77.62 212 ASP A C 1
ATOM 1555 O O . ASP A 1 212 ? 33.269 20.827 -23.357 1.00 77.62 212 ASP A O 1
ATOM 1559 N N . ALA A 1 213 ? 32.074 22.566 -24.104 1.00 86.38 213 ALA A N 1
ATOM 1560 C CA . ALA A 1 213 ? 31.345 22.768 -22.852 1.00 86.38 213 ALA A CA 1
ATOM 1561 C C . ALA A 1 213 ? 30.374 21.607 -22.568 1.00 86.38 213 ALA A C 1
ATOM 1563 O O . ALA A 1 213 ? 30.312 21.112 -21.441 1.00 86.38 213 ALA A O 1
ATOM 1564 N N . VAL A 1 214 ? 29.659 21.121 -23.592 1.00 89.44 214 VAL A N 1
ATOM 1565 C CA . VAL A 1 214 ? 28.793 19.938 -23.480 1.00 89.44 214 VAL A CA 1
ATOM 1566 C C . VAL A 1 214 ? 29.641 18.697 -23.184 1.00 89.44 214 VAL A C 1
ATOM 1568 O O . VAL A 1 214 ? 29.258 17.927 -22.307 1.00 89.44 214 VAL A O 1
ATOM 1571 N N . ALA A 1 215 ? 30.805 18.530 -23.828 1.00 84.56 215 ALA A N 1
ATOM 1572 C CA . ALA A 1 215 ? 31.759 17.439 -23.570 1.00 84.56 215 ALA A CA 1
ATOM 1573 C C . ALA A 1 215 ? 32.305 17.466 -22.144 1.00 84.56 215 ALA A C 1
ATOM 1575 O O . ALA A 1 215 ? 32.327 16.432 -21.478 1.00 84.56 215 ALA A O 1
ATOM 1576 N N . ALA A 1 216 ? 32.697 18.641 -21.659 1.00 87.69 216 ALA A N 1
ATOM 1577 C CA . ALA A 1 216 ? 33.187 18.818 -20.303 1.00 87.69 216 ALA A CA 1
ATOM 1578 C C . ALA A 1 216 ? 32.121 18.448 -19.264 1.00 87.69 216 ALA A C 1
ATOM 1580 O O . ALA A 1 216 ? 32.406 17.714 -18.317 1.00 87.69 216 ALA A O 1
ATOM 1581 N N . PHE A 1 217 ? 30.876 18.887 -19.473 1.00 94.19 217 PHE A N 1
ATOM 1582 C CA . PHE A 1 217 ? 29.792 18.627 -18.528 1.00 94.19 217 PHE A CA 1
ATOM 1583 C C . PHE A 1 217 ? 29.295 17.172 -18.539 1.00 94.19 217 PHE A C 1
ATOM 1585 O O . PHE A 1 217 ? 28.747 16.707 -17.545 1.00 94.19 217 PHE A O 1
ATOM 1592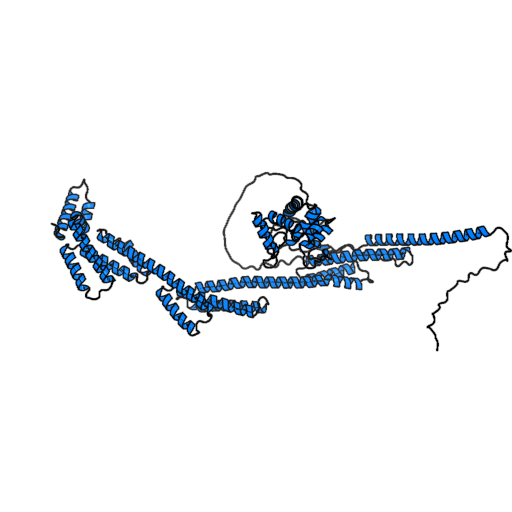 N N . MET A 1 218 ? 29.586 16.382 -19.583 1.00 88.88 218 MET A N 1
ATOM 1593 C CA . MET A 1 218 ? 29.376 14.924 -19.528 1.00 88.88 218 MET A CA 1
ATOM 1594 C C . MET A 1 218 ? 30.164 14.268 -18.387 1.00 88.88 218 MET A C 1
ATOM 1596 O O . MET A 1 218 ? 29.741 13.234 -17.881 1.00 88.88 218 MET A O 1
ATOM 1600 N N . GLY A 1 219 ? 31.285 14.859 -17.959 1.00 85.06 219 GLY A N 1
ATOM 1601 C CA . GLY A 1 219 ? 32.056 14.370 -16.816 1.00 85.06 219 GLY A CA 1
ATOM 1602 C C . GLY A 1 219 ? 31.407 14.609 -15.454 1.00 85.06 219 GLY A C 1
ATOM 1603 O O . GLY A 1 219 ? 31.822 13.973 -14.490 1.00 85.06 219 GLY A O 1
ATOM 1604 N N . PHE A 1 220 ? 30.400 15.481 -15.380 1.00 91.12 220 PHE A N 1
ATOM 1605 C CA . PHE A 1 220 ? 29.578 15.678 -14.188 1.00 91.12 220 PHE A CA 1
ATOM 1606 C C . PHE A 1 220 ? 28.495 14.590 -14.090 1.00 91.12 220 PHE A C 1
ATOM 1608 O O . PHE A 1 220 ? 28.388 13.912 -13.069 1.00 91.12 220 PHE A O 1
ATOM 1615 N N . GLU A 1 221 ? 27.755 14.369 -15.183 1.00 84.06 221 GLU A N 1
ATOM 1616 C CA . GLU A 1 221 ? 26.647 13.398 -15.237 1.00 84.06 221 GLU A CA 1
ATOM 1617 C C . GLU A 1 221 ? 27.124 11.942 -15.349 1.00 84.06 221 GLU A C 1
ATOM 1619 O O . GLU A 1 221 ? 26.497 11.025 -14.825 1.00 84.06 221 GLU A O 1
ATOM 1624 N N . ARG A 1 222 ? 28.258 11.717 -16.027 1.00 87.25 222 ARG A N 1
ATOM 1625 C CA . ARG A 1 222 ? 28.868 10.400 -16.288 1.00 87.25 222 ARG A CA 1
ATOM 1626 C C . ARG A 1 222 ? 27.850 9.345 -16.771 1.00 87.25 222 ARG A C 1
ATOM 1628 O O . ARG A 1 222 ? 27.784 8.255 -16.196 1.00 87.25 222 ARG A O 1
ATOM 1635 N N . PRO A 1 223 ? 27.056 9.632 -17.823 1.00 78.88 223 PRO A N 1
ATOM 1636 C CA . PRO A 1 223 ? 26.037 8.705 -18.306 1.00 78.88 223 PRO A CA 1
ATOM 1637 C C . PRO A 1 223 ? 26.673 7.438 -18.894 1.00 78.88 223 PRO A C 1
ATOM 1639 O O . PRO A 1 223 ? 27.853 7.425 -19.245 1.00 78.88 223 PRO A O 1
ATOM 1642 N N . GLN A 1 224 ? 25.884 6.372 -19.056 1.00 71.75 224 GLN A N 1
ATOM 1643 C CA . GLN A 1 224 ? 26.358 5.106 -19.628 1.00 71.75 224 GLN A CA 1
ATOM 1644 C C . GLN A 1 224 ? 27.175 5.333 -20.915 1.00 71.75 224 GLN A C 1
ATOM 1646 O O . GLN A 1 224 ? 26.751 6.068 -21.804 1.00 71.75 224 GLN A O 1
ATOM 1651 N N . GLY A 1 225 ? 28.348 4.702 -21.019 1.00 67.25 225 GLY A N 1
ATOM 1652 C CA . GLY A 1 225 ? 29.248 4.844 -22.172 1.00 67.25 225 GLY A CA 1
ATOM 1653 C C . GLY A 1 225 ? 30.206 6.038 -22.094 1.00 67.25 225 GLY A C 1
ATOM 1654 O O . GLY A 1 225 ? 31.088 6.165 -22.942 1.00 67.25 225 GLY A O 1
ATOM 1655 N N . TRP A 1 226 ? 30.083 6.892 -21.073 1.00 86.44 226 TRP A N 1
ATOM 1656 C CA . TRP A 1 226 ? 31.038 7.965 -20.819 1.00 86.44 226 TRP A CA 1
ATOM 1657 C C . TRP A 1 226 ? 32.369 7.421 -20.286 1.00 86.44 226 TRP A C 1
ATOM 1659 O O . TRP A 1 226 ? 32.405 6.594 -19.375 1.00 86.44 226 TRP A O 1
ATOM 1669 N N . THR A 1 227 ? 33.473 7.953 -20.808 1.00 74.62 227 THR A N 1
ATOM 1670 C CA . THR A 1 227 ? 34.807 7.839 -20.204 1.00 74.62 227 THR A CA 1
ATOM 1671 C C . THR A 1 227 ? 35.523 9.190 -20.285 1.00 74.62 227 THR A C 1
ATOM 1673 O O . THR A 1 227 ? 35.205 9.986 -21.174 1.00 74.62 227 THR A O 1
ATOM 1676 N N . PRO A 1 228 ? 36.529 9.467 -19.431 1.00 72.69 228 PRO A N 1
ATOM 1677 C CA . PRO A 1 228 ? 37.313 10.701 -19.530 1.00 72.69 228 PRO A CA 1
ATOM 1678 C C . PRO A 1 228 ? 37.972 10.901 -20.905 1.00 72.69 228 PRO A C 1
ATOM 1680 O O . PRO A 1 228 ? 38.152 12.031 -21.348 1.00 72.69 228 PRO A O 1
ATOM 1683 N N . GLN A 1 229 ? 38.319 9.807 -21.592 1.00 71.69 229 GLN A N 1
ATOM 1684 C CA . GLN A 1 229 ? 38.946 9.816 -22.918 1.00 71.69 229 GLN A CA 1
ATOM 1685 C C . GLN A 1 229 ? 37.927 9.898 -24.065 1.00 71.69 229 GLN A C 1
ATOM 1687 O O . GLN A 1 229 ? 38.293 10.283 -25.173 1.00 71.69 229 GLN A O 1
ATOM 1692 N N . ASN A 1 230 ? 36.660 9.548 -23.821 1.00 75.56 230 ASN A N 1
ATOM 1693 C CA . ASN A 1 230 ? 35.579 9.622 -24.801 1.00 75.56 230 ASN A CA 1
ATOM 1694 C C . ASN A 1 230 ? 34.298 10.219 -24.187 1.00 75.56 230 ASN A C 1
ATOM 1696 O O . ASN A 1 230 ? 33.273 9.536 -24.083 1.00 75.56 230 ASN A O 1
ATOM 1700 N N . PRO A 1 231 ? 34.312 11.507 -23.800 1.00 71.19 231 PRO A N 1
ATOM 1701 C CA . PRO A 1 231 ? 33.146 12.136 -23.191 1.00 71.19 231 PRO A CA 1
ATOM 1702 C C . PRO A 1 231 ? 31.939 12.196 -24.139 1.00 71.19 231 PRO A C 1
ATOM 1704 O O . PRO A 1 231 ? 30.798 12.138 -23.687 1.00 71.19 231 PRO A O 1
ATOM 1707 N N . ARG A 1 232 ? 32.185 12.238 -25.457 1.00 82.81 232 ARG A N 1
ATOM 1708 C CA . ARG A 1 232 ? 31.152 12.265 -26.507 1.00 82.81 232 ARG A CA 1
ATOM 1709 C C . ARG A 1 232 ? 30.498 10.900 -26.764 1.00 82.81 232 ARG A C 1
ATOM 1711 O O . ARG A 1 232 ? 29.476 10.835 -27.437 1.00 82.81 232 ARG A O 1
ATOM 1718 N N . GLY A 1 233 ? 31.071 9.820 -26.230 1.00 59.69 233 GLY A N 1
ATOM 1719 C CA . GLY A 1 233 ? 30.508 8.469 -26.303 1.00 59.69 233 GLY A CA 1
ATOM 1720 C C . GLY A 1 233 ? 29.419 8.187 -25.268 1.00 59.69 233 GLY A C 1
ATOM 1721 O O . GLY A 1 233 ? 28.772 7.145 -25.343 1.00 59.69 233 GLY A O 1
ATOM 1722 N N . GLY A 1 234 ? 29.210 9.093 -24.307 1.00 68.62 234 GLY A N 1
ATOM 1723 C CA . GLY A 1 234 ? 28.187 8.923 -23.283 1.00 68.62 234 GLY A CA 1
ATOM 1724 C C . GLY A 1 234 ? 26.764 9.066 -23.827 1.00 68.62 234 GLY A C 1
ATOM 1725 O O . GLY A 1 234 ? 26.478 9.875 -24.716 1.00 68.62 234 GLY A O 1
ATOM 1726 N N . HIS A 1 235 ? 25.855 8.281 -23.258 1.00 69.56 235 HIS A N 1
ATOM 1727 C CA . HIS A 1 235 ? 24.456 8.222 -23.650 1.00 69.56 235 HIS A CA 1
ATOM 1728 C C . HIS A 1 235 ? 23.790 9.612 -23.646 1.00 69.56 235 HIS A C 1
ATOM 1730 O O . HIS A 1 235 ? 23.938 10.416 -22.720 1.00 69.56 235 HIS A O 1
ATOM 1736 N N . GLY A 1 236 ? 23.034 9.900 -24.709 1.00 73.12 236 GLY A N 1
ATOM 1737 C CA . GLY A 1 236 ? 22.305 11.160 -24.873 1.00 73.12 236 GLY A CA 1
ATOM 1738 C C . GLY A 1 236 ? 23.128 12.348 -25.392 1.00 73.12 236 GLY A C 1
ATOM 1739 O O . GLY A 1 236 ? 22.567 13.438 -25.485 1.00 73.12 236 GLY A O 1
ATOM 1740 N N . TRP A 1 237 ? 24.400 12.163 -25.776 1.00 72.69 237 TRP A N 1
ATOM 1741 C CA . TRP A 1 237 ? 25.286 13.217 -26.308 1.00 72.69 237 TRP A CA 1
ATOM 1742 C C . TRP A 1 237 ? 24.605 14.160 -27.317 1.00 72.69 237 TRP A C 1
ATOM 1744 O O . TRP A 1 237 ? 24.503 15.367 -27.084 1.00 72.69 237 TRP A O 1
ATOM 1754 N N . SER A 1 238 ? 24.075 13.612 -28.417 1.00 72.50 238 SER A N 1
ATOM 1755 C CA . SER A 1 238 ? 23.470 14.405 -29.497 1.00 72.50 238 SER A CA 1
ATOM 1756 C C . SER A 1 238 ? 22.243 15.200 -29.040 1.00 72.50 238 SER A C 1
ATOM 1758 O O . SER A 1 238 ? 22.018 16.313 -29.513 1.00 72.50 238 SER A O 1
ATOM 1760 N N . ASN A 1 239 ? 21.467 14.666 -28.090 1.00 74.00 239 ASN A N 1
ATOM 1761 C CA . ASN A 1 239 ? 20.298 15.353 -27.543 1.00 74.00 239 ASN A CA 1
ATOM 1762 C C . ASN A 1 239 ? 20.700 16.510 -26.627 1.00 74.00 239 ASN A C 1
ATOM 1764 O O . ASN A 1 239 ? 20.164 17.606 -26.769 1.00 74.00 239 ASN A O 1
ATOM 1768 N N . ARG A 1 240 ? 21.680 16.293 -25.743 1.00 85.50 240 ARG A N 1
ATOM 1769 C CA . ARG A 1 240 ? 22.222 17.329 -24.846 1.00 85.50 240 ARG A CA 1
ATOM 1770 C C . ARG A 1 240 ? 22.804 18.487 -25.641 1.00 85.50 240 ARG A C 1
ATOM 1772 O O . ARG A 1 240 ? 22.528 19.642 -25.334 1.00 85.50 240 ARG A O 1
ATOM 1779 N N . LEU A 1 241 ? 23.526 18.180 -26.722 1.00 81.50 241 LEU A N 1
ATOM 1780 C CA . LEU A 1 241 ? 24.037 19.187 -27.647 1.00 81.50 241 LEU A CA 1
ATOM 1781 C C . LEU A 1 241 ? 22.903 19.946 -28.356 1.00 81.50 241 LEU A C 1
ATOM 1783 O O . LEU A 1 241 ? 22.983 21.164 -28.494 1.00 81.50 241 LEU A O 1
ATOM 1787 N N . ALA A 1 242 ? 21.836 19.265 -28.780 1.00 75.38 242 ALA A N 1
ATOM 1788 C CA . ALA A 1 242 ? 20.691 19.912 -29.423 1.00 75.38 242 ALA A CA 1
ATOM 1789 C C . ALA A 1 242 ? 19.911 20.838 -28.467 1.00 75.38 242 ALA A C 1
ATOM 1791 O O . ALA A 1 242 ? 19.532 21.940 -28.872 1.00 75.38 242 ALA A O 1
ATOM 1792 N N . TYR A 1 243 ? 19.719 20.441 -27.203 1.00 82.06 243 TYR A N 1
ATOM 1793 C CA . TYR A 1 243 ? 19.119 21.298 -26.171 1.00 82.06 243 TYR A CA 1
ATOM 1794 C C . TYR A 1 243 ? 20.024 22.471 -25.798 1.00 82.06 243 TYR A C 1
ATOM 1796 O O . TYR A 1 243 ? 19.550 23.597 -25.676 1.00 82.06 243 TYR A O 1
ATOM 1804 N N . ALA A 1 244 ? 21.335 22.241 -25.688 1.00 85.19 244 ALA A N 1
ATOM 1805 C CA . ALA A 1 244 ? 22.307 23.296 -25.424 1.00 85.19 244 ALA A CA 1
ATOM 1806 C C . ALA A 1 244 ? 22.328 24.344 -26.550 1.00 85.19 244 ALA A C 1
ATOM 1808 O O . ALA A 1 244 ? 22.374 25.545 -26.290 1.00 85.19 244 ALA A O 1
ATOM 1809 N N . LYS A 1 245 ? 22.216 23.905 -27.813 1.00 82.25 245 LYS A N 1
ATOM 1810 C CA . LYS A 1 245 ? 22.078 24.806 -28.968 1.00 82.25 245 LYS A CA 1
ATOM 1811 C C . LYS A 1 245 ? 20.773 25.606 -28.931 1.00 82.25 245 LYS A C 1
ATOM 1813 O O . LYS A 1 245 ? 20.780 26.757 -29.355 1.00 82.25 245 LYS A O 1
ATOM 1818 N N . GLY A 1 246 ? 19.681 25.028 -28.425 1.00 77.06 246 GLY A N 1
ATOM 1819 C CA . GLY A 1 246 ? 18.420 25.744 -28.203 1.00 77.06 246 GLY A CA 1
ATOM 1820 C C . GLY A 1 246 ? 18.505 26.769 -27.068 1.00 77.06 246 GLY A C 1
ATOM 1821 O O . GLY A 1 246 ? 18.064 27.900 -27.233 1.00 77.06 246 GLY A O 1
ATOM 1822 N N . ALA A 1 247 ? 19.152 26.418 -25.953 1.00 81.75 247 ALA A N 1
ATOM 1823 C CA . ALA A 1 247 ? 19.366 27.305 -24.802 1.00 81.75 247 ALA A CA 1
ATOM 1824 C C . ALA A 1 247 ? 20.319 28.483 -25.095 1.00 81.75 247 ALA A C 1
ATOM 1826 O O . ALA A 1 247 ? 20.321 29.489 -24.383 1.00 81.75 247 ALA A O 1
ATOM 1827 N N . LEU A 1 248 ? 21.148 28.383 -26.137 1.00 75.62 248 LEU A N 1
ATOM 1828 C CA . LEU A 1 248 ? 22.010 29.480 -26.580 1.00 75.62 248 LEU A CA 1
ATOM 1829 C C . LEU A 1 248 ? 21.214 30.602 -27.275 1.00 75.62 248 LEU A C 1
ATOM 1831 O O . LEU A 1 248 ? 21.612 31.757 -27.206 1.00 75.62 248 LEU A O 1
ATOM 1835 N N . GLY A 1 249 ? 20.082 30.274 -27.909 1.00 59.47 249 GLY A N 1
ATOM 1836 C CA . GLY A 1 249 ? 19.254 31.221 -28.667 1.00 59.47 249 GLY A CA 1
ATOM 1837 C C . GLY A 1 249 ? 18.284 32.067 -27.835 1.00 59.47 249 GLY A C 1
ATOM 1838 O O . GLY A 1 249 ? 17.574 32.889 -28.401 1.00 59.47 249 GLY A O 1
ATOM 1839 N N . THR A 1 250 ? 18.222 31.877 -26.514 1.00 49.78 250 THR A N 1
ATOM 1840 C CA . THR A 1 250 ? 17.312 32.618 -25.630 1.00 49.78 250 THR A CA 1
ATOM 1841 C C . THR A 1 250 ? 18.037 33.800 -24.978 1.00 49.78 250 THR A C 1
ATOM 1843 O O . THR A 1 250 ? 18.769 33.611 -24.003 1.00 49.78 250 THR A O 1
ATOM 1846 N N . VAL A 1 251 ? 17.826 35.009 -25.500 1.00 30.39 251 VAL A N 1
ATOM 1847 C CA . VAL A 1 251 ? 18.111 36.284 -24.817 1.00 30.39 251 VAL A CA 1
ATOM 1848 C C . VAL A 1 251 ? 16.804 37.084 -24.777 1.00 30.39 251 VAL A C 1
ATOM 1850 O O . VAL A 1 251 ? 16.057 37.070 -25.750 1.00 30.39 251 VAL A O 1
ATOM 1853 N N . GLU A 1 252 ? 16.500 37.669 -23.616 1.00 32.50 252 GLU A N 1
ATOM 1854 C CA . GLU A 1 252 ? 15.265 38.394 -23.272 1.00 32.50 252 GLU A CA 1
ATOM 1855 C C . GLU A 1 252 ? 14.869 39.463 -24.311 1.00 32.50 252 GLU A C 1
ATOM 1857 O O . GLU A 1 252 ? 15.713 40.264 -24.695 1.00 32.50 252 GLU A O 1
ATOM 1862 N N . ASP A 1 253 ? 13.576 39.548 -24.658 1.00 24.77 253 ASP A N 1
ATOM 1863 C CA . ASP A 1 253 ? 12.954 40.798 -25.115 1.00 24.77 253 ASP A CA 1
ATOM 1864 C C . ASP A 1 253 ? 11.529 40.961 -24.539 1.00 24.77 253 ASP A C 1
ATOM 1866 O O . ASP A 1 253 ? 10.609 40.203 -24.838 1.00 24.77 253 ASP A O 1
ATOM 1870 N N . VAL A 1 254 ? 11.437 41.969 -23.665 1.00 24.92 254 VAL A N 1
ATOM 1871 C CA . VAL A 1 254 ? 10.392 42.990 -23.446 1.00 24.92 254 VAL A CA 1
ATOM 1872 C C . VAL A 1 254 ? 8.928 42.593 -23.170 1.00 24.92 254 VAL A C 1
ATOM 1874 O O . VAL A 1 254 ? 8.217 41.968 -23.948 1.00 24.92 254 VAL A O 1
ATOM 1877 N N . ALA A 1 255 ? 8.475 43.127 -22.033 1.00 26.92 255 ALA A N 1
ATOM 1878 C CA . ALA A 1 255 ? 7.134 43.144 -21.470 1.00 26.92 255 ALA A CA 1
ATOM 1879 C C . ALA A 1 255 ? 6.036 43.763 -22.357 1.00 26.92 255 ALA A C 1
ATOM 1881 O O . ALA A 1 255 ? 6.254 44.753 -23.052 1.00 26.92 255 ALA A O 1
ATOM 1882 N N . VAL A 1 256 ? 4.807 43.279 -22.160 1.00 25.11 256 VAL A N 1
ATOM 1883 C CA . VAL A 1 256 ? 3.588 44.097 -22.245 1.00 25.11 256 VAL A CA 1
ATOM 1884 C C . VAL A 1 256 ? 2.588 43.622 -21.191 1.00 25.11 256 VAL A C 1
ATOM 1886 O O . VAL A 1 256 ? 2.254 42.442 -21.120 1.00 25.11 256 VAL A O 1
ATOM 1889 N N . ASP A 1 257 ? 2.168 44.573 -20.363 1.00 22.50 257 ASP A N 1
ATOM 1890 C CA . ASP A 1 257 ? 1.200 44.456 -19.267 1.00 22.50 257 ASP A CA 1
ATOM 1891 C C . ASP A 1 257 ? -0.239 44.791 -19.776 1.00 22.50 257 ASP A C 1
ATOM 1893 O O . ASP A 1 257 ? -0.414 45.063 -20.967 1.00 22.50 257 ASP A O 1
ATOM 1897 N N . PRO A 1 258 ? -1.305 44.740 -18.948 1.00 42.12 258 PRO A N 1
ATOM 1898 C CA . PRO A 1 258 ? -2.492 43.914 -19.177 1.00 42.12 258 PRO A CA 1
ATOM 1899 C C . PRO A 1 258 ? -3.730 44.691 -19.658 1.00 42.12 258 PRO A C 1
ATOM 1901 O O . PRO A 1 258 ? -3.880 45.877 -19.376 1.00 42.12 258 PRO A O 1
ATOM 1904 N N . ILE A 1 259 ? -4.707 43.991 -20.255 1.00 22.50 259 ILE A N 1
ATOM 1905 C CA . ILE A 1 259 ? -6.104 44.461 -20.312 1.00 22.50 259 ILE A CA 1
ATOM 1906 C C . ILE A 1 259 ? -7.070 43.320 -19.963 1.00 22.50 259 ILE A C 1
ATOM 1908 O O . ILE A 1 259 ? -7.124 42.282 -20.619 1.00 22.50 259 ILE A O 1
ATOM 1912 N N . GLN A 1 260 ? -7.841 43.561 -18.900 1.00 23.06 260 GLN A N 1
ATOM 1913 C CA . GLN A 1 260 ? -9.059 42.853 -18.517 1.00 23.06 260 GLN A CA 1
ATOM 1914 C C . GLN A 1 260 ? -10.190 43.062 -19.536 1.00 23.06 260 GLN A C 1
ATOM 1916 O O . GLN A 1 260 ? -10.312 44.137 -20.115 1.00 23.06 260 GLN A O 1
ATOM 1921 N N . THR A 1 261 ? -11.113 42.099 -19.590 1.00 21.39 261 THR A N 1
ATOM 1922 C CA . THR A 1 261 ? -12.584 42.236 -19.431 1.00 21.39 261 THR A CA 1
ATOM 1923 C C . THR A 1 261 ? -13.349 41.346 -20.411 1.00 21.39 261 THR A C 1
ATOM 1925 O O . THR A 1 261 ? -13.071 41.326 -21.603 1.00 21.39 261 THR A O 1
ATOM 1928 N N . GLY A 1 262 ? -14.352 40.624 -19.896 1.00 22.45 262 GLY A N 1
ATOM 1929 C CA . GLY A 1 262 ? -15.352 39.945 -20.723 1.00 22.45 262 GLY A CA 1
ATOM 1930 C C . GLY A 1 262 ? -15.881 38.648 -20.123 1.00 22.45 262 GLY A C 1
ATOM 1931 O O . GLY A 1 262 ? -15.478 37.567 -20.525 1.00 22.45 262 GLY A O 1
ATOM 1932 N N . ALA A 1 263 ? -16.773 38.770 -19.143 1.00 23.38 263 ALA A N 1
ATOM 1933 C CA . ALA A 1 263 ? -17.471 37.679 -18.472 1.00 23.38 263 ALA A CA 1
ATOM 1934 C C . ALA A 1 263 ? -18.399 36.861 -19.396 1.00 23.38 263 ALA A C 1
ATOM 1936 O O . ALA A 1 263 ? -19.037 37.430 -20.279 1.00 23.38 263 ALA A O 1
ATOM 1937 N N . THR A 1 264 ? -18.563 35.559 -19.117 1.00 22.38 264 THR A N 1
ATOM 1938 C CA . THR A 1 264 ? -19.828 34.922 -18.646 1.00 22.38 264 THR A CA 1
ATOM 1939 C C . THR A 1 264 ? -19.713 33.380 -18.576 1.00 22.38 264 THR A C 1
ATOM 1941 O O . THR A 1 264 ? -19.272 32.755 -19.536 1.00 22.38 264 THR A O 1
ATOM 1944 N N . PRO A 1 265 ? -20.125 32.741 -17.463 1.00 31.27 265 PRO A N 1
ATOM 1945 C CA . PRO A 1 265 ? -20.576 31.337 -17.386 1.00 31.27 265 PRO A CA 1
ATOM 1946 C C . PRO A 1 265 ? -22.113 31.301 -17.120 1.00 31.27 265 PRO A C 1
ATOM 1948 O O . PRO A 1 265 ? -22.697 32.389 -17.079 1.00 31.27 265 PRO A O 1
ATOM 1951 N N . PRO A 1 266 ? -22.812 30.179 -16.805 1.00 45.38 266 PRO A N 1
ATOM 1952 C CA . PRO A 1 266 ? -22.558 28.722 -16.911 1.00 45.38 266 PRO A CA 1
ATOM 1953 C C . PRO A 1 266 ? -23.785 27.930 -17.477 1.00 45.38 266 PRO A C 1
ATOM 1955 O O . PRO A 1 266 ? -24.817 28.524 -17.770 1.00 45.38 266 PRO A O 1
ATOM 1958 N N . ALA A 1 267 ? -23.697 26.591 -17.570 1.00 24.64 267 ALA A N 1
ATOM 1959 C CA . ALA A 1 267 ? -24.789 25.596 -17.382 1.00 24.64 267 ALA A CA 1
ATOM 1960 C C . ALA A 1 267 ? -24.250 24.191 -17.751 1.00 24.64 267 ALA A C 1
ATOM 1962 O O . ALA A 1 267 ? -23.496 24.087 -18.710 1.00 24.64 267 ALA A O 1
ATOM 1963 N N . ASP A 1 268 ? -24.561 23.054 -17.130 1.00 24.77 268 ASP A N 1
ATOM 1964 C CA . ASP A 1 268 ? -25.281 22.658 -15.915 1.00 24.77 268 ASP A CA 1
ATOM 1965 C C . ASP A 1 268 ? -24.900 21.171 -15.659 1.00 24.77 268 ASP A C 1
ATOM 1967 O O . ASP A 1 268 ? -24.332 20.507 -16.531 1.00 24.77 268 ASP A O 1
ATOM 1971 N N . VAL A 1 269 ? -25.165 20.650 -14.464 1.00 26.80 269 VAL A N 1
ATOM 1972 C CA . VAL A 1 269 ? -24.680 19.358 -13.932 1.00 26.80 269 VAL A CA 1
ATOM 1973 C C . VAL A 1 269 ? -25.649 18.166 -14.104 1.00 26.80 269 VAL A C 1
ATOM 1975 O O . VAL A 1 269 ? -26.859 18.353 -14.170 1.00 26.80 269 VAL A O 1
ATOM 1978 N N . SER A 1 270 ? -25.092 16.943 -13.953 1.00 25.77 270 SER A N 1
ATOM 1979 C CA . SER A 1 270 ? -25.691 15.702 -13.362 1.00 25.77 270 SER A CA 1
ATOM 1980 C C . SER A 1 270 ? -25.985 14.500 -14.323 1.00 25.77 270 SER A C 1
ATOM 1982 O O . SER A 1 270 ? -25.921 14.669 -15.535 1.00 25.77 270 SER A O 1
ATOM 1984 N N . PRO A 1 271 ? -26.172 13.238 -13.835 1.00 43.06 271 PRO A N 1
ATOM 1985 C CA . PRO A 1 271 ? -25.123 12.200 -13.804 1.00 43.06 271 PRO A CA 1
ATOM 1986 C C . PRO A 1 271 ? -25.569 10.807 -14.351 1.00 43.06 271 PRO A C 1
ATOM 1988 O O . PRO A 1 271 ? -26.720 10.596 -14.712 1.00 43.06 271 PRO A O 1
ATOM 1991 N N . SER A 1 272 ? -24.662 9.817 -14.279 1.00 24.23 272 SER A N 1
ATOM 1992 C CA . SER A 1 272 ? -24.902 8.352 -14.341 1.00 24.23 272 SER A CA 1
ATOM 1993 C C . SER A 1 272 ? -24.990 7.664 -15.716 1.00 24.23 272 SER A C 1
ATOM 1995 O O . SER A 1 272 ? -25.939 7.833 -16.473 1.00 24.23 272 SER A O 1
ATOM 1997 N N . SER A 1 273 ? -24.045 6.759 -16.001 1.00 25.25 273 SER A N 1
ATOM 1998 C CA . SER A 1 273 ? -24.268 5.295 -15.987 1.00 25.25 273 SER A CA 1
ATOM 1999 C C . SER A 1 273 ? -23.144 4.54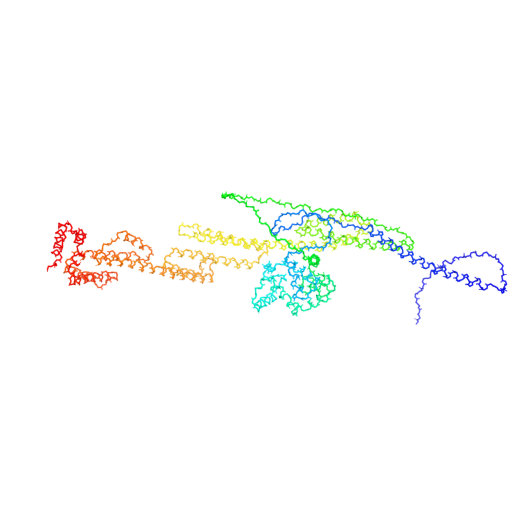6 -16.717 1.00 25.25 273 SER A C 1
ATOM 2001 O O . SER A 1 273 ? -22.617 4.973 -17.741 1.00 25.25 273 SER A O 1
ATOM 2003 N N . ALA A 1 274 ? -22.751 3.416 -16.136 1.00 34.19 274 ALA A N 1
ATOM 2004 C CA . ALA A 1 274 ? -21.713 2.529 -16.628 1.00 34.19 274 ALA A CA 1
ATOM 2005 C C . ALA A 1 274 ? -22.047 1.925 -18.001 1.00 34.19 274 ALA A C 1
ATOM 2007 O O . ALA A 1 274 ? -23.117 1.344 -18.186 1.00 34.19 274 ALA A O 1
ATOM 2008 N N . ARG A 1 275 ? -21.069 1.923 -18.914 1.00 24.59 275 ARG A N 1
ATOM 2009 C CA . ARG A 1 275 ? -20.908 0.840 -19.889 1.00 24.59 275 ARG A CA 1
ATOM 2010 C C . ARG A 1 275 ? -19.453 0.746 -20.326 1.00 24.59 275 ARG A C 1
ATOM 2012 O O . ARG A 1 275 ? -18.872 1.718 -20.795 1.00 24.59 275 ARG A O 1
ATOM 2019 N N . ALA A 1 276 ? -18.887 -0.445 -20.162 1.00 36.31 276 ALA A N 1
ATOM 2020 C CA . ALA A 1 276 ? -17.635 -0.836 -20.780 1.00 36.31 276 ALA A CA 1
ATOM 2021 C C . ALA A 1 276 ? -17.707 -0.580 -22.293 1.00 36.31 276 ALA A C 1
ATOM 2023 O O . ALA A 1 276 ? -18.549 -1.149 -22.989 1.00 36.31 276 ALA A O 1
ATOM 2024 N N . VAL A 1 277 ? -16.815 0.270 -22.785 1.00 25.97 277 VAL A N 1
ATOM 2025 C CA . VAL A 1 277 ? -16.440 0.353 -24.193 1.00 25.97 277 VAL A CA 1
ATOM 2026 C C . VAL A 1 277 ? -14.925 0.336 -24.216 1.00 25.97 277 VAL A C 1
ATOM 2028 O O . VAL A 1 277 ? -14.274 1.249 -23.715 1.00 25.97 277 VAL A O 1
ATOM 2031 N N . ALA A 1 278 ? -14.380 -0.753 -24.754 1.00 30.22 278 ALA A N 1
ATOM 2032 C CA . ALA A 1 278 ? -13.000 -0.807 -25.192 1.00 30.22 278 ALA A CA 1
ATOM 2033 C C . ALA A 1 278 ? -12.726 0.439 -26.045 1.00 30.22 278 ALA A C 1
ATOM 2035 O O . ALA A 1 278 ? -13.429 0.682 -27.030 1.00 30.22 278 ALA A O 1
ATOM 2036 N N . ALA A 1 279 ? -11.748 1.250 -25.640 1.00 26.06 279 ALA A N 1
ATOM 2037 C CA . ALA A 1 279 ? -11.297 2.354 -26.467 1.00 26.06 279 ALA A CA 1
ATOM 2038 C C . ALA A 1 279 ? -10.745 1.765 -27.782 1.00 26.06 279 ALA A C 1
ATOM 2040 O O . ALA A 1 279 ? -9.931 0.837 -27.732 1.00 26.06 279 ALA A O 1
ATOM 2041 N N . PRO A 1 280 ? -11.204 2.242 -28.952 1.00 29.78 280 PRO A N 1
ATOM 2042 C CA . PRO A 1 280 ? -10.751 1.730 -30.233 1.00 29.78 280 PRO A CA 1
ATOM 2043 C C . PRO A 1 280 ? -9.259 2.017 -30.381 1.00 29.78 280 PRO A C 1
ATOM 2045 O O . PRO A 1 280 ? -8.803 3.132 -30.121 1.00 29.78 280 PRO A O 1
ATOM 2048 N N . GLY A 1 281 ? -8.510 0.994 -30.797 1.00 36.06 281 GLY A N 1
ATOM 2049 C CA . GLY A 1 281 ? -7.100 1.115 -31.131 1.00 36.06 281 GLY A CA 1
ATOM 2050 C C . GLY A 1 281 ? -6.890 2.267 -32.106 1.00 36.06 281 GLY A C 1
ATOM 2051 O O . GLY A 1 281 ? -7.318 2.209 -33.259 1.00 36.06 281 GLY A O 1
ATOM 2052 N N . VAL A 1 282 ? -6.228 3.320 -31.634 1.00 31.28 282 VAL A N 1
ATOM 2053 C CA . VAL A 1 282 ? -5.644 4.331 -32.507 1.00 31.28 282 VAL A CA 1
ATOM 2054 C C . VAL A 1 282 ? -4.475 3.638 -33.188 1.00 31.28 282 VAL A C 1
ATOM 2056 O O . VAL A 1 282 ? -3.398 3.517 -32.611 1.00 31.28 282 VAL A O 1
ATOM 2059 N N . VAL A 1 283 ? -4.705 3.120 -34.392 1.00 34.47 283 VAL A N 1
ATOM 2060 C CA . VAL A 1 283 ? -3.619 2.718 -35.286 1.00 34.47 283 VAL A CA 1
ATOM 2061 C C . VAL A 1 283 ? -2.711 3.940 -35.473 1.00 34.47 283 VAL A C 1
ATOM 2063 O O . VAL A 1 283 ? -3.194 4.973 -35.948 1.00 34.47 283 VAL A O 1
ATOM 2066 N N . PRO A 1 284 ? -1.433 3.895 -35.051 1.00 48.44 284 PRO A N 1
ATOM 2067 C CA . PRO A 1 284 ? -0.522 5.004 -35.288 1.00 48.44 284 PRO A CA 1
ATOM 2068 C C . PRO A 1 284 ? -0.391 5.223 -36.799 1.00 48.44 284 PRO A C 1
ATOM 2070 O O . PRO A 1 284 ? -0.358 4.265 -37.575 1.00 48.44 284 PRO A O 1
ATOM 2073 N N . ALA A 1 285 ? -0.356 6.489 -37.224 1.00 53.22 285 ALA A N 1
ATOM 2074 C CA . ALA A 1 285 ? -0.162 6.836 -38.629 1.00 53.22 285 ALA A CA 1
ATOM 2075 C C . ALA A 1 285 ? 1.114 6.151 -39.167 1.00 53.22 285 ALA A C 1
ATOM 2077 O O . ALA A 1 285 ? 2.136 6.169 -38.473 1.00 53.22 285 ALA A O 1
ATOM 2078 N N . PRO A 1 286 ? 1.075 5.542 -40.366 1.00 67.25 286 PRO A N 1
ATOM 2079 C CA . PRO A 1 286 ? 2.198 4.768 -40.880 1.00 67.25 286 PRO A CA 1
ATOM 2080 C C . PRO A 1 286 ? 3.429 5.660 -41.062 1.00 67.25 286 PRO A C 1
ATOM 2082 O O . PRO A 1 286 ? 3.329 6.748 -41.625 1.00 67.25 286 PRO A O 1
ATOM 2085 N N . VAL A 1 287 ? 4.596 5.188 -40.610 1.00 75.12 287 VAL A N 1
ATOM 2086 C CA . VAL A 1 287 ? 5.877 5.855 -40.883 1.00 75.12 287 VAL A CA 1
ATOM 2087 C C . VAL A 1 287 ? 6.155 5.804 -42.387 1.00 75.12 287 VAL A C 1
ATOM 2089 O O . VAL A 1 287 ? 6.249 4.721 -42.980 1.00 75.12 287 VAL A O 1
ATOM 2092 N N . THR A 1 288 ? 6.285 6.974 -43.002 1.00 81.19 288 THR A N 1
ATOM 2093 C CA . THR A 1 288 ? 6.623 7.176 -44.410 1.00 81.19 288 THR A CA 1
ATOM 2094 C C . THR A 1 288 ? 8.069 7.643 -44.550 1.00 81.19 288 THR A C 1
ATOM 2096 O O . THR A 1 288 ? 8.609 8.349 -43.697 1.00 81.19 288 THR A O 1
ATOM 2099 N N . ILE A 1 289 ? 8.714 7.202 -45.630 1.00 82.00 289 ILE A N 1
ATOM 2100 C CA . ILE A 1 289 ? 10.074 7.597 -45.995 1.00 82.00 289 ILE A CA 1
ATOM 2101 C C . ILE A 1 289 ? 9.975 8.238 -47.373 1.00 82.00 289 ILE A C 1
ATOM 2103 O O . ILE A 1 289 ? 9.739 7.546 -48.365 1.00 82.00 289 ILE A O 1
ATOM 2107 N N . ASP A 1 290 ? 10.130 9.554 -47.417 1.00 82.62 290 ASP A N 1
ATOM 2108 C CA . ASP A 1 290 ? 10.144 10.332 -48.646 1.00 82.62 290 ASP A CA 1
ATOM 2109 C C . ASP A 1 290 ? 11.580 10.456 -49.158 1.00 82.62 290 ASP A C 1
ATOM 2111 O O . ASP A 1 290 ? 12.515 10.757 -48.406 1.00 82.62 290 ASP A O 1
ATOM 2115 N N . ARG A 1 291 ? 11.759 10.198 -50.457 1.00 77.81 291 ARG A N 1
ATOM 2116 C CA . ARG A 1 291 ? 13.076 10.159 -51.103 1.00 77.81 291 ARG A CA 1
ATOM 2117 C C . ARG A 1 291 ? 13.800 11.502 -50.993 1.00 77.81 291 ARG A C 1
ATOM 2119 O O . ARG A 1 291 ? 13.216 12.560 -51.228 1.00 77.81 291 ARG A O 1
ATOM 2126 N N . GLY A 1 292 ? 15.092 11.435 -50.677 1.00 72.75 292 GLY A N 1
ATOM 2127 C CA . GLY A 1 292 ? 16.000 12.577 -50.708 1.00 72.75 292 GLY A CA 1
ATOM 2128 C C . GLY A 1 292 ? 16.480 12.911 -52.124 1.00 72.75 292 GLY A C 1
ATOM 2129 O O . GLY A 1 292 ? 16.065 12.314 -53.118 1.00 72.75 292 GLY A O 1
ATOM 2130 N N . LYS A 1 293 ? 17.399 13.876 -52.233 1.00 79.38 293 LYS A N 1
ATOM 2131 C CA . LYS A 1 293 ? 18.055 14.198 -53.510 1.00 79.38 293 LYS A CA 1
ATOM 2132 C C . LYS A 1 293 ? 18.911 13.008 -53.965 1.00 79.38 293 LYS A C 1
ATOM 2134 O O . LYS A 1 293 ? 19.853 12.646 -53.264 1.00 79.38 293 LYS A O 1
ATOM 2139 N N . ALA A 1 294 ? 18.620 12.445 -55.138 1.00 79.00 294 ALA A N 1
ATOM 2140 C CA . ALA A 1 294 ? 19.410 11.360 -55.724 1.00 79.00 294 ALA A CA 1
ATOM 2141 C C . ALA A 1 294 ? 20.877 11.770 -55.952 1.00 79.00 294 ALA A C 1
ATOM 2143 O O . ALA A 1 294 ? 21.181 12.931 -56.251 1.00 79.00 294 ALA A O 1
ATOM 2144 N N . GLY A 1 295 ? 21.784 10.805 -55.810 1.00 79.12 295 GLY A N 1
ATOM 2145 C CA . GLY A 1 295 ? 23.205 11.001 -56.059 1.00 79.12 295 GLY A CA 1
ATOM 2146 C C . GLY A 1 295 ? 23.487 11.063 -57.560 1.00 79.12 295 GLY A C 1
ATOM 2147 O O . GLY A 1 295 ? 22.965 10.266 -58.331 1.00 79.12 295 GLY A O 1
ATOM 2148 N N . GLY A 1 296 ? 24.297 12.029 -57.985 1.00 81.00 296 GLY A N 1
ATOM 2149 C CA . GLY A 1 296 ? 24.601 12.289 -59.396 1.00 81.00 296 GLY A CA 1
ATOM 2150 C C . GLY A 1 296 ? 26.092 12.366 -59.726 1.00 81.00 296 GLY A C 1
ATOM 2151 O O . GLY A 1 296 ? 26.441 12.645 -60.870 1.00 81.00 296 GLY A O 1
ATOM 2152 N N . PHE A 1 297 ? 26.980 12.161 -58.749 1.00 84.06 297 PHE A N 1
ATOM 2153 C CA . PHE A 1 297 ? 28.419 12.084 -59.008 1.00 84.06 297 PHE A CA 1
ATOM 2154 C C . PHE A 1 297 ? 28.763 10.756 -59.692 1.00 84.06 297 PHE A C 1
ATOM 2156 O O . PHE A 1 297 ? 28.260 9.720 -59.284 1.00 84.06 297 PHE A O 1
ATOM 2163 N N . GLN A 1 298 ? 29.631 10.771 -60.703 1.00 81.62 298 GLN A N 1
ATOM 2164 C CA . GLN A 1 298 ? 30.138 9.564 -61.360 1.00 81.62 298 GLN A CA 1
ATOM 2165 C C . GLN A 1 298 ? 31.638 9.732 -61.635 1.00 81.62 298 GLN A C 1
ATOM 2167 O O . GLN A 1 298 ? 32.032 10.779 -62.164 1.00 81.62 298 GLN A O 1
ATOM 2172 N N . PRO A 1 299 ? 32.485 8.742 -61.300 1.00 82.44 299 PRO A N 1
ATOM 2173 C CA . PRO A 1 299 ? 33.880 8.738 -61.721 1.00 82.44 299 PRO A CA 1
ATOM 2174 C C . PRO A 1 299 ? 33.993 8.750 -63.250 1.00 82.44 299 PRO A C 1
ATOM 2176 O O . PRO A 1 299 ? 33.247 8.077 -63.959 1.00 82.44 299 PRO A O 1
ATOM 2179 N N . THR A 1 300 ? 34.950 9.510 -63.770 1.00 83.56 300 THR A N 1
ATOM 2180 C CA . THR A 1 300 ? 35.205 9.651 -65.209 1.00 83.56 300 THR A CA 1
ATOM 2181 C C . THR A 1 300 ? 36.025 8.498 -65.789 1.00 83.56 300 THR A C 1
ATOM 2183 O O . THR A 1 300 ? 36.040 8.318 -67.007 1.00 83.56 300 THR A O 1
ATOM 2186 N N . ASN A 1 301 ? 36.718 7.731 -64.938 1.00 82.06 301 ASN A N 1
ATOM 2187 C CA . ASN A 1 301 ? 37.650 6.658 -65.303 1.00 82.06 301 ASN A CA 1
ATOM 2188 C C . ASN A 1 301 ? 38.752 7.119 -66.275 1.00 82.06 301 ASN A C 1
ATOM 2190 O O . ASN A 1 301 ? 39.282 6.342 -67.073 1.00 82.06 301 ASN A O 1
ATOM 2194 N N . SER A 1 302 ? 39.104 8.405 -66.226 1.00 83.25 302 SER A N 1
ATOM 2195 C CA . SER A 1 302 ? 40.070 9.004 -67.142 1.00 83.25 302 SER A CA 1
ATOM 2196 C C . SER A 1 302 ? 41.508 8.697 -66.718 1.00 83.25 302 SER A C 1
ATOM 2198 O O . SER A 1 302 ? 41.897 8.852 -65.561 1.00 83.25 302 SER A O 1
ATOM 2200 N N . SER A 1 303 ? 42.349 8.307 -67.681 1.00 82.00 303 SER A N 1
ATOM 2201 C CA . SER A 1 303 ? 43.760 7.981 -67.438 1.00 82.00 303 SER A CA 1
ATOM 2202 C C . SER A 1 303 ? 44.671 9.211 -67.310 1.00 82.00 303 SER A C 1
ATOM 2204 O O . SER A 1 303 ? 45.881 9.052 -67.118 1.00 82.00 303 SER A O 1
ATOM 2206 N N . SER A 1 304 ? 44.134 10.431 -67.432 1.00 89.00 304 SER A N 1
ATOM 2207 C CA . SER A 1 304 ? 44.907 11.669 -67.272 1.00 89.00 304 SER A CA 1
ATOM 2208 C C . SER A 1 304 ? 45.215 11.958 -65.796 1.00 89.00 304 SER A C 1
ATOM 2210 O O . SER A 1 304 ? 44.521 11.484 -64.899 1.00 89.00 304 SER A O 1
ATOM 2212 N N . ILE A 1 305 ? 46.267 12.742 -65.521 1.00 80.19 305 ILE A N 1
ATOM 2213 C CA . ILE A 1 305 ? 46.619 13.155 -64.144 1.00 80.19 305 ILE A CA 1
ATOM 2214 C C . ILE A 1 305 ? 45.450 13.918 -63.503 1.00 80.19 305 ILE A C 1
ATOM 2216 O O . ILE A 1 305 ? 45.064 13.615 -62.377 1.00 80.19 305 ILE A O 1
ATOM 2220 N N . TYR A 1 306 ? 44.823 14.815 -64.270 1.00 86.38 306 TYR A N 1
ATOM 2221 C CA . TYR A 1 306 ? 43.606 15.524 -63.875 1.00 86.38 306 TYR A CA 1
ATOM 2222 C C . TYR A 1 306 ? 42.443 14.571 -63.569 1.00 86.38 306 TYR A C 1
ATOM 2224 O O . TYR A 1 306 ? 41.823 14.678 -62.516 1.00 86.38 306 TYR A O 1
ATOM 2232 N N . GLY A 1 307 ? 42.162 13.625 -64.470 1.00 78.56 307 GLY A N 1
ATOM 2233 C CA . GLY A 1 307 ? 41.055 12.676 -64.351 1.00 78.56 307 GLY A CA 1
ATOM 2234 C C . GLY A 1 307 ? 41.177 11.774 -63.128 1.00 78.56 307 GLY A C 1
ATOM 2235 O O . GLY A 1 307 ? 40.239 11.664 -62.346 1.00 78.56 307 GLY A O 1
ATOM 2236 N N . ARG A 1 308 ? 42.373 11.226 -62.880 1.00 81.25 308 ARG A N 1
ATOM 2237 C CA . ARG A 1 308 ? 42.639 10.429 -61.673 1.00 81.25 308 ARG A CA 1
ATOM 2238 C C . ARG A 1 308 ? 42.477 11.241 -60.389 1.00 81.25 308 ARG A C 1
ATOM 2240 O O . ARG A 1 308 ? 41.924 10.733 -59.416 1.00 81.25 308 ARG A O 1
ATOM 2247 N N . ALA A 1 309 ? 42.949 12.489 -60.375 1.00 73.19 309 ALA A N 1
ATOM 2248 C CA . ALA A 1 309 ? 42.812 13.369 -59.217 1.00 73.19 309 ALA A CA 1
ATOM 2249 C C . ALA A 1 309 ? 41.348 13.785 -58.971 1.00 73.19 309 ALA A C 1
ATOM 2251 O O . ALA A 1 309 ? 40.908 13.835 -57.819 1.00 73.19 309 ALA A O 1
ATOM 2252 N N . TYR A 1 310 ? 40.584 14.020 -60.044 1.00 85.00 310 TYR A N 1
ATOM 2253 C CA . TYR A 1 310 ? 39.140 14.258 -60.014 1.00 85.00 310 TYR A CA 1
ATOM 2254 C C . TYR A 1 310 ? 38.386 13.062 -59.433 1.00 85.00 310 TYR A C 1
ATOM 2256 O O . TYR A 1 310 ? 37.648 13.222 -58.459 1.00 85.00 310 TYR A O 1
ATOM 2264 N N . ASP A 1 311 ? 38.622 11.864 -59.971 1.00 82.00 311 ASP A N 1
ATOM 2265 C CA . ASP A 1 311 ? 37.942 10.640 -59.551 1.00 82.00 311 ASP A CA 1
ATOM 2266 C C . ASP A 1 311 ? 38.260 10.314 -58.086 1.00 82.00 311 ASP A C 1
ATOM 2268 O O . ASP A 1 311 ? 37.350 10.046 -57.300 1.00 82.00 311 ASP A O 1
ATOM 2272 N N . ALA A 1 312 ? 39.530 10.413 -57.673 1.00 74.50 312 ALA A N 1
ATOM 2273 C CA . ALA A 1 312 ? 39.951 10.124 -56.303 1.00 74.50 312 ALA A CA 1
ATOM 2274 C C . ALA A 1 312 ? 39.346 11.098 -55.276 1.00 74.50 312 ALA A C 1
ATOM 2276 O O . ALA A 1 312 ? 38.817 10.675 -54.243 1.00 74.50 312 ALA A O 1
ATOM 2277 N N . ALA A 1 313 ? 39.411 12.406 -55.543 1.00 73.12 313 ALA A N 1
ATOM 2278 C CA . ALA A 1 313 ? 38.915 13.414 -54.611 1.00 73.12 313 ALA A CA 1
ATOM 2279 C C . ALA A 1 313 ? 37.379 13.484 -54.596 1.00 73.12 313 ALA A C 1
ATOM 2281 O O . ALA A 1 313 ? 36.787 13.624 -53.526 1.00 73.12 313 ALA A O 1
ATOM 2282 N N . GLY A 1 314 ? 36.738 13.345 -55.761 1.00 75.12 314 GLY A N 1
ATOM 2283 C CA . GLY A 1 314 ? 35.284 13.328 -55.889 1.00 75.12 314 GLY A CA 1
ATOM 2284 C C . GLY A 1 314 ? 34.652 12.089 -55.256 1.00 75.12 314 GLY A C 1
ATOM 2285 O O . GLY A 1 314 ? 33.759 12.227 -54.424 1.00 75.12 314 GLY A O 1
ATOM 2286 N N . THR A 1 315 ? 35.183 10.891 -55.527 1.00 78.06 315 THR A N 1
ATOM 2287 C CA . THR A 1 315 ? 34.677 9.640 -54.928 1.00 78.06 315 THR A CA 1
ATOM 2288 C C . THR A 1 315 ? 34.768 9.683 -53.407 1.00 78.06 315 THR A C 1
ATOM 2290 O O . THR A 1 315 ? 33.806 9.357 -52.714 1.00 78.06 315 THR A O 1
ATOM 2293 N N . LYS A 1 316 ? 35.894 10.162 -52.862 1.00 75.62 316 LYS A N 1
ATOM 2294 C CA . LYS A 1 316 ? 36.065 10.319 -51.413 1.00 75.62 316 LYS A CA 1
ATOM 2295 C C . LYS A 1 316 ? 35.010 11.248 -50.805 1.00 75.62 316 LYS A C 1
ATOM 2297 O O . LYS A 1 316 ? 34.435 10.913 -49.773 1.00 75.62 316 LYS A O 1
ATOM 2302 N N . THR A 1 317 ? 34.758 12.401 -51.423 1.00 75.44 317 THR A N 1
ATOM 2303 C CA . THR A 1 317 ? 33.759 13.364 -50.934 1.00 75.44 317 THR A CA 1
ATOM 2304 C C . THR A 1 317 ? 32.333 12.833 -51.066 1.00 75.44 317 THR A C 1
ATOM 2306 O O . THR A 1 317 ? 31.544 12.993 -50.138 1.00 75.44 317 THR A O 1
ATOM 2309 N N . TYR A 1 318 ? 32.018 12.140 -52.159 1.00 78.56 318 TYR A N 1
ATOM 2310 C CA . TYR A 1 318 ? 30.710 11.522 -52.361 1.00 78.56 318 TYR A CA 1
ATOM 2311 C C . TYR A 1 318 ? 30.420 10.440 -51.311 1.00 78.56 318 TYR A C 1
ATOM 2313 O O . TYR A 1 318 ? 29.369 10.464 -50.673 1.00 78.56 318 TYR A O 1
ATOM 2321 N N . LEU A 1 319 ? 31.381 9.546 -51.045 1.00 77.81 319 LEU A N 1
ATOM 2322 C CA . LEU A 1 319 ? 31.249 8.508 -50.015 1.00 77.81 319 LEU A CA 1
ATOM 2323 C C . LEU A 1 319 ? 31.077 9.096 -48.603 1.00 77.81 319 LEU A C 1
ATOM 2325 O O . LEU A 1 319 ? 30.340 8.537 -47.797 1.00 77.81 319 LEU A O 1
ATOM 2329 N N . GLN A 1 320 ? 31.707 10.239 -48.302 1.00 76.00 320 GLN A N 1
ATOM 2330 C CA . GLN A 1 320 ? 31.505 10.950 -47.031 1.00 76.00 320 GLN A CA 1
ATOM 2331 C C . GLN A 1 320 ? 30.080 11.509 -46.892 1.00 76.00 320 GLN A C 1
ATOM 2333 O O . GLN A 1 320 ? 29.487 11.431 -45.813 1.00 76.00 320 GLN A O 1
ATOM 2338 N N . GLN A 1 321 ? 29.518 12.065 -47.968 1.00 76.12 321 GLN A N 1
ATOM 2339 C CA . GLN A 1 321 ? 28.134 12.548 -47.973 1.00 76.12 321 GLN A CA 1
ATOM 2340 C C . GLN A 1 321 ? 27.136 11.390 -47.872 1.00 76.12 321 GLN A C 1
ATOM 2342 O O . GLN A 1 321 ? 26.175 11.485 -47.113 1.00 76.12 321 GLN A O 1
ATOM 2347 N N . LEU A 1 322 ? 27.410 10.279 -48.561 1.00 76.69 322 LEU A N 1
ATOM 2348 C CA . LEU A 1 322 ? 26.623 9.051 -48.483 1.00 76.69 322 LEU A CA 1
ATOM 2349 C C . LEU A 1 322 ? 26.611 8.456 -47.066 1.00 76.69 322 LEU A C 1
ATOM 2351 O O . LEU A 1 322 ? 25.543 8.126 -46.563 1.00 76.69 322 LEU A O 1
ATOM 2355 N N . ASP A 1 323 ? 27.765 8.369 -46.395 1.00 74.81 323 ASP A N 1
ATOM 2356 C CA . ASP A 1 323 ? 27.859 7.920 -44.994 1.00 74.81 323 ASP A CA 1
ATOM 2357 C C . ASP A 1 323 ? 27.073 8.846 -44.049 1.00 74.81 323 ASP A C 1
ATOM 2359 O O . ASP A 1 323 ? 26.351 8.379 -43.168 1.00 74.81 323 ASP A O 1
ATOM 2363 N N . THR A 1 324 ? 27.140 10.162 -44.277 1.00 74.50 324 THR A N 1
ATOM 2364 C CA . THR A 1 324 ? 26.395 11.152 -43.481 1.00 74.50 324 THR A CA 1
ATOM 2365 C C . THR A 1 324 ? 24.882 10.992 -43.649 1.00 74.50 324 THR A C 1
ATOM 2367 O O . THR A 1 324 ? 24.159 10.948 -42.651 1.00 74.50 324 THR A O 1
ATOM 2370 N N . ALA A 1 325 ? 24.403 10.871 -44.891 1.00 75.88 325 ALA A N 1
ATOM 2371 C CA . ALA A 1 325 ? 22.990 10.654 -45.194 1.00 75.88 325 ALA A CA 1
ATOM 2372 C C . ALA A 1 325 ? 22.496 9.321 -44.610 1.00 75.88 325 ALA A C 1
ATOM 2374 O O . ALA A 1 325 ? 21.486 9.291 -43.913 1.00 75.88 325 ALA A O 1
ATOM 2375 N N . MET A 1 326 ? 23.268 8.243 -44.783 1.00 79.44 326 MET A N 1
ATOM 2376 C CA . MET A 1 326 ? 22.959 6.923 -44.229 1.00 79.44 326 MET A CA 1
ATOM 2377 C C . MET A 1 326 ? 22.763 6.970 -42.710 1.00 79.44 326 MET A C 1
ATOM 2379 O O . MET A 1 326 ? 21.739 6.514 -42.207 1.00 79.44 326 MET A O 1
ATOM 2383 N N . ARG A 1 327 ? 23.708 7.564 -41.969 1.00 78.50 327 ARG A N 1
ATOM 2384 C CA . ARG A 1 327 ? 23.624 7.683 -40.502 1.00 78.50 327 ARG A CA 1
ATOM 2385 C C . ARG A 1 327 ? 22.422 8.504 -40.055 1.00 78.50 327 ARG A C 1
ATOM 2387 O O . ARG A 1 327 ? 21.749 8.121 -39.101 1.00 78.50 327 ARG A O 1
ATOM 2394 N N . SER A 1 328 ? 22.184 9.631 -40.724 1.00 76.56 328 SER A N 1
ATOM 2395 C CA . SER A 1 328 ? 21.051 10.512 -40.435 1.00 76.56 328 SER A CA 1
ATOM 2396 C C . SER A 1 328 ? 19.727 9.775 -40.619 1.00 76.56 328 SER A C 1
ATOM 2398 O O . SER A 1 328 ? 18.888 9.768 -39.720 1.00 76.56 328 SER A O 1
ATOM 2400 N N . ASP A 1 329 ? 19.561 9.098 -41.752 1.00 80.81 329 ASP A N 1
ATOM 2401 C CA . ASP A 1 329 ? 18.305 8.440 -42.092 1.00 80.81 329 ASP A CA 1
ATOM 2402 C C . ASP A 1 329 ? 18.046 7.215 -41.207 1.00 80.81 329 ASP A C 1
ATOM 2404 O O . ASP A 1 329 ? 16.932 7.053 -40.710 1.00 80.81 329 ASP A O 1
ATOM 2408 N N . ILE A 1 330 ? 19.077 6.404 -40.920 1.00 82.31 330 ILE A N 1
ATOM 2409 C CA . ILE A 1 330 ? 18.983 5.289 -39.960 1.00 82.31 330 ILE A CA 1
ATOM 2410 C C . ILE A 1 330 ? 18.528 5.806 -38.592 1.00 82.31 330 ILE A C 1
ATOM 2412 O O . ILE A 1 330 ? 17.623 5.232 -37.983 1.00 82.31 330 ILE A O 1
ATOM 2416 N N . PHE A 1 331 ? 19.127 6.898 -38.109 1.00 80.62 331 PHE A N 1
ATOM 2417 C CA . PHE A 1 331 ? 18.759 7.488 -36.825 1.00 80.62 331 PHE A CA 1
ATOM 2418 C C . PHE A 1 331 ? 17.315 8.008 -36.818 1.00 80.62 331 PHE A C 1
ATOM 2420 O O . PHE A 1 331 ? 16.596 7.791 -35.844 1.00 80.62 331 PHE A O 1
ATOM 2427 N N . ASN A 1 332 ? 16.869 8.659 -37.894 1.00 78.06 332 ASN A N 1
ATOM 2428 C CA . ASN A 1 332 ? 15.507 9.183 -38.000 1.00 78.06 332 ASN A CA 1
ATOM 2429 C C . ASN A 1 332 ? 14.463 8.061 -38.057 1.00 78.06 332 ASN A C 1
ATOM 2431 O O . ASN A 1 332 ? 13.447 8.136 -37.364 1.00 78.06 332 ASN A O 1
ATOM 2435 N N . VAL A 1 333 ? 14.734 6.992 -38.815 1.00 81.19 333 VAL A N 1
ATOM 2436 C CA . VAL A 1 333 ? 13.891 5.788 -38.821 1.00 81.19 333 VAL A CA 1
ATOM 2437 C C . VAL A 1 333 ? 13.839 5.174 -37.426 1.00 81.19 333 VAL A C 1
ATOM 2439 O O . VAL A 1 333 ? 12.747 4.883 -36.937 1.00 81.19 333 VAL A O 1
ATOM 2442 N N . TYR A 1 334 ? 14.986 5.047 -36.750 1.00 84.00 334 TYR A N 1
ATOM 2443 C CA . TYR A 1 334 ? 15.035 4.576 -35.368 1.00 84.00 334 TYR A CA 1
ATOM 2444 C C . TYR A 1 334 ? 14.184 5.442 -34.438 1.00 84.00 334 TYR A C 1
ATOM 2446 O O . TYR A 1 334 ? 13.333 4.913 -33.740 1.00 84.00 334 TYR A O 1
ATOM 2454 N N . MET A 1 335 ? 14.321 6.767 -34.460 1.00 80.19 335 MET A N 1
ATOM 2455 C CA . MET A 1 335 ? 13.509 7.653 -33.616 1.00 80.19 335 MET A CA 1
ATOM 2456 C C . MET A 1 335 ? 12.003 7.517 -33.865 1.00 80.19 335 MET A C 1
ATOM 2458 O O . MET A 1 335 ? 11.236 7.561 -32.904 1.00 80.19 335 MET A O 1
ATOM 2462 N N . ALA A 1 336 ? 11.586 7.313 -35.116 1.00 79.44 336 ALA A N 1
ATOM 2463 C CA . ALA A 1 336 ? 10.180 7.139 -35.478 1.00 79.44 336 ALA A CA 1
ATOM 2464 C C . ALA A 1 336 ? 9.613 5.750 -35.124 1.00 79.44 336 ALA A C 1
ATOM 2466 O O . ALA A 1 336 ? 8.399 5.591 -35.043 1.00 79.44 336 ALA A O 1
ATOM 2467 N N . THR A 1 337 ? 10.464 4.735 -34.932 1.00 83.75 337 THR A N 1
ATOM 2468 C CA . THR A 1 337 ? 10.035 3.330 -34.760 1.00 83.75 337 THR A CA 1
ATOM 2469 C C . THR A 1 337 ? 10.657 2.615 -33.558 1.00 83.75 337 THR A C 1
ATOM 2471 O O . THR A 1 337 ? 10.428 1.426 -33.374 1.00 83.75 337 THR A O 1
ATOM 2474 N N . LYS A 1 338 ? 11.397 3.318 -32.691 1.00 81.94 338 LYS A N 1
ATOM 2475 C CA . LYS A 1 338 ? 12.122 2.749 -31.534 1.00 81.94 338 LYS A CA 1
ATOM 2476 C C . LYS A 1 338 ? 11.246 1.912 -30.599 1.00 81.94 338 LYS A C 1
ATOM 2478 O O . LYS A 1 338 ? 11.750 1.046 -29.895 1.00 81.94 338 LYS A O 1
ATOM 2483 N N . ASP A 1 339 ? 9.945 2.191 -30.581 1.00 83.62 339 ASP A N 1
ATOM 2484 C CA . ASP A 1 339 ? 8.990 1.543 -29.692 1.00 83.62 339 ASP A CA 1
ATOM 2485 C C . ASP A 1 339 ? 8.415 0.233 -30.267 1.00 83.62 339 ASP A C 1
ATOM 2487 O O . ASP A 1 339 ? 7.788 -0.516 -29.513 1.00 83.62 339 ASP A O 1
ATOM 2491 N N . ASP A 1 340 ? 8.669 -0.070 -31.546 1.00 86.75 340 ASP A N 1
ATOM 2492 C CA . ASP A 1 340 ? 8.236 -1.279 -32.255 1.00 86.75 340 ASP A CA 1
ATOM 2493 C C . ASP A 1 340 ? 9.398 -1.863 -33.096 1.00 86.75 340 ASP A C 1
ATOM 2495 O O . ASP A 1 340 ? 9.669 -1.390 -34.206 1.00 86.75 340 ASP A O 1
ATOM 2499 N N . PRO A 1 341 ? 10.093 -2.910 -32.605 1.00 88.38 341 PRO A N 1
ATOM 2500 C CA . PRO A 1 341 ? 11.233 -3.495 -33.309 1.00 88.38 341 PRO A CA 1
ATOM 2501 C C . PRO A 1 341 ? 10.863 -4.141 -34.655 1.00 88.38 341 PRO A C 1
ATOM 2503 O O . PRO A 1 341 ? 11.706 -4.190 -35.553 1.00 88.38 341 PRO A O 1
ATOM 2506 N N . VAL A 1 342 ? 9.615 -4.589 -34.841 1.00 89.69 342 VAL A N 1
ATOM 2507 C CA . VAL A 1 342 ? 9.150 -5.154 -36.119 1.00 89.69 342 VAL A CA 1
ATOM 2508 C C . VAL A 1 342 ? 8.972 -4.037 -37.144 1.00 89.69 342 VAL A C 1
ATOM 2510 O O . VAL A 1 342 ? 9.457 -4.146 -38.276 1.00 89.69 342 VAL A O 1
ATOM 2513 N N . ALA A 1 343 ? 8.338 -2.932 -36.743 1.00 87.94 343 ALA A N 1
ATOM 2514 C CA . ALA A 1 343 ? 8.215 -1.749 -37.589 1.00 87.94 343 ALA A CA 1
ATOM 2515 C C . ALA A 1 343 ? 9.587 -1.141 -37.920 1.00 87.94 343 ALA A C 1
ATOM 2517 O O . ALA A 1 343 ? 9.828 -0.781 -39.075 1.00 87.94 343 ALA A O 1
ATOM 2518 N N . LEU A 1 344 ? 10.506 -1.092 -36.949 1.00 88.19 344 LEU A N 1
ATOM 2519 C CA . LEU A 1 344 ? 11.886 -0.640 -37.139 1.00 88.19 344 LEU A CA 1
ATOM 2520 C C . LEU A 1 344 ? 12.612 -1.473 -38.196 1.00 88.19 344 LEU A C 1
ATOM 2522 O O . LEU A 1 344 ? 13.144 -0.917 -39.157 1.00 88.19 344 LEU A O 1
ATOM 2526 N N . GLN A 1 345 ? 12.595 -2.801 -38.064 1.00 90.00 345 GLN A N 1
ATOM 2527 C CA . GLN A 1 345 ? 13.209 -3.705 -39.038 1.00 90.00 345 GLN A CA 1
ATOM 2528 C C . GLN A 1 345 ? 12.626 -3.483 -40.441 1.00 90.00 345 GLN A C 1
ATOM 2530 O O . GLN A 1 345 ? 13.369 -3.368 -41.418 1.00 90.00 345 GLN A O 1
ATOM 2535 N N . SER A 1 346 ? 11.298 -3.379 -40.543 1.00 91.56 346 SER A N 1
ATOM 2536 C CA . SER A 1 346 ? 10.618 -3.131 -41.815 1.00 91.56 346 SER A CA 1
ATOM 2537 C C . SER A 1 346 ? 11.041 -1.800 -42.441 1.00 91.56 346 SER A C 1
ATOM 2539 O O . SER A 1 346 ? 11.350 -1.757 -43.630 1.00 91.56 346 SER A O 1
ATOM 2541 N N . LYS A 1 347 ? 11.087 -0.714 -41.662 1.00 88.62 347 LYS A N 1
ATOM 2542 C CA . LYS A 1 347 ? 11.405 0.625 -42.176 1.00 88.62 347 LYS A CA 1
ATOM 2543 C C . LYS A 1 347 ? 12.880 0.805 -42.503 1.00 88.62 347 LYS A C 1
ATOM 2545 O O . LYS A 1 347 ? 13.207 1.510 -43.452 1.00 88.62 347 LYS A O 1
ATOM 2550 N N . LEU A 1 348 ? 13.770 0.123 -41.789 1.00 90.31 348 LEU A N 1
ATOM 2551 C CA . LEU A 1 348 ? 15.184 0.070 -42.153 1.00 90.31 348 LEU A CA 1
ATOM 2552 C C . LEU A 1 348 ? 15.402 -0.698 -43.464 1.00 90.31 348 LEU A C 1
ATOM 2554 O O . LEU A 1 348 ? 16.239 -0.292 -44.266 1.00 90.31 348 LEU A O 1
ATOM 2558 N N . ASN A 1 349 ? 14.623 -1.752 -43.730 1.00 92.25 349 ASN A N 1
ATOM 2559 C CA . ASN A 1 349 ? 14.656 -2.441 -45.023 1.00 92.25 349 ASN A CA 1
ATOM 2560 C C . ASN A 1 349 ? 14.135 -1.550 -46.163 1.00 92.25 349 ASN A C 1
ATOM 2562 O O . ASN A 1 349 ? 14.758 -1.506 -47.227 1.00 92.25 349 ASN A O 1
ATOM 2566 N N . ASP A 1 350 ? 13.042 -0.810 -45.932 1.00 91.06 350 ASP A N 1
ATOM 2567 C CA . ASP A 1 350 ? 12.528 0.193 -46.876 1.00 91.06 350 ASP A CA 1
ATOM 2568 C C . ASP A 1 350 ? 13.598 1.253 -47.181 1.00 91.06 350 ASP A C 1
ATOM 2570 O O . ASP A 1 350 ? 13.876 1.536 -48.348 1.00 91.06 350 ASP A O 1
ATOM 2574 N N . LEU A 1 351 ? 14.243 1.790 -46.138 1.00 88.75 351 LEU A N 1
ATOM 2575 C CA . LEU A 1 351 ? 15.314 2.776 -46.261 1.00 88.75 351 LEU A CA 1
ATOM 2576 C C . LEU A 1 351 ? 16.505 2.228 -47.053 1.00 88.75 351 LEU A C 1
ATOM 2578 O O . LEU A 1 351 ? 16.972 2.893 -47.976 1.00 88.75 351 LEU A O 1
ATOM 2582 N N . LYS A 1 352 ? 16.972 1.010 -46.732 1.00 91.00 352 LYS A N 1
ATOM 2583 C CA . LYS A 1 352 ? 18.089 0.370 -47.443 1.00 91.00 352 LYS A CA 1
ATOM 2584 C C . LYS A 1 352 ? 17.790 0.280 -48.934 1.00 91.00 352 LYS A C 1
ATOM 2586 O O . LYS A 1 352 ? 18.639 0.617 -49.751 1.00 91.00 352 LYS A O 1
ATOM 2591 N N . ARG A 1 353 ? 16.580 -0.163 -49.292 1.00 90.38 353 ARG A N 1
ATOM 2592 C CA . ARG A 1 353 ? 16.153 -0.277 -50.689 1.00 90.38 353 ARG A CA 1
ATOM 2593 C C . ARG A 1 353 ? 16.183 1.081 -51.394 1.00 90.38 353 ARG A C 1
ATOM 2595 O O . ARG A 1 353 ? 16.754 1.168 -52.472 1.00 90.38 353 ARG A O 1
ATOM 2602 N N . LEU A 1 354 ? 15.625 2.124 -50.777 1.00 87.00 354 LEU A N 1
ATOM 2603 C CA . LEU A 1 354 ? 15.612 3.475 -51.351 1.00 87.00 354 LEU A CA 1
ATOM 2604 C C . LEU A 1 354 ? 17.028 4.031 -51.546 1.00 87.00 354 LEU A C 1
ATOM 2606 O O . LEU A 1 354 ? 17.357 4.506 -52.626 1.00 87.00 354 LEU A O 1
ATOM 2610 N N . GLN A 1 355 ? 17.898 3.913 -50.543 1.00 83.50 355 GLN A N 1
ATOM 2611 C CA . GLN A 1 355 ? 19.265 4.429 -50.648 1.00 83.50 355 GLN A CA 1
ATOM 2612 C C . GLN A 1 355 ? 20.107 3.639 -51.668 1.00 83.50 355 GLN A C 1
ATOM 2614 O O . GLN A 1 355 ? 20.922 4.235 -52.372 1.00 83.50 355 GLN A O 1
ATOM 2619 N N . LEU A 1 356 ? 19.876 2.326 -51.805 1.00 86.06 356 LEU A N 1
ATOM 2620 C CA . LEU A 1 356 ? 20.478 1.500 -52.859 1.00 86.06 356 LEU A CA 1
ATOM 2621 C C . LEU A 1 356 ? 19.999 1.874 -54.271 1.00 86.06 356 LEU A C 1
ATOM 2623 O O . LEU A 1 356 ? 20.766 1.724 -55.216 1.00 86.06 356 LEU A O 1
ATOM 2627 N N . GLU A 1 357 ? 18.745 2.309 -54.420 1.00 84.81 357 GLU A N 1
ATOM 2628 C CA . GLU A 1 357 ? 18.188 2.800 -55.690 1.00 84.81 357 GLU A CA 1
ATOM 2629 C C . GLU A 1 357 ? 18.750 4.191 -56.046 1.00 84.81 357 GLU A C 1
ATOM 2631 O O . GLU A 1 357 ? 19.109 4.429 -57.198 1.00 84.81 357 GLU A O 1
ATOM 2636 N N . ASP A 1 358 ? 18.857 5.093 -55.065 1.00 78.12 358 ASP A N 1
ATOM 2637 C CA . ASP A 1 358 ? 19.057 6.525 -55.321 1.00 78.12 358 ASP A CA 1
ATOM 2638 C C . ASP A 1 358 ? 20.516 7.003 -55.189 1.00 78.12 358 ASP A C 1
ATOM 2640 O O . ASP A 1 358 ? 20.843 8.101 -55.659 1.00 78.12 358 ASP A O 1
ATOM 2644 N N . HIS A 1 359 ? 21.394 6.263 -54.497 1.00 73.31 359 HIS A N 1
ATOM 2645 C CA . HIS A 1 359 ? 22.697 6.800 -54.068 1.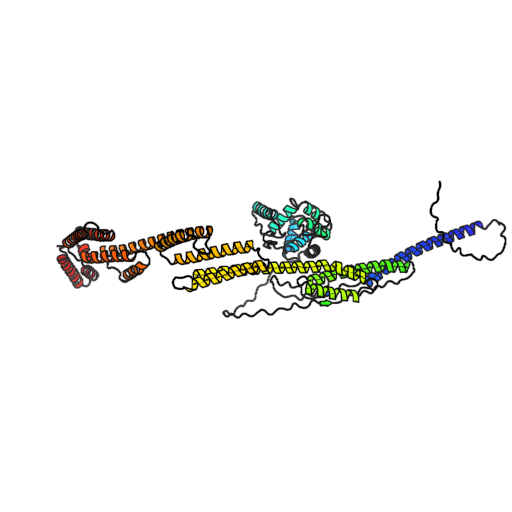00 73.31 359 HIS A CA 1
ATOM 2646 C C . HIS A 1 359 ? 23.902 5.862 -54.232 1.00 73.31 359 HIS A C 1
ATOM 2648 O O . HIS A 1 359 ? 25.041 6.307 -54.055 1.00 73.31 359 HIS A O 1
ATOM 2654 N N . VAL A 1 360 ? 23.697 4.580 -54.535 1.00 76.94 360 VAL A N 1
ATOM 2655 C CA . VAL A 1 360 ? 24.755 3.560 -54.470 1.00 76.94 360 VAL A CA 1
ATOM 2656 C C . VAL A 1 360 ? 25.017 2.980 -55.857 1.00 76.94 360 VAL A C 1
ATOM 2658 O O . VAL A 1 360 ? 24.113 2.444 -56.488 1.00 76.94 360 VAL A O 1
ATOM 2661 N N . PHE A 1 361 ? 26.264 3.073 -56.325 1.00 75.00 361 PHE A N 1
ATOM 2662 C CA . PHE A 1 361 ? 26.698 2.429 -57.570 1.00 75.00 361 PHE A CA 1
ATOM 2663 C C . PHE A 1 361 ? 26.828 0.915 -57.383 1.00 75.00 361 PHE A C 1
ATOM 2665 O O . PHE A 1 361 ? 27.084 0.443 -56.271 1.00 75.00 361 PHE A O 1
ATOM 2672 N N . ASP A 1 362 ? 26.702 0.150 -58.466 1.00 74.25 362 ASP A N 1
ATOM 2673 C CA . ASP A 1 362 ? 26.762 -1.314 -58.405 1.00 74.25 362 ASP A CA 1
ATOM 2674 C C . ASP A 1 362 ? 28.100 -1.823 -57.850 1.00 74.25 362 ASP A C 1
ATOM 2676 O O . ASP A 1 362 ? 28.130 -2.825 -57.137 1.00 74.25 362 ASP A O 1
ATOM 2680 N N . GLU A 1 363 ? 29.188 -1.090 -58.088 1.00 71.94 363 GLU A N 1
ATOM 2681 C CA . GLU A 1 363 ? 30.542 -1.421 -57.648 1.00 71.94 363 GLU A CA 1
ATOM 2682 C C . GLU A 1 363 ? 30.753 -1.303 -56.133 1.00 71.94 363 GLU A C 1
ATOM 2684 O O . GLU A 1 363 ? 31.656 -1.947 -55.611 1.00 71.94 363 GLU A O 1
ATOM 2689 N N . ILE A 1 364 ? 29.953 -0.488 -55.434 1.00 73.12 364 ILE A N 1
ATOM 2690 C CA . ILE A 1 364 ? 30.073 -0.248 -53.979 1.00 73.12 364 ILE A CA 1
ATOM 2691 C C . ILE A 1 364 ? 28.887 -0.809 -53.182 1.00 73.12 364 ILE A C 1
ATOM 2693 O O . ILE A 1 364 ? 28.785 -0.611 -51.966 1.00 73.12 364 ILE A O 1
ATOM 2697 N N . ARG A 1 365 ? 27.954 -1.477 -53.869 1.00 80.06 365 ARG A N 1
ATOM 2698 C CA . ARG A 1 365 ? 26.740 -2.050 -53.282 1.00 80.06 365 ARG A CA 1
ATOM 2699 C C . ARG A 1 365 ? 27.055 -3.036 -52.142 1.00 80.06 365 ARG A C 1
ATOM 2701 O O . ARG A 1 365 ? 26.473 -2.859 -51.070 1.00 80.06 365 ARG A O 1
ATOM 2708 N N . PRO A 1 366 ? 27.986 -4.004 -52.279 1.00 80.19 366 PRO A N 1
ATOM 2709 C CA . PRO A 1 366 ? 28.304 -4.939 -51.194 1.00 80.19 366 PRO A CA 1
ATOM 2710 C C . PRO A 1 366 ? 28.886 -4.256 -49.944 1.00 80.19 366 PRO A C 1
ATOM 2712 O O . PRO A 1 366 ? 28.547 -4.604 -48.810 1.00 80.19 366 PRO A O 1
ATOM 2715 N N . GLU A 1 367 ? 29.769 -3.273 -50.117 1.00 78.56 367 GLU A N 1
ATOM 2716 C CA . GLU A 1 367 ? 30.388 -2.515 -49.027 1.00 78.56 367 GLU A CA 1
ATOM 2717 C C . GLU A 1 367 ? 29.351 -1.668 -48.293 1.00 78.56 367 GLU A C 1
ATOM 2719 O O . GLU A 1 367 ? 29.353 -1.612 -47.057 1.00 78.56 367 GLU A O 1
ATOM 2724 N N . TYR A 1 368 ? 28.447 -1.050 -49.054 1.00 83.62 368 TYR A N 1
ATOM 2725 C CA . TYR A 1 368 ? 27.342 -0.265 -48.534 1.00 83.62 368 TYR A CA 1
ATOM 2726 C C . TYR A 1 368 ? 26.386 -1.124 -47.700 1.00 83.62 368 TYR A C 1
ATOM 2728 O O . TYR A 1 368 ? 26.089 -0.771 -46.561 1.00 83.62 368 TYR A O 1
ATOM 2736 N N . GLU A 1 369 ? 25.946 -2.278 -48.210 1.00 84.38 369 GLU A N 1
ATOM 2737 C CA . GLU A 1 369 ? 25.038 -3.168 -47.474 1.00 84.38 369 GLU A CA 1
ATOM 2738 C C . GLU A 1 369 ? 25.647 -3.650 -46.151 1.00 84.38 369 GLU A C 1
ATOM 2740 O O . GLU A 1 369 ? 24.969 -3.669 -45.121 1.00 84.38 369 GLU A O 1
ATOM 2745 N N . ASN A 1 370 ? 26.946 -3.962 -46.150 1.00 80.44 370 ASN A N 1
ATOM 2746 C CA . ASN A 1 370 ? 27.680 -4.328 -44.940 1.00 80.44 370 ASN A CA 1
ATOM 2747 C C . ASN A 1 370 ? 27.826 -3.157 -43.955 1.00 80.44 370 ASN A C 1
ATOM 2749 O O . ASN A 1 370 ? 27.806 -3.354 -42.737 1.00 80.44 370 ASN A O 1
ATOM 2753 N N . ALA A 1 371 ? 28.034 -1.933 -44.445 1.00 80.19 371 ALA A N 1
ATOM 2754 C CA . ALA A 1 371 ? 28.063 -0.737 -43.605 1.00 80.19 371 ALA A CA 1
ATOM 2755 C C . ALA A 1 371 ? 26.687 -0.467 -42.980 1.00 80.19 371 ALA A C 1
ATOM 2757 O O . ALA A 1 371 ? 26.604 -0.306 -41.763 1.00 80.19 371 ALA A O 1
ATOM 2758 N N . PHE A 1 372 ? 25.624 -0.525 -43.785 1.00 87.00 372 PHE A N 1
ATOM 2759 C CA . PHE A 1 372 ? 24.245 -0.334 -43.349 1.00 87.00 372 PHE A CA 1
ATOM 2760 C C . PHE A 1 372 ? 23.869 -1.340 -42.256 1.00 87.00 372 PHE A C 1
ATOM 2762 O O . PHE A 1 372 ? 23.487 -0.935 -41.161 1.00 87.00 372 PHE A O 1
ATOM 2769 N N . ALA A 1 373 ? 24.089 -2.640 -42.494 1.00 85.19 373 ALA A N 1
ATOM 2770 C CA . ALA A 1 373 ? 23.790 -3.694 -41.523 1.00 85.19 373 ALA A CA 1
ATOM 2771 C C . ALA A 1 373 ? 24.518 -3.488 -40.180 1.00 85.19 373 ALA A C 1
ATOM 2773 O O . ALA A 1 373 ? 23.910 -3.604 -39.114 1.00 85.19 373 ALA A O 1
ATOM 2774 N N . ARG A 1 374 ? 25.810 -3.122 -40.216 1.00 83.62 374 ARG A N 1
ATOM 2775 C CA . ARG A 1 374 ? 26.597 -2.828 -39.004 1.00 83.62 374 ARG A CA 1
ATOM 2776 C C . ARG A 1 374 ? 26.072 -1.620 -38.232 1.00 83.62 374 ARG A C 1
ATOM 2778 O O . ARG A 1 374 ? 26.173 -1.607 -37.009 1.00 83.62 374 ARG A O 1
ATOM 2785 N N . MET A 1 375 ? 25.538 -0.614 -38.921 1.00 82.12 375 MET A N 1
ATOM 2786 C CA . MET A 1 375 ? 24.978 0.577 -38.279 1.00 82.12 375 MET A CA 1
ATOM 2787 C C . MET A 1 375 ? 23.575 0.345 -37.721 1.00 82.12 375 MET A C 1
ATOM 2789 O O . MET A 1 375 ? 23.237 0.931 -36.698 1.00 82.12 375 MET A O 1
ATOM 2793 N N . THR A 1 376 ? 22.763 -0.503 -38.353 1.00 87.56 376 THR A N 1
ATOM 2794 C CA . THR A 1 376 ? 21.389 -0.769 -37.908 1.00 87.56 376 THR A CA 1
ATOM 2795 C C . THR A 1 376 ? 21.299 -1.773 -36.768 1.00 87.56 376 THR A C 1
ATOM 2797 O O . THR A 1 376 ? 20.403 -1.659 -35.934 1.00 87.56 376 THR A O 1
ATOM 2800 N N . GLN A 1 377 ? 22.216 -2.744 -36.710 1.00 85.56 377 GLN A N 1
ATOM 2801 C CA . GLN A 1 377 ? 22.158 -3.841 -35.741 1.00 85.56 377 GLN A CA 1
ATOM 2802 C C . GLN A 1 377 ? 22.044 -3.366 -34.275 1.00 85.56 377 GLN A C 1
ATOM 2804 O O . GLN A 1 377 ? 21.140 -3.838 -33.584 1.00 85.56 377 GLN A O 1
ATOM 2809 N N . PRO A 1 378 ? 22.841 -2.386 -33.794 1.00 84.50 378 PRO A N 1
ATOM 2810 C CA . PRO A 1 378 ? 22.720 -1.904 -32.417 1.00 84.50 378 PRO A CA 1
ATOM 2811 C C . PRO A 1 378 ? 21.358 -1.270 -32.105 1.00 84.50 378 PRO A C 1
ATOM 2813 O O . PRO A 1 378 ? 20.879 -1.392 -30.981 1.00 84.50 378 PRO A O 1
ATOM 2816 N N . TYR A 1 379 ? 20.723 -0.613 -33.083 1.00 83.00 379 TYR A N 1
ATOM 2817 C CA . TYR A 1 379 ? 19.403 0.004 -32.912 1.00 83.00 379 TYR A CA 1
ATOM 2818 C C . TYR A 1 379 ? 18.288 -1.037 -32.816 1.00 83.00 379 TYR A C 1
ATOM 2820 O O . TYR A 1 379 ? 17.385 -0.885 -31.997 1.00 83.00 379 TYR A O 1
ATOM 2828 N N . ILE A 1 380 ? 18.367 -2.106 -33.614 1.00 84.88 380 ILE A N 1
ATOM 2829 C CA . ILE A 1 380 ? 17.409 -3.219 -33.559 1.00 84.88 380 ILE A CA 1
ATOM 2830 C C . ILE A 1 380 ? 17.513 -3.926 -32.206 1.00 84.88 380 ILE A C 1
ATOM 2832 O O . ILE A 1 380 ? 16.508 -4.106 -31.523 1.00 84.88 380 ILE A O 1
ATOM 2836 N N . GLU A 1 381 ? 18.731 -4.264 -31.776 1.00 82.50 381 GLU A N 1
ATOM 2837 C CA . GLU A 1 381 ? 18.954 -4.891 -30.470 1.00 82.50 381 GLU A CA 1
ATOM 2838 C C . GLU A 1 381 ? 18.502 -3.997 -29.310 1.00 82.50 381 GLU A C 1
ATOM 2840 O O . GLU A 1 381 ? 17.949 -4.491 -28.329 1.00 82.50 381 GLU A O 1
ATOM 2845 N N . GLN A 1 382 ? 18.718 -2.683 -29.417 1.00 82.88 382 GLN A N 1
ATOM 2846 C CA . GLN A 1 382 ? 18.249 -1.720 -28.425 1.00 82.88 382 GLN A CA 1
ATOM 2847 C C . GLN A 1 382 ? 16.719 -1.680 -28.356 1.00 82.88 382 GLN A C 1
ATOM 2849 O O . GLN A 1 382 ? 16.172 -1.788 -27.264 1.00 82.88 382 GLN A O 1
ATOM 2854 N N . ALA A 1 383 ? 16.029 -1.600 -29.496 1.00 82.44 383 ALA A N 1
ATOM 2855 C CA . ALA A 1 383 ? 14.567 -1.588 -29.540 1.00 82.44 383 ALA A CA 1
ATOM 2856 C C . ALA A 1 383 ? 13.951 -2.872 -28.955 1.00 82.44 383 ALA A C 1
ATOM 2858 O O . ALA A 1 383 ? 12.938 -2.802 -28.259 1.00 82.44 383 ALA A O 1
ATOM 2859 N N . ILE A 1 384 ? 14.582 -4.032 -29.182 1.00 85.62 384 ILE A N 1
ATOM 2860 C CA . ILE A 1 384 ? 14.170 -5.310 -28.578 1.00 85.62 384 ILE A CA 1
ATOM 2861 C C . ILE A 1 384 ? 14.317 -5.252 -27.051 1.00 85.62 384 ILE A C 1
ATOM 2863 O O . ILE A 1 384 ? 13.342 -5.490 -26.340 1.00 85.62 384 ILE A O 1
ATOM 2867 N N . ARG A 1 385 ? 15.493 -4.859 -26.537 1.00 86.19 385 ARG A N 1
ATOM 2868 C CA . ARG A 1 385 ? 15.724 -4.726 -25.084 1.00 86.19 385 ARG A CA 1
ATOM 2869 C C . ARG A 1 385 ? 14.769 -3.728 -24.429 1.00 86.19 385 ARG A C 1
ATOM 2871 O O . ARG A 1 385 ? 14.263 -3.976 -23.334 1.00 86.19 385 ARG A O 1
ATOM 2878 N N . ASP A 1 386 ? 14.504 -2.607 -25.092 1.00 81.50 386 ASP A N 1
ATOM 2879 C CA . ASP A 1 386 ? 13.605 -1.567 -24.591 1.00 81.50 386 ASP A CA 1
ATOM 2880 C C . ASP A 1 386 ? 12.139 -2.028 -24.617 1.00 81.50 386 ASP A C 1
ATOM 2882 O O . ASP A 1 386 ? 11.348 -1.644 -23.753 1.00 81.50 386 ASP A O 1
ATOM 2886 N N . GLN A 1 387 ? 11.747 -2.864 -25.584 1.00 86.00 387 GLN A N 1
ATOM 2887 C CA . GLN A 1 387 ? 10.429 -3.500 -25.607 1.00 86.00 387 GLN A CA 1
ATOM 2888 C C . GLN A 1 387 ? 10.274 -4.517 -24.471 1.00 86.00 387 GLN A C 1
ATOM 2890 O O . GLN A 1 387 ? 9.261 -4.483 -23.773 1.00 86.00 387 GLN A O 1
ATOM 2895 N N . GLU A 1 388 ? 11.268 -5.380 -24.255 1.00 84.81 388 GLU A N 1
ATOM 2896 C CA . GLU A 1 388 ? 11.279 -6.337 -23.141 1.00 84.81 388 GLU A CA 1
ATOM 2897 C C . GLU A 1 388 ? 11.199 -5.611 -21.797 1.00 84.81 388 GLU A C 1
ATOM 2899 O O . GLU A 1 388 ? 10.317 -5.895 -20.991 1.00 84.81 388 GLU A O 1
ATOM 2904 N N . THR A 1 389 ? 12.025 -4.579 -21.608 1.00 82.88 389 THR A N 1
ATOM 2905 C CA . THR A 1 389 ? 12.024 -3.757 -20.391 1.00 82.88 389 THR A CA 1
ATOM 2906 C C . THR A 1 389 ? 10.660 -3.112 -20.142 1.00 82.88 389 THR A C 1
ATOM 2908 O O . THR A 1 389 ? 10.160 -3.140 -19.018 1.00 82.88 389 THR A O 1
ATOM 2911 N N . ARG A 1 390 ? 10.023 -2.543 -21.176 1.00 84.50 390 ARG A N 1
ATOM 2912 C CA . ARG A 1 390 ? 8.672 -1.966 -21.057 1.00 84.50 390 ARG A CA 1
ATOM 2913 C C . ARG A 1 390 ? 7.630 -3.022 -20.708 1.00 84.50 390 ARG A C 1
ATOM 2915 O O . ARG A 1 390 ? 6.784 -2.764 -19.855 1.00 84.50 390 ARG A O 1
ATOM 2922 N N . ARG A 1 391 ? 7.700 -4.203 -21.326 1.00 85.75 391 ARG A N 1
ATOM 2923 C CA . ARG A 1 391 ? 6.801 -5.322 -21.022 1.00 85.75 391 ARG A CA 1
ATOM 2924 C C . ARG A 1 391 ? 6.958 -5.771 -19.571 1.00 85.75 391 ARG A C 1
ATOM 2926 O O . ARG A 1 391 ? 5.960 -5.944 -18.883 1.00 85.75 391 ARG A O 1
ATOM 2933 N N . ASP A 1 392 ? 8.187 -5.894 -19.084 1.00 81.56 392 ASP A N 1
ATOM 2934 C CA . ASP A 1 392 ? 8.463 -6.303 -17.706 1.00 81.56 392 ASP A CA 1
ATOM 2935 C C . ASP A 1 392 ? 7.991 -5.244 -16.697 1.00 81.56 392 ASP A C 1
ATOM 2937 O O . ASP A 1 392 ? 7.393 -5.574 -15.671 1.00 81.56 392 ASP A O 1
ATOM 2941 N N . GLN A 1 393 ? 8.188 -3.957 -17.008 1.00 83.31 393 GLN A N 1
ATOM 2942 C CA . GLN A 1 393 ? 7.646 -2.849 -16.215 1.00 83.31 393 GLN A CA 1
ATOM 2943 C C . GLN A 1 393 ? 6.113 -2.863 -16.185 1.00 83.31 393 GLN A C 1
ATOM 2945 O O . GLN A 1 393 ? 5.528 -2.686 -15.116 1.00 83.31 393 GLN A O 1
ATOM 2950 N N . GLN A 1 394 ? 5.465 -3.105 -17.327 1.00 85.94 394 GLN A N 1
ATOM 2951 C CA . GLN A 1 394 ? 4.010 -3.201 -17.427 1.00 85.94 394 GLN A CA 1
ATOM 2952 C C . GLN A 1 394 ? 3.473 -4.393 -16.629 1.00 85.94 394 GLN A C 1
ATOM 2954 O O . GLN A 1 394 ? 2.593 -4.203 -15.792 1.00 85.94 394 GLN A O 1
ATOM 2959 N N . ASN A 1 395 ? 4.056 -5.583 -16.805 1.00 85.25 395 ASN A N 1
ATOM 2960 C CA . ASN A 1 395 ? 3.695 -6.786 -16.053 1.00 85.25 395 ASN A CA 1
ATOM 2961 C C . ASN A 1 395 ? 3.832 -6.558 -14.542 1.00 85.25 395 ASN A C 1
ATOM 2963 O O . ASN A 1 395 ? 2.977 -6.975 -13.765 1.00 85.25 395 ASN A O 1
ATOM 2967 N N . ARG A 1 396 ? 4.887 -5.856 -14.105 1.00 85.88 396 ARG A N 1
ATOM 2968 C CA . ARG A 1 396 ? 5.088 -5.521 -12.691 1.00 85.88 396 ARG A CA 1
ATOM 2969 C C . ARG A 1 396 ? 4.069 -4.505 -12.174 1.00 85.88 396 ARG A C 1
ATOM 2971 O O . ARG A 1 396 ? 3.604 -4.648 -11.046 1.00 85.88 396 ARG A O 1
ATOM 2978 N N . ALA A 1 397 ? 3.727 -3.487 -12.961 1.00 83.25 397 ALA A N 1
ATOM 2979 C CA . ALA A 1 397 ? 2.715 -2.500 -12.584 1.00 83.25 397 ALA A CA 1
ATOM 2980 C C . ALA A 1 397 ? 1.321 -3.137 -12.473 1.00 83.25 397 ALA A C 1
ATOM 2982 O O . ALA A 1 397 ? 0.623 -2.927 -11.480 1.00 83.25 397 ALA A O 1
ATOM 2983 N N . GLU A 1 398 ? 0.951 -3.965 -13.449 1.00 88.06 398 GLU A N 1
ATOM 2984 C CA . GLU A 1 398 ? -0.299 -4.726 -13.448 1.00 88.06 398 GLU A CA 1
ATOM 2985 C C . GLU A 1 398 ? -0.350 -5.707 -12.275 1.00 88.06 398 GLU A C 1
ATOM 2987 O O . GLU A 1 398 ? -1.346 -5.746 -11.553 1.00 88.06 398 GLU A O 1
ATOM 2992 N N . PHE A 1 399 ? 0.753 -6.416 -12.011 1.00 92.12 399 PHE A N 1
ATOM 2993 C CA . PHE A 1 399 ? 0.881 -7.295 -10.854 1.00 92.12 399 PHE A CA 1
ATOM 2994 C C . PHE A 1 399 ? 0.580 -6.560 -9.541 1.00 92.12 399 PHE A C 1
ATOM 2996 O O . PHE A 1 399 ? -0.247 -7.027 -8.763 1.00 92.12 399 PHE A O 1
ATOM 3003 N N . LEU A 1 400 ? 1.202 -5.398 -9.307 1.00 89.69 400 LEU A N 1
ATOM 3004 C CA . LEU A 1 400 ? 0.991 -4.608 -8.088 1.00 89.69 400 LEU A CA 1
ATOM 3005 C C . LEU A 1 400 ? -0.454 -4.103 -7.962 1.00 89.69 400 LEU A C 1
ATOM 3007 O O . LEU A 1 400 ? -1.037 -4.199 -6.881 1.00 89.69 400 LEU A O 1
ATOM 3011 N N . SER A 1 401 ? -1.035 -3.598 -9.056 1.00 91.31 401 SER A N 1
ATOM 3012 C CA . SER A 1 401 ? -2.433 -3.146 -9.079 1.00 91.31 401 SER A CA 1
ATOM 3013 C C . SER A 1 401 ? -3.377 -4.291 -8.724 1.00 91.31 401 SER A C 1
ATOM 3015 O O . SER A 1 401 ? -4.218 -4.167 -7.832 1.00 91.31 401 SER A O 1
ATOM 3017 N N . ARG A 1 402 ? -3.189 -5.446 -9.368 1.00 93.62 402 ARG A N 1
ATOM 3018 C CA . ARG A 1 402 ? -4.040 -6.615 -9.173 1.00 93.62 402 ARG A CA 1
ATOM 3019 C C . ARG A 1 402 ? -3.898 -7.223 -7.779 1.00 93.62 402 ARG A C 1
ATOM 3021 O O . ARG A 1 402 ? -4.905 -7.627 -7.204 1.00 93.62 402 ARG A O 1
ATOM 3028 N N . THR A 1 403 ? -2.693 -7.231 -7.205 1.00 93.38 403 THR A N 1
ATOM 3029 C CA . THR A 1 403 ? -2.482 -7.640 -5.806 1.00 93.38 403 THR A CA 1
ATOM 3030 C C . THR A 1 403 ? -3.328 -6.786 -4.863 1.00 93.38 403 THR A C 1
ATOM 3032 O O . THR A 1 403 ? -4.073 -7.330 -4.053 1.00 93.38 403 THR A O 1
ATOM 3035 N N . SER A 1 404 ? -3.284 -5.456 -5.010 1.00 91.94 404 SER A N 1
ATOM 3036 C CA . SER A 1 404 ? -4.056 -4.541 -4.157 1.00 91.94 404 SER A CA 1
ATOM 3037 C C . SER A 1 404 ? -5.572 -4.747 -4.287 1.00 91.94 404 SER A C 1
ATOM 3039 O O . SER A 1 404 ? -6.289 -4.731 -3.281 1.00 91.94 404 SER A O 1
ATOM 3041 N N . GLU A 1 405 ? -6.068 -4.991 -5.503 1.00 94.56 405 GLU A N 1
ATOM 3042 C CA . GLU A 1 405 ? -7.480 -5.304 -5.750 1.00 94.56 405 GLU A CA 1
ATOM 3043 C C . GLU A 1 405 ? -7.919 -6.594 -5.050 1.00 94.56 405 GLU A C 1
ATOM 3045 O O . GLU A 1 405 ? -8.961 -6.613 -4.391 1.00 94.56 405 GLU A O 1
ATOM 3050 N N . LEU A 1 406 ? -7.133 -7.666 -5.183 1.00 95.38 406 LEU A N 1
ATOM 3051 C CA . LEU A 1 406 ? -7.457 -8.971 -4.608 1.00 95.38 406 LEU A CA 1
ATOM 3052 C C . LEU A 1 406 ? -7.378 -8.957 -3.077 1.00 95.38 406 LEU A C 1
ATOM 3054 O O . LEU A 1 406 ? -8.275 -9.480 -2.415 1.00 95.38 406 LEU A O 1
ATOM 3058 N N . GLU A 1 407 ? -6.364 -8.304 -2.503 1.00 92.12 407 GLU A N 1
ATOM 3059 C CA . GLU A 1 407 ? -6.264 -8.109 -1.051 1.00 92.12 407 GLU A CA 1
ATOM 3060 C C . GLU A 1 407 ? -7.461 -7.314 -0.518 1.00 92.12 407 GLU A C 1
ATOM 3062 O O . GLU A 1 407 ? -8.076 -7.700 0.478 1.00 92.12 407 GLU A O 1
ATOM 3067 N N . THR A 1 408 ? -7.859 -6.247 -1.217 1.00 93.75 408 THR A N 1
ATOM 3068 C CA . THR A 1 408 ? -9.058 -5.471 -0.868 1.00 93.75 408 THR A CA 1
ATOM 3069 C C . THR A 1 408 ? -10.324 -6.324 -0.958 1.00 93.75 408 THR A C 1
ATOM 3071 O O . THR A 1 408 ? -11.211 -6.210 -0.108 1.00 93.75 408 THR A O 1
ATOM 3074 N N . ASP A 1 409 ? -10.433 -7.194 -1.965 1.00 93.44 409 ASP A N 1
ATOM 3075 C CA . ASP A 1 409 ? -11.574 -8.096 -2.110 1.00 93.44 409 ASP A CA 1
ATOM 3076 C C . ASP A 1 409 ? -11.689 -9.071 -0.934 1.00 93.44 409 ASP A C 1
ATOM 3078 O O . ASP A 1 409 ? -12.768 -9.196 -0.349 1.00 93.44 409 ASP A O 1
ATOM 3082 N N . VAL A 1 410 ? -10.575 -9.682 -0.521 1.00 94.06 410 VAL A N 1
ATOM 3083 C CA . VAL A 1 410 ? -10.528 -10.536 0.675 1.00 94.06 410 VAL A CA 1
ATOM 3084 C C . VAL A 1 410 ? -10.956 -9.760 1.920 1.00 94.06 410 VAL A C 1
ATOM 3086 O O . VAL A 1 410 ? -11.816 -10.239 2.659 1.00 94.06 410 VAL A O 1
ATOM 3089 N N . GLN A 1 411 ? -10.443 -8.545 2.139 1.00 91.62 411 GLN A N 1
ATOM 3090 C CA . GLN A 1 411 ? -10.821 -7.739 3.309 1.00 91.62 411 GLN A CA 1
ATOM 3091 C C . GLN A 1 411 ? -12.315 -7.382 3.322 1.00 91.62 411 GLN A C 1
ATOM 3093 O O . GLN A 1 411 ? -12.962 -7.465 4.367 1.00 91.62 411 GLN A O 1
ATOM 3098 N N . ARG A 1 412 ? -12.906 -7.049 2.165 1.00 90.50 412 ARG A N 1
ATOM 3099 C CA . ARG A 1 412 ? -14.358 -6.804 2.059 1.00 90.50 412 ARG A CA 1
ATOM 3100 C C . ARG A 1 412 ? -15.172 -8.048 2.404 1.00 90.50 412 ARG A C 1
ATOM 3102 O O . ARG A 1 412 ? -16.181 -7.944 3.101 1.00 90.50 412 ARG A O 1
ATOM 3109 N N . ARG A 1 413 ? -14.733 -9.222 1.945 1.00 90.75 413 ARG A N 1
ATOM 3110 C CA . ARG A 1 413 ? -15.396 -10.495 2.260 1.00 90.75 413 ARG A CA 1
ATOM 3111 C C . ARG A 1 413 ? -15.279 -10.831 3.738 1.00 90.75 413 ARG A C 1
ATOM 3113 O O . ARG A 1 413 ? -16.292 -11.179 4.336 1.00 90.75 413 ARG A O 1
ATOM 3120 N N . ILE A 1 414 ? -14.107 -10.631 4.344 1.00 90.19 414 ILE A N 1
ATOM 3121 C CA . ILE A 1 414 ? -13.917 -10.773 5.793 1.00 90.19 414 ILE A CA 1
ATOM 3122 C C . ILE A 1 414 ? -14.871 -9.844 6.545 1.00 90.19 414 ILE A C 1
ATOM 3124 O O . ILE A 1 414 ? -15.574 -10.306 7.432 1.00 90.19 414 ILE A O 1
ATOM 3128 N N . ALA A 1 415 ? -14.982 -8.567 6.170 1.00 86.44 415 ALA A N 1
ATOM 3129 C CA . ALA A 1 415 ? -15.892 -7.632 6.839 1.00 86.44 415 ALA A CA 1
ATOM 3130 C C . ALA A 1 415 ? -17.365 -8.093 6.808 1.00 86.44 415 ALA A C 1
ATOM 3132 O O . ALA A 1 415 ? -18.112 -7.841 7.758 1.00 86.44 415 ALA A O 1
ATOM 3133 N N . SER A 1 416 ? -17.761 -8.811 5.749 1.00 82.31 416 SER A N 1
ATOM 3134 C CA . SER A 1 416 ? -19.101 -9.390 5.591 1.00 82.31 416 SER A CA 1
ATOM 3135 C C . SER A 1 416 ? -19.346 -10.683 6.383 1.00 82.31 416 SER A C 1
ATOM 3137 O O . SER A 1 416 ? -20.476 -11.173 6.397 1.00 82.31 416 SER A O 1
ATOM 3139 N N . VAL A 1 417 ? -18.323 -11.236 7.047 1.00 81.50 417 VAL A N 1
ATOM 3140 C CA . VAL A 1 417 ? -18.466 -12.417 7.908 1.00 81.50 417 VAL A CA 1
ATOM 3141 C C . VAL A 1 417 ? -19.322 -12.052 9.123 1.00 81.50 417 VAL A C 1
ATOM 3143 O O . VAL A 1 417 ? -18.975 -11.182 9.927 1.00 81.50 417 VAL A O 1
ATOM 3146 N N . SER A 1 418 ? -20.453 -12.740 9.259 1.00 70.81 418 SER A N 1
ATOM 3147 C CA . SER A 1 418 ? -21.363 -12.660 10.400 1.00 70.81 418 SER A CA 1
ATOM 3148 C C . SER A 1 418 ? -21.940 -14.043 10.708 1.00 70.81 418 SER A C 1
ATOM 3150 O O . SER A 1 418 ? -21.890 -14.943 9.869 1.00 70.81 418 SER A O 1
ATOM 3152 N N . ALA A 1 419 ? -22.507 -14.209 11.907 1.00 59.44 419 ALA A N 1
ATOM 3153 C CA . ALA A 1 419 ? -23.135 -15.464 12.333 1.00 59.44 419 ALA A CA 1
ATOM 3154 C C . ALA A 1 419 ? -24.304 -15.902 11.424 1.00 59.44 419 ALA A C 1
ATOM 3156 O O . ALA A 1 419 ? -24.625 -17.086 11.369 1.00 59.44 419 ALA A O 1
ATOM 3157 N N . ASP A 1 420 ? -24.891 -14.965 10.674 1.00 61.66 420 ASP A N 1
ATOM 3158 C CA . ASP A 1 420 ? -26.054 -15.190 9.812 1.00 61.66 420 ASP A CA 1
ATOM 3159 C C . ASP A 1 420 ? -25.679 -15.529 8.356 1.00 61.66 420 ASP A C 1
ATOM 3161 O O . ASP A 1 420 ? -26.561 -15.786 7.535 1.00 61.66 420 ASP A O 1
ATOM 3165 N N . ASN A 1 421 ? -24.384 -15.530 8.009 1.00 65.94 421 ASN A N 1
ATOM 3166 C CA . ASN A 1 421 ? -23.906 -15.774 6.647 1.00 65.94 421 ASN A CA 1
ATOM 3167 C C . ASN A 1 421 ? -22.958 -16.989 6.578 1.00 65.94 421 ASN A C 1
ATOM 3169 O O . ASN A 1 421 ? -21.737 -16.820 6.512 1.00 65.94 421 ASN A O 1
ATOM 3173 N N . PRO A 1 422 ? -23.495 -18.223 6.549 1.00 60.16 422 PRO A N 1
ATOM 3174 C CA . PRO A 1 422 ? -22.677 -19.436 6.501 1.00 60.16 422 PRO A CA 1
ATOM 3175 C C . PRO A 1 422 ? -21.818 -19.547 5.227 1.00 60.16 422 PRO A C 1
ATOM 3177 O O . PRO A 1 422 ? -20.766 -20.174 5.265 1.00 60.16 422 PRO A O 1
ATOM 3180 N N . GLY A 1 423 ? -22.201 -18.890 4.121 1.00 71.94 423 GLY A N 1
ATOM 3181 C CA . GLY A 1 423 ? -21.415 -18.856 2.878 1.00 71.94 423 GLY A CA 1
ATOM 3182 C C . GLY A 1 423 ? -20.217 -17.896 2.905 1.00 71.94 423 GLY A C 1
ATOM 3183 O O . GLY A 1 423 ? -19.441 -17.847 1.949 1.00 71.94 423 GLY A O 1
ATOM 3184 N N . ALA A 1 424 ? -20.044 -17.118 3.980 1.00 71.75 424 ALA A N 1
ATOM 3185 C CA . ALA A 1 424 ? -18.950 -16.156 4.089 1.00 71.75 424 ALA A CA 1
ATOM 3186 C C . ALA A 1 424 ? -17.569 -16.834 4.150 1.00 71.75 424 ALA A C 1
ATOM 3188 O O . ALA A 1 424 ? -16.594 -16.267 3.657 1.00 71.75 424 ALA A O 1
ATOM 3189 N N . VAL A 1 425 ? -17.485 -18.054 4.696 1.00 78.31 425 VAL A N 1
ATOM 3190 C CA . VAL A 1 425 ? -16.233 -18.829 4.772 1.00 78.31 425 VAL A CA 1
ATOM 3191 C C . VAL A 1 425 ? -15.755 -19.222 3.374 1.00 78.31 425 VAL A C 1
ATOM 3193 O O . VAL A 1 425 ? -14.639 -18.875 2.987 1.00 78.31 425 VAL A O 1
ATOM 3196 N N . ASP A 1 426 ? -16.631 -19.842 2.580 1.00 84.44 426 ASP A N 1
ATOM 3197 C CA . ASP A 1 426 ? -16.330 -20.258 1.204 1.00 84.44 426 ASP A CA 1
ATOM 3198 C C . ASP A 1 426 ? -15.955 -19.061 0.320 1.00 84.44 426 ASP A C 1
ATOM 3200 O O . ASP A 1 426 ? -15.068 -19.145 -0.535 1.00 84.44 426 ASP A O 1
ATOM 3204 N N . ALA A 1 427 ? -16.600 -17.911 0.546 1.00 86.50 427 ALA A N 1
ATOM 3205 C CA . ALA A 1 427 ? -16.301 -16.676 -0.165 1.00 86.50 427 ALA A CA 1
ATOM 3206 C C . ALA A 1 427 ? -14.892 -16.148 0.152 1.00 86.50 427 ALA A C 1
ATOM 3208 O O . ALA A 1 427 ? -14.178 -15.750 -0.772 1.00 86.50 427 ALA A O 1
ATOM 3209 N N . VAL A 1 428 ? -14.487 -16.139 1.428 1.00 90.00 428 VAL A N 1
ATOM 3210 C CA . VAL A 1 428 ? -13.133 -15.735 1.844 1.00 90.00 428 VAL A CA 1
ATOM 3211 C C . VAL A 1 428 ? -12.094 -16.710 1.290 1.00 90.00 428 VAL A C 1
ATOM 3213 O O . VAL A 1 428 ? -11.094 -16.272 0.724 1.00 90.00 428 VAL A O 1
ATOM 3216 N N . GLN A 1 429 ? -12.356 -18.017 1.364 1.00 89.12 429 GLN A N 1
ATOM 3217 C CA . GLN A 1 429 ? -11.453 -19.036 0.829 1.00 89.12 429 GLN A CA 1
ATOM 3218 C C . GLN A 1 429 ? -11.278 -18.907 -0.689 1.00 89.12 429 GLN A C 1
ATOM 3220 O O . GLN A 1 429 ? -10.153 -18.931 -1.181 1.00 89.12 429 GLN A O 1
ATOM 3225 N N . SER A 1 430 ? -12.365 -18.693 -1.432 1.00 91.06 430 SER A N 1
ATOM 3226 C CA . SER A 1 430 ? -12.310 -18.495 -2.888 1.00 91.06 430 SER A CA 1
ATOM 3227 C C . SER A 1 430 ? -11.490 -17.261 -3.272 1.00 91.06 430 SER A C 1
ATOM 3229 O O . SER A 1 430 ? -10.721 -17.292 -4.231 1.00 91.06 430 SER A O 1
ATOM 3231 N N . ALA A 1 431 ? -11.617 -16.172 -2.511 1.00 93.06 431 ALA A N 1
ATOM 3232 C CA . ALA A 1 431 ? -10.824 -14.968 -2.742 1.00 93.06 431 ALA A CA 1
ATOM 3233 C C . ALA A 1 431 ? -9.342 -15.164 -2.381 1.00 93.06 431 ALA A C 1
ATOM 3235 O O . ALA A 1 431 ? -8.475 -14.644 -3.080 1.00 93.06 431 ALA A O 1
ATOM 3236 N N . GLN A 1 432 ? -9.036 -15.968 -1.357 1.00 94.38 432 GLN A N 1
ATOM 3237 C CA . GLN A 1 432 ? -7.658 -16.352 -1.045 1.00 94.38 432 GLN A CA 1
ATOM 3238 C C . GLN A 1 432 ? -7.030 -17.200 -2.160 1.00 94.38 432 GLN A C 1
ATOM 3240 O O . GLN A 1 432 ? -5.874 -16.974 -2.511 1.00 94.38 432 GLN A O 1
ATOM 3245 N N . VAL A 1 433 ? -7.782 -18.132 -2.757 1.00 95.00 433 VAL A N 1
ATOM 3246 C CA . VAL A 1 433 ? -7.309 -18.921 -3.910 1.00 95.00 433 VAL A CA 1
ATOM 3247 C C . VAL A 1 433 ? -6.962 -18.008 -5.087 1.00 95.00 433 VAL A C 1
ATOM 3249 O O . VAL A 1 433 ? -5.907 -18.171 -5.686 1.00 95.00 433 VAL A O 1
ATOM 3252 N N . ALA A 1 434 ? -7.772 -16.981 -5.359 1.00 96.19 434 ALA A N 1
ATOM 3253 C CA . ALA A 1 434 ? -7.470 -16.019 -6.419 1.00 96.19 434 ALA A CA 1
ATOM 3254 C C . ALA A 1 434 ? -6.159 -15.242 -6.180 1.00 96.19 434 ALA A C 1
ATOM 3256 O O . ALA A 1 434 ? -5.457 -14.917 -7.138 1.00 96.19 434 ALA A O 1
ATOM 3257 N N . ILE A 1 435 ? -5.807 -14.954 -4.920 1.00 96.50 435 ILE A N 1
ATOM 3258 C CA . ILE A 1 435 ? -4.499 -14.376 -4.570 1.00 96.50 435 ILE A CA 1
ATOM 3259 C C . ILE A 1 435 ? -3.376 -15.386 -4.828 1.00 96.50 435 ILE A C 1
ATOM 3261 O O . ILE A 1 435 ? -2.336 -15.030 -5.384 1.00 96.50 435 ILE A O 1
ATOM 3265 N N . ASP A 1 436 ? -3.576 -16.645 -4.444 1.00 95.69 436 ASP A N 1
ATOM 3266 C CA . ASP A 1 436 ? -2.573 -17.686 -4.646 1.00 95.69 436 ASP A CA 1
ATOM 3267 C C . ASP A 1 436 ? -2.303 -17.924 -6.145 1.00 95.69 436 ASP A C 1
ATOM 3269 O O . ASP A 1 436 ? -1.136 -17.986 -6.545 1.00 95.69 436 ASP A O 1
ATOM 3273 N N . ASP A 1 437 ? -3.354 -17.966 -6.967 1.00 97.00 437 ASP A N 1
ATOM 3274 C CA . ASP A 1 437 ? -3.271 -18.080 -8.428 1.00 97.00 437 ASP A CA 1
ATOM 3275 C C . ASP A 1 437 ? -2.563 -16.866 -9.049 1.00 97.00 437 ASP A C 1
ATOM 3277 O O . ASP A 1 437 ? -1.749 -17.005 -9.963 1.00 97.00 437 ASP A O 1
ATOM 3281 N N . HIS A 1 438 ? -2.825 -15.662 -8.528 1.00 97.12 438 HIS A N 1
ATOM 3282 C CA . HIS A 1 438 ? -2.161 -14.429 -8.961 1.00 97.12 438 HIS A CA 1
ATOM 3283 C C . HIS A 1 438 ? -0.648 -14.464 -8.706 1.00 97.12 438 HIS A C 1
ATOM 3285 O O . HIS A 1 438 ? 0.144 -14.094 -9.576 1.00 97.12 438 HIS A O 1
ATOM 3291 N N . PHE A 1 439 ? -0.221 -14.967 -7.545 1.00 96.56 439 PHE A N 1
ATOM 3292 C CA . PHE A 1 439 ? 1.203 -15.155 -7.260 1.00 96.56 439 PHE A CA 1
ATOM 3293 C C . PHE A 1 439 ? 1.838 -16.256 -8.127 1.00 96.56 439 PHE A C 1
ATOM 3295 O O . PHE A 1 439 ? 2.986 -16.092 -8.539 1.00 96.56 439 PHE A O 1
ATOM 3302 N N . ASP A 1 440 ? 1.121 -17.335 -8.459 1.00 95.62 440 ASP A N 1
ATOM 3303 C CA . ASP A 1 440 ? 1.630 -18.357 -9.392 1.00 95.62 440 ASP A CA 1
ATOM 3304 C C . ASP A 1 440 ? 1.786 -17.810 -10.814 1.00 95.62 440 ASP A C 1
ATOM 3306 O O . ASP A 1 440 ? 2.805 -18.049 -11.469 1.00 95.62 440 ASP A O 1
ATOM 3310 N N . ALA A 1 441 ? 0.824 -17.007 -11.274 1.00 94.69 441 ALA A N 1
ATOM 3311 C CA . ALA A 1 441 ? 0.916 -16.316 -12.554 1.00 94.69 441 ALA A CA 1
ATOM 3312 C C . ALA A 1 441 ? 2.124 -15.364 -12.597 1.00 94.69 441 ALA A C 1
ATOM 3314 O O . ALA A 1 441 ? 2.837 -15.309 -13.600 1.00 94.69 441 ALA A O 1
ATOM 3315 N N . ALA A 1 442 ? 2.419 -14.666 -11.495 1.00 94.06 442 ALA A N 1
ATOM 3316 C CA . ALA A 1 442 ? 3.590 -13.797 -11.394 1.00 94.06 442 ALA A CA 1
ATOM 3317 C C . ALA A 1 442 ? 4.920 -14.564 -11.506 1.00 94.06 442 ALA A C 1
ATOM 3319 O O . ALA A 1 442 ? 5.876 -14.045 -12.087 1.00 94.06 442 ALA A O 1
ATOM 3320 N N . VAL A 1 443 ? 4.983 -15.800 -10.996 1.00 94.56 443 VAL A N 1
ATOM 3321 C CA . VAL A 1 443 ? 6.144 -16.687 -11.180 1.00 94.56 443 VAL A CA 1
ATOM 3322 C C . VAL A 1 443 ? 6.261 -17.125 -12.636 1.00 94.56 443 VAL A C 1
ATOM 3324 O O . VAL A 1 443 ? 7.345 -17.042 -13.212 1.00 94.56 443 VAL A O 1
ATOM 3327 N N . ALA A 1 444 ? 5.151 -17.531 -13.257 1.00 92.88 444 ALA A N 1
ATOM 3328 C CA . ALA A 1 444 ? 5.132 -17.943 -14.661 1.00 92.88 444 ALA A CA 1
ATOM 3329 C C . ALA A 1 444 ? 5.565 -16.816 -15.618 1.00 92.88 444 ALA A C 1
ATOM 3331 O O . ALA A 1 444 ? 6.225 -17.078 -16.622 1.00 92.88 444 ALA A O 1
ATOM 3332 N N . LEU A 1 445 ? 5.237 -15.562 -15.289 1.00 88.75 445 LEU A N 1
ATOM 3333 C CA . LEU A 1 445 ? 5.623 -14.369 -16.051 1.00 88.75 445 LEU A CA 1
ATOM 3334 C C . LEU A 1 445 ? 7.027 -13.836 -15.711 1.00 88.75 445 LEU A C 1
ATOM 3336 O O . LEU A 1 445 ? 7.452 -12.845 -16.302 1.00 88.75 445 LEU A O 1
ATOM 3340 N N . GLY A 1 446 ? 7.744 -14.446 -14.760 1.00 88.69 446 GLY A N 1
ATOM 3341 C CA . GLY A 1 446 ? 9.072 -13.994 -14.327 1.00 88.69 446 GLY A CA 1
ATOM 3342 C C . GLY A 1 446 ? 9.076 -12.696 -13.507 1.00 88.69 446 GLY A C 1
ATOM 3343 O O . GLY A 1 446 ? 10.139 -12.135 -13.250 1.00 88.69 446 GLY A O 1
ATOM 3344 N N . VAL A 1 447 ? 7.907 -12.220 -13.066 1.00 90.25 447 VAL A N 1
ATOM 3345 C CA . VAL A 1 447 ? 7.758 -11.013 -12.232 1.00 90.25 447 VAL A CA 1
ATOM 3346 C C . VAL A 1 447 ? 8.209 -11.276 -10.791 1.00 90.25 447 VAL A C 1
ATOM 3348 O O . VAL A 1 447 ? 8.676 -10.365 -10.104 1.00 90.25 447 VAL A O 1
ATOM 3351 N N . MET A 1 448 ? 8.082 -12.521 -10.324 1.00 90.56 448 MET A N 1
ATOM 3352 C CA . MET A 1 448 ? 8.417 -12.941 -8.965 1.00 90.56 448 MET A CA 1
ATOM 3353 C C . MET A 1 448 ? 9.146 -14.291 -8.963 1.00 90.56 448 MET A C 1
ATOM 3355 O O . MET A 1 448 ? 8.914 -15.139 -9.819 1.00 90.56 448 MET A O 1
ATOM 3359 N N . THR A 1 449 ? 10.027 -14.513 -7.986 1.00 95.12 449 THR A N 1
ATOM 3360 C CA . THR A 1 449 ? 10.658 -15.826 -7.782 1.00 95.12 449 THR A CA 1
ATOM 3361 C C . THR A 1 449 ? 9.695 -16.794 -7.091 1.00 95.12 449 THR A C 1
ATOM 3363 O O . THR A 1 449 ? 8.834 -16.368 -6.323 1.00 95.12 449 THR A O 1
ATOM 3366 N N . ALA A 1 450 ? 9.872 -18.104 -7.294 1.00 94.75 450 ALA A N 1
ATOM 3367 C CA . ALA A 1 450 ? 9.051 -19.123 -6.628 1.00 94.75 450 ALA A CA 1
ATOM 3368 C C . ALA A 1 450 ? 9.090 -18.997 -5.089 1.00 94.75 450 ALA A C 1
ATOM 3370 O O . ALA A 1 450 ? 8.047 -19.016 -4.438 1.00 94.75 450 ALA A O 1
ATOM 3371 N N . ASP A 1 451 ? 10.274 -18.764 -4.512 1.00 94.81 451 ASP A N 1
ATOM 3372 C CA . ASP A 1 451 ? 10.434 -18.531 -3.070 1.00 94.81 451 ASP A CA 1
ATOM 3373 C C . ASP A 1 451 ? 9.741 -17.244 -2.603 1.00 94.81 451 ASP A C 1
ATOM 3375 O O . ASP A 1 451 ? 9.181 -17.190 -1.505 1.00 94.81 451 ASP A O 1
ATOM 3379 N N . GLY A 1 452 ? 9.780 -16.194 -3.430 1.00 94.12 452 GLY A N 1
ATOM 3380 C CA . GLY A 1 452 ? 9.080 -14.939 -3.170 1.00 94.12 452 GLY A CA 1
ATOM 3381 C C . GLY A 1 452 ? 7.568 -15.143 -3.128 1.00 94.12 452 GLY A C 1
ATOM 3382 O O . GLY A 1 452 ? 6.922 -14.712 -2.174 1.00 94.12 452 GLY A O 1
ATOM 3383 N N . ALA A 1 453 ? 7.027 -15.873 -4.104 1.00 94.62 453 ALA A N 1
ATOM 3384 C CA . ALA A 1 453 ? 5.610 -16.210 -4.169 1.00 94.62 453 ALA A CA 1
ATOM 3385 C C . ALA A 1 453 ? 5.180 -17.079 -2.982 1.00 94.62 453 ALA A C 1
ATOM 3387 O O . ALA A 1 453 ? 4.174 -16.780 -2.345 1.00 94.62 453 ALA A O 1
ATOM 3388 N N . ALA A 1 454 ? 5.967 -18.093 -2.609 1.00 93.88 454 ALA A N 1
ATOM 3389 C CA . ALA A 1 454 ? 5.679 -18.933 -1.447 1.00 93.88 454 ALA A CA 1
ATOM 3390 C C . ALA A 1 454 ? 5.575 -18.109 -0.148 1.00 93.88 454 ALA A C 1
ATOM 3392 O O . ALA A 1 454 ? 4.614 -18.253 0.608 1.00 93.88 454 ALA A O 1
ATOM 3393 N N . LYS A 1 455 ? 6.519 -17.187 0.087 1.00 93.38 455 LYS A N 1
ATOM 3394 C CA . LYS A 1 455 ? 6.494 -16.284 1.253 1.00 93.38 455 LYS A CA 1
ATOM 3395 C C . LYS A 1 455 ? 5.307 -15.320 1.227 1.00 93.38 455 LYS A C 1
ATOM 3397 O O . LYS A 1 455 ? 4.675 -15.099 2.264 1.00 93.38 455 LYS A O 1
ATOM 3402 N N . ALA A 1 456 ? 4.997 -14.758 0.060 1.00 93.31 456 ALA A N 1
ATOM 3403 C CA . ALA A 1 456 ? 3.878 -13.837 -0.107 1.00 93.31 456 ALA A CA 1
ATOM 3404 C C . ALA A 1 456 ? 2.530 -14.530 0.151 1.00 93.31 456 ALA A C 1
ATOM 3406 O O . ALA A 1 456 ? 1.704 -14.000 0.891 1.00 93.31 456 ALA A O 1
ATOM 3407 N N . LYS A 1 457 ? 2.351 -15.760 -0.349 1.00 93.75 457 LYS A N 1
ATOM 3408 C CA . LYS A 1 457 ? 1.173 -16.597 -0.073 1.00 93.75 457 LYS A CA 1
ATOM 3409 C C . LYS A 1 457 ? 1.008 -16.898 1.412 1.00 93.75 457 LYS A C 1
ATOM 3411 O O . LYS A 1 457 ? -0.087 -16.740 1.940 1.00 93.75 457 LYS A O 1
ATOM 3416 N N . ILE A 1 458 ? 2.083 -17.281 2.109 1.00 91.38 458 ILE A N 1
ATOM 3417 C CA . ILE A 1 458 ? 2.044 -17.513 3.567 1.00 91.38 458 ILE A CA 1
ATOM 3418 C C . ILE A 1 458 ? 1.591 -16.243 4.296 1.00 91.38 458 ILE A C 1
ATOM 3420 O O . ILE A 1 458 ? 0.693 -16.297 5.132 1.00 91.38 458 ILE A O 1
ATOM 3424 N N . THR A 1 459 ? 2.159 -15.091 3.932 1.00 92.50 459 THR A N 1
ATOM 3425 C CA . THR A 1 459 ? 1.821 -13.800 4.550 1.00 92.50 459 THR A CA 1
ATOM 3426 C C . THR A 1 459 ? 0.366 -13.404 4.281 1.00 92.50 459 THR A C 1
ATOM 3428 O O . THR A 1 459 ? -0.331 -12.969 5.197 1.00 92.50 459 THR A O 1
ATOM 3431 N N . SER A 1 460 ? -0.114 -13.594 3.050 1.00 93.94 460 SER A N 1
ATOM 3432 C CA . SER A 1 460 ? -1.504 -13.333 2.667 1.00 93.94 460 SER A CA 1
ATOM 3433 C C . SER A 1 460 ? -2.475 -14.228 3.441 1.00 93.94 460 SER A C 1
ATOM 3435 O O . SER A 1 460 ? -3.371 -13.718 4.110 1.00 93.94 460 SER A O 1
ATOM 3437 N N . ARG A 1 461 ? -2.244 -15.548 3.455 1.00 91.81 461 ARG A N 1
ATOM 3438 C CA . ARG A 1 461 ? -3.071 -16.517 4.194 1.00 91.81 461 ARG A CA 1
ATOM 3439 C C . ARG A 1 461 ? -3.101 -16.217 5.694 1.00 91.81 461 ARG A C 1
ATOM 3441 O O . ARG A 1 461 ? -4.181 -16.224 6.283 1.00 91.81 461 ARG A O 1
ATOM 3448 N N . ARG A 1 462 ? -1.953 -15.862 6.286 1.00 92.50 462 ARG A N 1
ATOM 3449 C CA . ARG A 1 462 ? -1.847 -15.405 7.681 1.00 92.50 462 ARG A CA 1
ATOM 3450 C C . ARG A 1 462 ? -2.742 -14.193 7.934 1.00 92.50 462 ARG A C 1
ATOM 3452 O O . ARG A 1 462 ? -3.534 -14.199 8.872 1.00 92.50 462 ARG A O 1
ATOM 3459 N N . ALA A 1 463 ? -2.632 -13.152 7.107 1.00 92.69 463 ALA A N 1
ATOM 3460 C CA . ALA A 1 463 ? -3.430 -11.935 7.254 1.00 92.69 463 ALA A CA 1
ATOM 3461 C C . ALA A 1 463 ? -4.937 -12.216 7.128 1.00 92.69 463 ALA A C 1
ATOM 3463 O O . ALA A 1 463 ? -5.730 -11.693 7.916 1.00 92.69 463 ALA A O 1
ATOM 3464 N N . THR A 1 464 ? -5.317 -13.082 6.189 1.00 92.00 464 THR A N 1
ATOM 3465 C CA . THR A 1 464 ? -6.696 -13.537 5.984 1.00 92.00 464 THR A CA 1
ATOM 3466 C C . THR A 1 464 ? -7.229 -14.287 7.202 1.00 92.00 464 THR A C 1
ATOM 3468 O O . THR A 1 464 ? -8.300 -13.942 7.698 1.00 92.00 464 THR A O 1
ATOM 3471 N N . ALA A 1 465 ? -6.472 -15.250 7.738 1.00 89.50 465 ALA A N 1
ATOM 3472 C CA . ALA A 1 465 ? -6.854 -16.006 8.930 1.00 89.50 465 ALA A CA 1
ATOM 3473 C C . ALA A 1 465 ? -7.018 -15.089 10.154 1.00 89.50 465 ALA A C 1
ATOM 3475 O O . ALA A 1 465 ? -8.054 -15.120 10.820 1.00 89.50 465 ALA A O 1
ATOM 3476 N N . VAL A 1 466 ? -6.042 -14.210 10.412 1.00 91.88 466 VAL A N 1
ATOM 3477 C CA . VAL A 1 466 ? -6.106 -13.232 11.512 1.00 91.88 466 VAL A CA 1
ATOM 3478 C C . VAL A 1 466 ? -7.347 -12.345 11.385 1.00 91.88 466 VAL A C 1
ATOM 3480 O O . VAL A 1 466 ? -8.075 -12.170 12.361 1.00 91.88 466 VAL A O 1
ATOM 3483 N N . GLY A 1 467 ? -7.605 -11.790 10.196 1.00 91.44 467 GLY A N 1
ATOM 3484 C CA . GLY A 1 467 ? -8.773 -10.940 9.952 1.00 91.44 467 GLY A CA 1
ATOM 3485 C C . GLY A 1 467 ? -10.092 -11.690 10.142 1.00 91.44 467 GLY A C 1
ATOM 3486 O O . GLY A 1 467 ? -11.004 -11.181 10.792 1.00 91.44 467 GLY A O 1
ATOM 3487 N N . PHE A 1 468 ? -10.172 -12.919 9.634 1.00 88.75 468 PHE A N 1
ATOM 3488 C CA . PHE A 1 468 ? -11.349 -13.777 9.742 1.00 88.75 468 PHE A CA 1
ATOM 3489 C C . PHE A 1 468 ? -11.717 -14.093 11.198 1.00 88.75 468 PHE A C 1
ATOM 3491 O O . PHE A 1 468 ? -12.866 -13.901 11.601 1.00 88.75 468 PHE A O 1
ATOM 3498 N N . TYR A 1 469 ? -10.755 -14.538 12.010 1.00 87.62 469 TYR A N 1
ATOM 3499 C CA . TYR A 1 469 ? -11.012 -14.855 13.417 1.00 87.62 469 TYR A CA 1
ATOM 3500 C C . TYR A 1 469 ? -11.290 -13.608 14.260 1.00 87.62 469 TYR A C 1
ATOM 3502 O O . TYR A 1 469 ? -12.173 -13.627 15.120 1.00 87.62 469 TYR A O 1
ATOM 3510 N N . LEU A 1 470 ? -10.596 -12.499 13.987 1.00 91.19 470 LEU A N 1
ATOM 3511 C CA . LEU A 1 470 ? -10.850 -11.240 14.683 1.00 91.19 470 LEU A CA 1
ATOM 3512 C C . LEU A 1 470 ? -12.268 -10.723 14.413 1.00 91.19 470 LEU A C 1
ATOM 3514 O O . LEU A 1 470 ? -12.968 -10.354 15.355 1.00 91.19 470 LEU A O 1
ATOM 3518 N N . ARG A 1 471 ? -12.727 -10.765 13.156 1.00 90.00 471 ARG A N 1
ATOM 3519 C CA . ARG A 1 471 ? -14.087 -10.349 12.788 1.00 90.00 471 ARG A CA 1
ATOM 3520 C C . ARG A 1 471 ? -15.155 -11.158 13.524 1.00 90.00 471 ARG A C 1
ATOM 3522 O O . ARG A 1 471 ? -16.160 -10.600 13.961 1.00 90.00 471 ARG A O 1
ATOM 3529 N N . GLN A 1 472 ? -14.943 -12.463 13.697 1.00 86.06 472 GLN A N 1
ATOM 3530 C CA . GLN A 1 472 ? -15.853 -13.298 14.486 1.00 86.06 472 GLN A CA 1
ATOM 3531 C C . GLN A 1 472 ? -15.906 -12.854 15.953 1.00 86.06 472 GLN A C 1
ATOM 3533 O O . GLN A 1 472 ? -16.990 -12.785 16.532 1.00 86.06 472 GLN A O 1
ATOM 3538 N N . ALA A 1 473 ? -14.761 -12.492 16.538 1.00 89.75 473 ALA A N 1
ATOM 3539 C CA . ALA A 1 473 ? -14.677 -12.015 17.915 1.00 89.75 473 ALA A CA 1
ATOM 3540 C C . ALA A 1 473 ? -15.318 -10.630 18.123 1.00 89.75 473 ALA A C 1
ATOM 3542 O O . ALA A 1 473 ? -15.885 -10.362 19.182 1.00 89.75 473 ALA A O 1
ATOM 3543 N N . GLU A 1 474 ? -15.273 -9.742 17.128 1.00 89.56 474 GLU A N 1
ATOM 3544 C CA . GLU A 1 474 ? -15.872 -8.400 17.216 1.00 89.56 474 GLU A CA 1
ATOM 3545 C C . GLU A 1 474 ? -17.378 -8.428 17.492 1.00 89.56 474 GLU A C 1
ATOM 3547 O O . GLU A 1 474 ? -17.893 -7.539 18.173 1.00 89.56 474 GLU A O 1
ATOM 3552 N N . ASN A 1 475 ? -18.075 -9.463 17.022 1.00 82.31 475 ASN A N 1
ATOM 3553 C CA . ASN A 1 475 ? -19.514 -9.625 17.226 1.00 82.31 475 ASN A CA 1
ATOM 3554 C C . ASN A 1 475 ? -19.863 -10.248 18.595 1.00 82.31 475 ASN A C 1
ATOM 3556 O O . ASN A 1 475 ? -21.038 -10.441 18.899 1.00 82.31 475 ASN A O 1
ATOM 3560 N N . LEU A 1 476 ? -18.866 -10.560 19.430 1.00 85.75 476 LEU A N 1
ATOM 3561 C CA . LEU A 1 476 ? -19.053 -11.178 20.741 1.00 85.75 476 LEU A CA 1
ATOM 3562 C C . LEU A 1 476 ? -18.906 -10.159 21.893 1.00 85.75 476 LEU A C 1
ATOM 3564 O O . LEU A 1 476 ? -18.176 -9.167 21.764 1.00 85.75 476 LEU A O 1
ATOM 3568 N N . PRO A 1 477 ? -19.576 -10.381 23.041 1.00 85.88 477 PRO A N 1
ATOM 3569 C CA . PRO A 1 477 ? -19.310 -9.644 24.279 1.00 85.88 477 PRO A CA 1
ATOM 3570 C C . PRO A 1 477 ? -17.965 -10.062 24.904 1.00 85.88 477 PRO A C 1
ATOM 3572 O O . PRO A 1 477 ? -17.388 -11.089 24.544 1.00 85.88 477 PRO A O 1
ATOM 3575 N N . SER A 1 478 ? -17.446 -9.255 25.837 1.00 87.44 478 SER A N 1
ATOM 3576 C CA . SER A 1 478 ? -16.075 -9.409 26.364 1.00 87.44 478 SER A CA 1
ATOM 3577 C C . SER A 1 478 ? -15.786 -10.781 26.992 1.00 87.44 478 SER A C 1
ATOM 3579 O O . SER A 1 478 ? -14.726 -11.354 26.751 1.00 87.44 478 SER A O 1
ATOM 3581 N N . ASP A 1 479 ? -16.735 -11.357 27.730 1.00 84.56 479 ASP A N 1
ATOM 3582 C CA . ASP A 1 479 ? -16.625 -12.688 28.340 1.00 84.56 479 ASP A CA 1
ATOM 3583 C C . ASP A 1 479 ? -16.522 -13.806 27.290 1.00 84.56 479 ASP A C 1
ATOM 3585 O O . ASP A 1 479 ? -15.748 -14.755 27.436 1.00 84.56 479 ASP A O 1
ATOM 3589 N N . LYS A 1 480 ? -17.274 -13.673 26.195 1.00 89.12 480 LYS A N 1
ATOM 3590 C CA . LYS A 1 480 ? -17.254 -14.618 25.076 1.00 89.12 480 LYS A CA 1
ATOM 3591 C C . LYS A 1 480 ? -15.989 -14.480 24.238 1.00 89.12 480 LYS A C 1
ATOM 3593 O O . LYS A 1 480 ? -15.482 -15.499 23.782 1.00 89.12 480 LYS A O 1
ATOM 3598 N N . VAL A 1 481 ? -15.439 -13.271 24.096 1.00 90.94 481 VAL A N 1
ATOM 3599 C CA . VAL A 1 481 ? -14.118 -13.064 23.472 1.00 90.94 481 VAL A CA 1
ATOM 3600 C C . VAL A 1 481 ? -13.025 -13.764 24.285 1.00 90.94 481 VAL A C 1
ATOM 3602 O O . VAL A 1 481 ? -12.217 -14.487 23.707 1.00 90.94 481 VAL A O 1
ATOM 3605 N N . ALA A 1 482 ? -13.037 -13.640 25.616 1.00 89.94 482 ALA 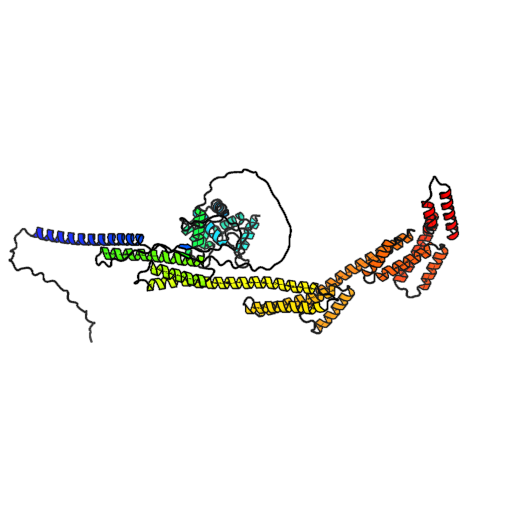A N 1
ATOM 3606 C CA . ALA A 1 482 ? -12.074 -14.328 26.482 1.00 89.94 482 ALA A CA 1
ATOM 3607 C C . ALA A 1 482 ? -12.171 -15.864 26.363 1.00 89.94 482 ALA A C 1
ATOM 3609 O O . ALA A 1 482 ? -11.157 -16.561 26.272 1.00 89.94 482 ALA A O 1
ATOM 3610 N N . ALA A 1 483 ? -13.395 -16.404 26.321 1.00 90.81 483 ALA A N 1
ATOM 3611 C CA . ALA A 1 483 ? -13.628 -17.836 26.132 1.00 90.81 483 ALA A CA 1
ATOM 3612 C C . ALA A 1 483 ? -13.183 -18.329 24.742 1.00 90.81 483 ALA A C 1
ATOM 3614 O O . ALA A 1 483 ? -12.555 -19.387 24.636 1.00 90.81 483 ALA A O 1
ATOM 3615 N N . LEU A 1 484 ? -13.468 -17.549 23.693 1.00 90.81 484 LEU A N 1
ATOM 3616 C CA . LEU A 1 484 ? -13.020 -17.823 22.329 1.00 90.81 484 LEU A CA 1
ATOM 3617 C C . LEU A 1 484 ? -11.493 -17.871 22.275 1.00 90.81 484 LEU A C 1
ATOM 3619 O O . LEU A 1 484 ? -10.936 -18.878 21.851 1.00 90.81 484 LEU A O 1
ATOM 3623 N N . ARG A 1 485 ? -10.817 -16.838 22.789 1.00 93.56 485 ARG A N 1
ATOM 3624 C CA . ARG A 1 485 ? -9.352 -16.760 22.837 1.00 93.56 485 ARG A CA 1
ATOM 3625 C C . ARG A 1 485 ? -8.733 -17.991 23.503 1.00 93.56 485 ARG A C 1
ATOM 3627 O O . ARG A 1 485 ? -7.815 -18.587 22.950 1.00 93.56 485 ARG A O 1
ATOM 3634 N N . LYS A 1 486 ? -9.267 -18.421 24.652 1.00 93.00 486 LYS A N 1
ATOM 3635 C CA . LYS A 1 486 ? -8.790 -19.622 25.361 1.00 93.00 486 LYS A CA 1
ATOM 3636 C C . LYS A 1 486 ? -8.974 -20.905 24.542 1.00 93.00 486 LYS A C 1
ATOM 3638 O O . LYS A 1 486 ? -8.107 -21.774 24.570 1.00 93.00 486 LYS A O 1
ATOM 3643 N N . THR A 1 487 ? -10.094 -21.020 23.831 1.00 92.19 487 THR A N 1
ATOM 3644 C CA . THR A 1 487 ? -10.367 -22.163 22.945 1.00 92.19 487 THR A CA 1
ATOM 3645 C C . THR A 1 487 ? -9.367 -22.184 21.794 1.00 92.19 487 THR A C 1
ATOM 3647 O O . THR A 1 487 ? -8.666 -23.173 21.610 1.00 92.19 487 THR A O 1
ATOM 3650 N N . MET A 1 488 ? -9.192 -21.048 21.118 1.00 91.12 488 MET A N 1
ATOM 3651 C CA . MET A 1 488 ? -8.247 -20.921 20.011 1.00 91.12 488 MET A CA 1
ATOM 3652 C C . MET A 1 488 ? -6.796 -21.174 20.433 1.00 91.12 488 MET A C 1
ATOM 3654 O O . MET A 1 488 ? -6.040 -21.774 19.678 1.00 91.12 488 MET A O 1
ATOM 3658 N N . GLN A 1 489 ? -6.409 -20.778 21.649 1.00 92.88 489 GLN A N 1
ATOM 3659 C CA . GLN A 1 489 ? -5.081 -21.072 22.193 1.00 92.88 489 GLN A CA 1
ATOM 3660 C C . GLN A 1 489 ? -4.850 -22.579 22.348 1.00 92.88 489 GLN A C 1
ATOM 3662 O O . GLN A 1 489 ? -3.758 -23.070 22.066 1.00 92.88 489 GLN A O 1
ATOM 3667 N N . SER A 1 490 ? -5.877 -23.313 22.785 1.00 91.75 490 SER A N 1
ATOM 3668 C CA . SER A 1 490 ? -5.831 -24.774 22.870 1.00 91.75 490 SER A CA 1
ATOM 3669 C C . SER A 1 490 ? -5.745 -25.411 21.484 1.00 91.75 490 SER A C 1
ATOM 3671 O O . SER A 1 490 ? -4.935 -26.315 21.286 1.00 91.75 490 SER A O 1
ATOM 3673 N N . ASP A 1 491 ? -6.543 -24.932 20.527 1.00 89.31 491 ASP A N 1
ATOM 3674 C CA . ASP A 1 491 ? -6.568 -25.462 19.160 1.00 89.31 491 ASP A CA 1
ATOM 3675 C C . ASP A 1 491 ? -5.233 -25.227 18.446 1.00 89.31 491 ASP A C 1
ATOM 3677 O O . ASP A 1 491 ? -4.687 -26.147 17.838 1.00 89.31 491 ASP A O 1
ATOM 3681 N N . PHE A 1 492 ? -4.652 -24.033 18.591 1.00 90.00 492 PHE A N 1
ATOM 3682 C CA . PHE A 1 492 ? -3.331 -23.712 18.057 1.00 90.00 492 PHE A CA 1
ATOM 3683 C C . PHE A 1 492 ? -2.235 -24.596 18.671 1.00 90.00 492 PHE A C 1
ATOM 3685 O O . PHE A 1 492 ? -1.414 -25.166 17.955 1.00 90.00 492 PHE A O 1
ATOM 3692 N N . ALA A 1 493 ? -2.243 -24.775 19.999 1.00 89.19 493 ALA A N 1
ATOM 3693 C CA . ALA A 1 493 ? -1.281 -25.640 20.687 1.00 89.19 493 ALA A CA 1
ATOM 3694 C C . ALA A 1 493 ? -1.401 -27.120 20.275 1.00 89.19 493 ALA A C 1
ATOM 3696 O O . ALA A 1 493 ? -0.414 -27.854 20.325 1.00 89.19 493 ALA A O 1
ATOM 3697 N N . ALA A 1 494 ? -2.589 -27.554 19.844 1.00 90.00 494 ALA A N 1
ATOM 3698 C CA . ALA A 1 494 ? -2.830 -28.882 19.289 1.00 90.00 494 ALA A CA 1
ATOM 3699 C C . ALA A 1 494 ? -2.406 -29.023 17.810 1.00 90.00 494 ALA A C 1
ATOM 3701 O O . ALA A 1 494 ? -2.569 -30.098 17.234 1.00 90.00 494 ALA A O 1
ATOM 3702 N N . GLY A 1 495 ? -1.856 -27.968 17.196 1.00 79.88 495 GLY A N 1
ATOM 3703 C CA . GLY A 1 495 ? -1.485 -27.936 15.779 1.00 79.88 495 GLY A CA 1
ATOM 3704 C C . GLY A 1 495 ? -2.661 -27.678 14.831 1.00 79.88 495 GLY A C 1
ATOM 3705 O O . GLY A 1 495 ? -2.548 -27.963 13.642 1.00 79.88 495 GLY A O 1
ATOM 3706 N N . GLY A 1 496 ? -3.789 -27.186 15.349 1.00 73.88 496 GLY A N 1
ATOM 3707 C CA . GLY A 1 496 ? -4.936 -26.736 14.562 1.00 73.88 496 GLY A CA 1
ATOM 3708 C C . GLY A 1 496 ? -4.808 -25.286 14.074 1.00 73.88 496 GLY A C 1
ATOM 3709 O O . GLY A 1 496 ? -3.811 -24.617 14.330 1.00 73.88 496 GLY A O 1
ATOM 3710 N N . LEU A 1 497 ? -5.874 -24.795 13.423 1.00 75.81 497 LEU A N 1
ATOM 3711 C CA . LEU A 1 497 ? -6.013 -23.471 12.780 1.00 75.81 497 LEU A CA 1
ATOM 3712 C C . LEU A 1 497 ? -5.230 -23.323 11.462 1.00 75.81 497 LEU A C 1
ATOM 3714 O O . LEU A 1 497 ? -4.197 -22.659 11.387 1.00 75.81 497 LEU A O 1
ATOM 3718 N N . ASP A 1 498 ? -5.788 -23.893 10.391 1.00 75.62 498 ASP A N 1
ATOM 3719 C CA . ASP A 1 498 ? -5.244 -23.775 9.036 1.00 75.62 498 ASP A CA 1
ATOM 3720 C C . ASP A 1 498 ? -4.978 -22.316 8.633 1.00 75.62 498 ASP A C 1
ATOM 3722 O O . ASP A 1 498 ? -5.806 -21.421 8.820 1.00 75.62 498 ASP A O 1
ATOM 3726 N N . GLY A 1 499 ? -3.802 -22.082 8.045 1.00 75.50 499 GLY A N 1
ATOM 3727 C CA . GLY A 1 499 ? -3.378 -20.761 7.576 1.00 75.50 499 GLY A CA 1
ATOM 3728 C C . GLY A 1 499 ? -2.840 -19.829 8.666 1.00 75.50 499 GLY A C 1
ATOM 3729 O O . GLY A 1 499 ? -2.454 -18.706 8.339 1.00 75.50 499 GLY A O 1
ATOM 3730 N N . LEU A 1 500 ? -2.769 -20.278 9.924 1.00 85.12 500 LEU A N 1
ATOM 3731 C CA . LEU A 1 500 ? -2.201 -19.522 11.036 1.00 85.12 500 LEU A CA 1
ATOM 3732 C C . LEU A 1 500 ? -0.895 -20.171 11.516 1.00 85.12 500 LEU A C 1
ATOM 3734 O O . LEU A 1 500 ? -0.882 -21.286 12.023 1.00 85.12 500 LEU A O 1
ATOM 3738 N N . ASP A 1 501 ? 0.220 -19.467 11.348 1.00 87.94 501 ASP A N 1
ATOM 3739 C CA . ASP A 1 501 ? 1.527 -19.866 11.875 1.00 87.94 501 ASP A CA 1
ATOM 3740 C C . ASP A 1 501 ? 1.821 -19.188 13.226 1.00 87.94 501 ASP A C 1
ATOM 3742 O O . ASP A 1 501 ? 0.988 -18.453 13.753 1.00 87.94 501 ASP A O 1
ATOM 3746 N N . GLY A 1 502 ? 3.005 -19.439 13.803 1.00 88.88 502 GLY A N 1
ATOM 3747 C CA . GLY A 1 502 ? 3.415 -18.884 15.103 1.00 88.88 502 GLY A CA 1
ATOM 3748 C C . GLY A 1 502 ? 3.279 -17.364 15.190 1.00 88.88 502 GLY A C 1
ATOM 3749 O O . GLY A 1 502 ? 2.613 -16.855 16.087 1.00 88.88 502 GLY A O 1
ATOM 3750 N N . ASP A 1 503 ? 3.829 -16.644 14.215 1.00 89.44 503 ASP A N 1
ATOM 3751 C CA . ASP A 1 503 ? 3.701 -15.187 14.152 1.00 89.44 503 ASP A CA 1
ATOM 3752 C C . ASP A 1 503 ? 2.233 -14.750 13.983 1.00 89.44 503 ASP A C 1
ATOM 3754 O O . ASP A 1 503 ? 1.792 -13.762 14.570 1.00 89.44 503 ASP A O 1
ATOM 3758 N N . GLY A 1 504 ? 1.463 -15.461 13.148 1.00 91.50 504 GLY A N 1
ATOM 3759 C CA . GLY A 1 504 ? 0.039 -15.207 12.957 1.00 91.50 504 GLY A CA 1
ATOM 3760 C C . GLY A 1 504 ? -0.746 -15.346 14.255 1.00 91.50 504 GLY A C 1
ATOM 3761 O O . GLY A 1 504 ? -1.588 -14.498 14.555 1.00 91.50 504 GLY A O 1
ATOM 3762 N N . TRP A 1 505 ? -0.436 -16.378 15.039 1.00 93.69 505 TRP A N 1
ATOM 3763 C CA . TRP A 1 505 ? -1.013 -16.601 16.356 1.00 93.69 505 TRP A CA 1
ATOM 3764 C C . TRP A 1 505 ? -0.663 -15.478 17.330 1.00 93.69 505 TRP A C 1
ATOM 3766 O O . TRP A 1 505 ? -1.568 -14.937 17.958 1.00 93.69 505 TRP A O 1
ATOM 3776 N N . GLU A 1 506 ? 0.603 -15.064 17.418 1.00 93.75 506 GLU A N 1
ATOM 3777 C CA . GLU A 1 506 ? 1.005 -13.950 18.291 1.00 93.75 506 GLU A CA 1
ATOM 3778 C C . GLU A 1 506 ? 0.258 -12.652 17.949 1.00 93.75 506 GLU A C 1
ATOM 3780 O O . GLU A 1 506 ? -0.238 -11.956 18.840 1.00 93.75 506 GLU A O 1
ATOM 3785 N N . ILE A 1 507 ? 0.117 -12.346 16.653 1.00 94.81 507 ILE A N 1
ATOM 3786 C CA . ILE A 1 507 ? -0.640 -11.179 16.185 1.00 94.81 507 ILE A CA 1
ATOM 3787 C C . ILE A 1 507 ? -2.119 -11.304 16.566 1.00 94.81 507 ILE A C 1
ATOM 3789 O O . ILE A 1 507 ? -2.717 -10.332 17.037 1.00 94.81 507 ILE A O 1
ATOM 3793 N N . LEU A 1 508 ? -2.729 -12.469 16.338 1.00 94.31 508 LEU A N 1
ATOM 3794 C CA . LEU A 1 508 ? -4.140 -12.693 16.637 1.00 94.31 508 LEU A CA 1
ATOM 3795 C C . LEU A 1 508 ? -4.416 -12.621 18.141 1.00 94.31 508 LEU A C 1
ATOM 3797 O O . LEU A 1 508 ? -5.336 -11.916 18.550 1.00 94.31 508 LEU A O 1
ATOM 3801 N N . ASP A 1 509 ? -3.610 -13.297 18.958 1.00 95.25 509 ASP A N 1
ATOM 3802 C CA . ASP A 1 509 ? -3.751 -13.333 20.414 1.00 95.25 509 ASP A CA 1
ATOM 3803 C C . ASP A 1 509 ? -3.669 -11.927 21.018 1.00 95.25 509 ASP A C 1
ATOM 3805 O O . ASP A 1 509 ? -4.537 -11.532 21.800 1.00 95.25 509 ASP A O 1
ATOM 3809 N N . ALA A 1 510 ? -2.696 -11.123 20.575 1.00 96.44 510 ALA A N 1
ATOM 3810 C CA . ALA A 1 510 ? -2.557 -9.735 21.002 1.00 96.44 510 ALA A CA 1
ATOM 3811 C C . ALA A 1 510 ? -3.775 -8.877 20.614 1.00 96.44 510 ALA A C 1
ATOM 3813 O O . ALA A 1 510 ? -4.243 -8.058 21.411 1.00 96.44 510 ALA A O 1
ATOM 3814 N N . LYS A 1 511 ? -4.321 -9.063 19.404 1.00 96.69 511 LYS A N 1
ATOM 3815 C CA . LYS A 1 511 ? -5.523 -8.341 18.957 1.00 96.69 511 LYS A CA 1
ATOM 3816 C C . LYS A 1 511 ? -6.774 -8.767 19.723 1.00 96.69 511 LYS A C 1
ATOM 3818 O O . LYS A 1 511 ? -7.576 -7.904 20.074 1.00 96.69 511 LYS A O 1
ATOM 3823 N N . LEU A 1 512 ? -6.935 -10.058 20.010 1.00 95.81 512 LEU A N 1
ATOM 3824 C CA . LEU A 1 512 ? -8.049 -10.575 20.808 1.00 95.81 512 LEU A CA 1
ATOM 3825 C C . LEU A 1 512 ? -7.982 -10.073 22.255 1.00 95.81 512 LEU A C 1
ATOM 3827 O O . LEU A 1 512 ? -8.999 -9.638 22.789 1.00 95.81 512 LEU A O 1
ATOM 3831 N N . ASP A 1 513 ? -6.797 -10.064 22.867 1.00 95.75 513 ASP A N 1
ATOM 3832 C CA . ASP A 1 513 ? -6.576 -9.512 24.209 1.00 95.75 513 ASP A CA 1
ATOM 3833 C C . ASP A 1 513 ? -6.901 -8.009 24.270 1.00 95.75 513 ASP A C 1
ATOM 3835 O O . ASP A 1 513 ? -7.588 -7.546 25.185 1.00 95.75 513 ASP A O 1
ATOM 3839 N N . ALA A 1 514 ? -6.475 -7.237 23.266 1.00 96.94 514 ALA A N 1
ATOM 3840 C CA . ALA A 1 514 ? -6.813 -5.820 23.160 1.00 96.94 514 ALA A CA 1
ATOM 3841 C C . ALA A 1 514 ? -8.325 -5.593 22.970 1.00 96.94 514 ALA A C 1
ATOM 3843 O O . ALA A 1 514 ? -8.907 -4.733 23.639 1.00 96.94 514 ALA A O 1
ATOM 3844 N N . LEU A 1 515 ? -8.969 -6.382 22.102 1.00 95.88 515 LEU A N 1
ATOM 3845 C CA . LEU A 1 515 ? -10.411 -6.330 21.853 1.00 95.88 515 LEU A CA 1
ATOM 3846 C C . LEU A 1 515 ? -11.211 -6.652 23.121 1.00 95.88 515 LEU A C 1
ATOM 3848 O O . LEU A 1 515 ? -12.142 -5.922 23.464 1.00 95.88 515 LEU A O 1
ATOM 3852 N N . GLU A 1 516 ? -10.829 -7.711 23.841 1.00 94.81 516 GLU A N 1
ATOM 3853 C CA . GLU A 1 516 ? -11.430 -8.097 25.120 1.00 94.81 516 GLU A CA 1
ATOM 3854 C C . GLU A 1 516 ? -11.359 -6.940 26.127 1.00 94.81 516 GLU A C 1
ATOM 3856 O O . GLU A 1 516 ? -12.372 -6.566 26.725 1.00 94.81 516 GLU A O 1
ATOM 3861 N N . ARG A 1 517 ? -10.176 -6.329 26.283 1.00 95.44 517 ARG A N 1
ATOM 3862 C CA . ARG A 1 517 ? -9.966 -5.193 27.192 1.00 95.44 517 ARG A CA 1
ATOM 3863 C C . ARG A 1 517 ? -10.821 -3.986 26.812 1.00 95.44 517 ARG A C 1
ATOM 3865 O O . ARG A 1 517 ? -11.438 -3.413 27.708 1.00 95.44 517 ARG A O 1
ATOM 3872 N N . SER A 1 518 ? -10.885 -3.621 25.528 1.00 95.81 518 SER A N 1
ATOM 3873 C CA . SER A 1 518 ? -11.723 -2.504 25.054 1.00 95.81 518 SER A CA 1
ATOM 3874 C C . SER A 1 518 ? -13.194 -2.751 25.366 1.00 95.81 518 SER A C 1
ATOM 3876 O O . SER A 1 518 ? -13.828 -1.954 26.057 1.00 95.81 518 SER A O 1
ATOM 3878 N N . LYS A 1 519 ? -13.710 -3.922 24.973 1.00 93.00 519 LYS A N 1
ATOM 3879 C CA . LYS A 1 519 ? -15.102 -4.310 25.226 1.00 93.00 519 LYS A CA 1
ATOM 3880 C C . LYS A 1 519 ? -15.427 -4.355 26.715 1.00 93.00 519 LYS A C 1
ATOM 3882 O O . LYS A 1 519 ? -16.526 -3.991 27.109 1.00 93.00 519 LYS A O 1
ATOM 3887 N N . ARG A 1 520 ? -14.486 -4.772 27.568 1.00 93.12 520 ARG A N 1
ATOM 3888 C CA . ARG A 1 520 ? -14.670 -4.758 29.026 1.00 93.12 520 ARG A CA 1
ATOM 3889 C C . ARG A 1 520 ? -14.762 -3.336 29.583 1.00 93.12 520 ARG A C 1
ATOM 3891 O O . ARG A 1 520 ? -15.538 -3.095 30.504 1.00 93.12 520 ARG A O 1
ATOM 3898 N N . VAL A 1 521 ? -13.973 -2.398 29.059 1.00 94.62 521 VAL A N 1
ATOM 3899 C CA . VAL A 1 521 ? -14.061 -0.982 29.448 1.00 94.62 521 VAL A CA 1
ATOM 3900 C C . VAL A 1 521 ? -15.407 -0.397 29.024 1.00 94.62 521 VAL A C 1
ATOM 3902 O O . VAL A 1 521 ? -16.079 0.200 29.861 1.00 94.62 521 VAL A O 1
ATOM 3905 N N . GLU A 1 522 ? -15.824 -0.623 27.778 1.00 91.50 522 GLU A N 1
ATOM 3906 C CA . GLU A 1 522 ? -17.127 -0.189 27.254 1.00 91.50 522 GLU A CA 1
ATOM 3907 C C . GLU A 1 522 ? -18.287 -0.768 28.075 1.00 91.50 522 GLU A C 1
ATOM 3909 O O . GLU A 1 522 ? -19.170 -0.033 28.516 1.00 91.50 522 GLU A O 1
ATOM 3914 N N . ASP A 1 523 ? -18.244 -2.068 28.372 1.00 90.69 523 ASP A N 1
ATOM 3915 C CA . ASP A 1 523 ? -19.243 -2.753 29.191 1.00 90.69 523 ASP A CA 1
ATOM 3916 C C . ASP A 1 523 ? -19.315 -2.173 30.613 1.00 90.69 523 ASP A C 1
ATOM 3918 O O . ASP A 1 523 ? -20.398 -1.898 31.130 1.00 90.69 523 ASP A O 1
ATOM 3922 N N . ASN A 1 524 ? -18.168 -1.904 31.244 1.00 91.94 524 ASN A N 1
ATOM 3923 C CA . ASN A 1 524 ? -18.117 -1.279 32.568 1.00 91.94 524 ASN A CA 1
ATOM 3924 C C . ASN A 1 524 ? -18.635 0.166 32.558 1.00 91.94 524 ASN A C 1
ATOM 3926 O O . ASN A 1 524 ? -19.304 0.589 33.506 1.00 91.94 524 ASN A O 1
ATOM 3930 N N . GLN A 1 525 ? -18.354 0.927 31.499 1.00 94.06 525 GLN A N 1
ATOM 3931 C CA . GLN A 1 525 ? -18.900 2.272 31.316 1.00 94.06 525 GLN A CA 1
ATOM 3932 C C . GLN A 1 525 ? -20.420 2.222 31.146 1.00 94.06 525 GLN A C 1
ATOM 3934 O O . GLN A 1 525 ? -21.126 2.967 31.828 1.00 94.06 525 GLN A O 1
ATOM 3939 N N . ALA A 1 526 ? -20.929 1.304 30.322 1.00 92.38 526 ALA A N 1
ATOM 3940 C CA . ALA A 1 526 ? -22.359 1.094 30.125 1.00 92.38 526 ALA A CA 1
ATOM 3941 C C . ALA A 1 526 ? -23.055 0.681 31.433 1.00 92.38 526 ALA A C 1
ATOM 3943 O O . ALA A 1 526 ? -24.061 1.286 31.803 1.00 92.38 526 ALA A O 1
ATOM 3944 N N . LYS A 1 527 ? -22.477 -0.260 32.196 1.00 93.44 527 LYS A N 1
ATOM 3945 C CA . LYS A 1 527 ? -22.952 -0.644 33.540 1.00 93.44 527 LYS A CA 1
ATOM 3946 C C . LYS A 1 527 ? -23.008 0.545 34.490 1.00 93.44 527 LYS A C 1
ATOM 3948 O O . LYS A 1 527 ? -24.020 0.755 35.152 1.00 93.44 527 LYS A O 1
ATOM 3953 N N . THR A 1 528 ? -21.937 1.334 34.547 1.00 94.56 528 THR A N 1
ATOM 3954 C CA . THR A 1 528 ? -21.840 2.498 35.440 1.00 94.56 528 THR A CA 1
ATOM 3955 C C . THR A 1 528 ? -22.870 3.563 35.068 1.00 94.56 528 THR A C 1
ATOM 3957 O O . THR A 1 528 ? -23.563 4.083 35.941 1.00 94.56 528 THR A O 1
ATOM 3960 N N . ALA A 1 529 ? -23.018 3.861 33.776 1.00 95.00 529 ALA A N 1
ATOM 3961 C CA . ALA A 1 529 ? -24.003 4.815 33.278 1.00 95.00 529 ALA A CA 1
ATOM 3962 C C . ALA A 1 529 ? -25.442 4.341 33.530 1.00 95.00 529 ALA A C 1
ATOM 3964 O O . ALA A 1 529 ? -26.293 5.133 33.940 1.00 95.00 529 ALA A O 1
ATOM 3965 N N . LEU A 1 530 ? -25.719 3.049 33.326 1.00 95.62 530 LEU A N 1
ATOM 3966 C CA . LEU A 1 530 ? -27.019 2.454 33.617 1.00 95.62 530 LEU A CA 1
ATOM 3967 C C . LEU A 1 530 ? -27.323 2.522 35.120 1.00 95.62 530 LEU A C 1
ATOM 3969 O O . LEU A 1 530 ? -28.352 3.070 35.499 1.00 95.62 530 LEU A O 1
ATOM 3973 N N . ALA A 1 531 ? -26.404 2.081 35.982 1.00 93.38 531 ALA A N 1
ATOM 3974 C CA . ALA A 1 531 ? -26.572 2.140 37.435 1.00 93.38 531 ALA A CA 1
ATOM 3975 C C . ALA A 1 531 ? -26.773 3.574 37.947 1.00 93.38 531 ALA A C 1
ATOM 3977 O O . ALA A 1 531 ? -27.637 3.812 38.790 1.00 93.38 531 ALA A O 1
ATOM 3978 N N . LYS A 1 532 ? -26.027 4.547 37.406 1.00 94.88 532 LYS A N 1
ATOM 3979 C CA . LYS A 1 532 ? -26.197 5.964 37.742 1.00 94.88 532 LYS A CA 1
ATOM 3980 C C . LYS A 1 532 ? -27.608 6.456 37.408 1.00 94.88 532 LYS A C 1
ATOM 3982 O O . LYS A 1 532 ? -28.256 7.026 38.277 1.00 94.88 532 LYS A O 1
ATOM 3987 N N . ARG A 1 533 ? -28.105 6.186 36.195 1.00 95.25 533 ARG A N 1
ATOM 3988 C CA . ARG A 1 533 ? -29.475 6.559 35.790 1.00 95.25 533 ARG A CA 1
ATOM 3989 C C . ARG A 1 533 ? -30.538 5.867 36.642 1.00 95.25 533 ARG A C 1
ATOM 3991 O O . ARG A 1 533 ? -31.506 6.505 37.038 1.00 95.25 533 ARG A O 1
ATOM 3998 N N . GLY A 1 534 ? -30.335 4.592 36.978 1.00 94.12 534 GLY A N 1
ATOM 3999 C CA . GLY A 1 534 ? -31.201 3.874 37.915 1.00 94.12 534 GLY A CA 1
ATOM 4000 C C . GLY A 1 534 ? -31.273 4.572 39.278 1.00 94.12 534 GLY A C 1
ATOM 4001 O O . GLY A 1 534 ? -32.359 4.844 39.788 1.00 94.12 534 GLY A O 1
ATOM 4002 N N . ASN A 1 535 ? -30.118 4.958 39.826 1.00 91.44 535 ASN A N 1
ATOM 4003 C CA . ASN A 1 535 ? -30.035 5.699 41.085 1.00 91.44 535 ASN A CA 1
ATOM 4004 C C . ASN A 1 535 ? -30.682 7.092 41.002 1.00 91.44 535 ASN A C 1
ATOM 4006 O O . ASN A 1 535 ? -31.287 7.526 41.977 1.00 91.44 535 ASN A O 1
ATOM 4010 N N . GLU A 1 536 ? -30.605 7.784 39.862 1.00 92.75 536 GLU A N 1
ATOM 4011 C CA . GLU A 1 536 ? -31.264 9.084 39.661 1.00 92.75 536 GLU A CA 1
ATOM 4012 C C . GLU A 1 536 ? -32.796 8.972 39.773 1.00 92.75 536 GLU A C 1
ATOM 4014 O O . GLU A 1 536 ? -33.417 9.810 40.429 1.00 92.75 536 GLU A O 1
ATOM 4019 N N . PHE A 1 537 ? -33.421 7.919 39.224 1.00 92.69 537 PHE A N 1
ATOM 4020 C CA . PHE A 1 537 ? -34.863 7.680 39.413 1.00 92.69 537 PHE A CA 1
ATOM 4021 C C . PHE A 1 537 ? -35.220 7.470 40.883 1.00 92.69 537 PHE A C 1
ATOM 4023 O O . PHE A 1 537 ? -36.159 8.071 41.405 1.00 92.69 537 PHE A O 1
ATOM 4030 N N . VAL A 1 538 ? -34.428 6.639 41.556 1.00 90.25 538 VAL A N 1
ATOM 4031 C CA . VAL A 1 538 ? -34.595 6.294 42.968 1.00 90.25 538 VAL A CA 1
ATOM 4032 C C . VAL A 1 538 ? -34.421 7.528 43.873 1.00 90.25 538 VAL A C 1
ATOM 4034 O O . VAL A 1 538 ? -35.167 7.700 44.838 1.00 90.25 538 VAL A O 1
ATOM 4037 N N . GLN A 1 539 ? -33.486 8.426 43.545 1.00 86.50 539 GLN A N 1
ATOM 4038 C CA . GLN A 1 539 ? -33.271 9.693 44.255 1.00 86.50 539 GLN A CA 1
ATOM 4039 C C . GLN A 1 539 ? -34.406 10.697 44.032 1.00 86.50 539 GLN A C 1
ATOM 4041 O O . GLN A 1 539 ? -34.849 11.332 44.988 1.00 86.50 539 GLN A O 1
ATOM 4046 N N . ARG A 1 540 ? -34.909 10.836 42.796 1.00 85.38 540 ARG A N 1
ATOM 4047 C CA . ARG A 1 540 ? -36.056 11.716 42.503 1.00 85.38 540 ARG A CA 1
ATOM 4048 C C . ARG A 1 540 ? -37.293 11.296 43.287 1.00 85.38 540 ARG A C 1
ATOM 4050 O O . ARG A 1 540 ? -37.944 12.149 43.886 1.00 85.38 540 ARG A O 1
ATOM 4057 N N . LEU A 1 541 ? -37.545 9.990 43.347 1.00 83.38 541 LEU A N 1
ATOM 4058 C CA . LEU A 1 541 ? -38.635 9.430 44.135 1.00 83.38 541 LEU A CA 1
ATOM 4059 C C . LEU A 1 541 ? -38.466 9.713 45.635 1.00 83.38 541 LEU A C 1
ATOM 4061 O O . LEU A 1 541 ? -39.418 10.126 46.289 1.00 83.38 541 LEU A O 1
ATOM 4065 N N . ALA A 1 542 ? -37.251 9.568 46.174 1.00 78.06 542 ALA A N 1
ATOM 4066 C CA . ALA A 1 542 ? -36.955 9.916 47.568 1.00 78.06 542 ALA A CA 1
ATOM 4067 C C . ALA A 1 542 ? -37.151 11.407 47.886 1.00 78.06 542 ALA A C 1
ATOM 4069 O O . ALA A 1 542 ? -37.527 11.752 49.003 1.00 78.06 542 ALA A O 1
ATOM 4070 N N . ALA A 1 543 ? -36.966 12.289 46.903 1.00 77.31 543 ALA A N 1
ATOM 4071 C CA . ALA A 1 543 ? -37.260 13.716 47.017 1.00 77.31 543 ALA A CA 1
ATOM 4072 C C . ALA A 1 543 ? -38.750 14.069 46.781 1.00 77.31 543 ALA A C 1
ATOM 4074 O O . ALA A 1 543 ? -39.103 15.248 46.723 1.00 77.31 543 ALA A O 1
ATOM 4075 N N . GLY A 1 544 ? -39.628 13.069 46.634 1.00 74.94 544 GLY A N 1
ATOM 4076 C CA . GLY A 1 544 ? -41.069 13.252 46.442 1.00 74.94 544 GLY A CA 1
ATOM 4077 C C . GLY A 1 544 ? -41.477 13.636 45.016 1.00 74.94 544 GLY A C 1
ATOM 4078 O O . GLY A 1 544 ? -42.580 14.142 44.820 1.00 74.94 544 GLY A O 1
ATOM 4079 N N . PHE A 1 545 ? -40.602 13.459 44.023 1.00 79.94 545 PHE A N 1
ATOM 4080 C CA . PHE A 1 545 ? -40.936 13.665 42.611 1.00 79.94 545 PHE A CA 1
ATOM 4081 C C . PHE A 1 545 ? -41.348 12.350 41.948 1.00 79.94 545 PHE A C 1
ATOM 4083 O O . PHE A 1 545 ? -40.782 11.295 42.232 1.00 79.94 545 PHE A O 1
ATOM 4090 N N . GLU A 1 546 ? -42.292 12.423 41.011 1.00 79.56 546 GLU A N 1
ATOM 4091 C CA . GLU A 1 546 ? -42.681 11.269 40.201 1.00 79.56 546 GLU A CA 1
ATOM 4092 C C . GLU A 1 546 ? -41.563 10.847 39.234 1.00 79.56 546 GLU A C 1
ATOM 4094 O O . GLU A 1 546 ? -40.720 11.647 38.803 1.00 79.56 546 GLU A O 1
ATOM 4099 N N . VAL A 1 547 ? -41.554 9.554 38.911 1.00 84.94 547 VAL A N 1
ATOM 4100 C CA . VAL A 1 547 ? -40.648 8.965 37.924 1.00 84.94 547 VAL A CA 1
ATOM 4101 C C . VAL A 1 547 ? -41.205 9.242 36.531 1.00 84.94 547 VAL A C 1
ATOM 4103 O O . VAL A 1 547 ? -42.337 8.880 36.235 1.00 84.94 547 VAL A O 1
ATOM 4106 N N . ASP A 1 548 ? -40.397 9.851 35.664 1.00 89.56 548 ASP A N 1
ATOM 4107 C CA . ASP A 1 548 ? -40.755 10.058 34.258 1.00 89.56 548 ASP A CA 1
ATOM 4108 C C . ASP A 1 548 ? -40.877 8.704 33.536 1.00 89.56 548 ASP A C 1
ATOM 4110 O O . ASP A 1 548 ? -39.892 7.970 33.391 1.00 89.56 548 ASP A O 1
ATOM 4114 N N . GLU A 1 549 ? -42.092 8.367 33.094 1.00 89.00 549 GLU A N 1
ATOM 4115 C CA . GLU A 1 549 ? -42.401 7.074 32.475 1.00 89.00 549 GLU A CA 1
ATOM 4116 C C . GLU A 1 549 ? -41.627 6.833 31.173 1.00 89.00 549 GLU A C 1
ATOM 4118 O O . GLU A 1 549 ? -41.167 5.715 30.924 1.00 89.00 549 GLU A O 1
ATOM 4123 N N . ALA A 1 550 ? -41.436 7.869 30.350 1.00 92.75 550 ALA A N 1
ATOM 4124 C CA . ALA A 1 550 ? -40.738 7.751 29.073 1.00 92.75 550 ALA A CA 1
ATOM 4125 C C . ALA A 1 550 ? -39.234 7.526 29.287 1.00 92.75 550 ALA A C 1
ATOM 4127 O O . ALA A 1 550 ? -38.624 6.658 28.652 1.00 92.75 550 ALA A O 1
ATOM 4128 N N . ALA A 1 551 ? -38.637 8.262 30.225 1.00 93.88 551 ALA A N 1
ATOM 4129 C CA . ALA A 1 551 ? -37.250 8.073 30.623 1.00 93.88 551 ALA A CA 1
ATOM 4130 C C . ALA A 1 551 ? -37.032 6.685 31.243 1.00 93.88 551 ALA A C 1
ATOM 4132 O O . ALA A 1 551 ? -36.026 6.032 30.953 1.00 93.88 551 ALA A O 1
ATOM 4133 N N . PHE A 1 552 ? -37.978 6.204 32.054 1.00 93.94 552 PHE A N 1
ATOM 4134 C CA . PHE A 1 552 ? -37.886 4.891 32.686 1.00 93.94 552 PHE A CA 1
ATOM 4135 C C . PHE A 1 552 ? -38.060 3.740 31.684 1.00 93.94 552 PHE A C 1
ATOM 4137 O O . PHE A 1 552 ? -37.334 2.747 31.750 1.00 93.94 552 PHE A O 1
ATOM 4144 N N . ALA A 1 553 ? -38.954 3.881 30.702 1.00 94.56 553 ALA A N 1
ATOM 4145 C CA . ALA A 1 553 ? -39.083 2.926 29.603 1.00 94.56 553 ALA A CA 1
ATOM 4146 C C . ALA A 1 553 ? -37.784 2.828 28.786 1.00 94.56 553 ALA A C 1
ATOM 4148 O O . ALA A 1 553 ? -37.311 1.725 28.501 1.00 94.56 553 ALA A O 1
ATOM 4149 N N . LYS A 1 554 ? -37.154 3.971 28.479 1.00 94.75 554 LYS A N 1
ATOM 4150 C CA . LYS A 1 554 ? -35.843 4.003 27.814 1.00 94.75 554 LYS A CA 1
ATOM 4151 C C . LYS A 1 554 ? -34.752 3.341 28.660 1.00 94.75 554 LYS A C 1
ATOM 4153 O O . LYS A 1 554 ? -33.964 2.563 28.139 1.00 94.75 554 LYS A O 1
ATOM 4158 N N . PHE A 1 555 ? -34.733 3.596 29.966 1.00 96.12 555 PHE A N 1
ATOM 4159 C CA . PHE A 1 555 ? -33.802 2.951 30.894 1.00 96.12 555 PHE A CA 1
ATOM 4160 C C . PHE A 1 555 ? -33.917 1.419 30.884 1.00 96.12 555 PHE A C 1
ATOM 4162 O O . PHE A 1 555 ? -32.894 0.737 30.875 1.00 96.12 555 PHE A O 1
ATOM 4169 N N . LYS A 1 556 ? -35.139 0.874 30.819 1.00 95.19 556 LYS A N 1
ATOM 4170 C CA . LYS A 1 556 ? -35.353 -0.576 30.681 1.00 95.19 556 LYS A CA 1
ATOM 4171 C C . LYS A 1 556 ? -34.802 -1.121 29.360 1.00 95.19 556 LYS A C 1
ATOM 4173 O O . LYS A 1 556 ? -34.209 -2.192 29.357 1.00 95.19 556 LYS A O 1
ATOM 4178 N N . LEU A 1 557 ? -34.966 -0.395 28.253 1.00 94.75 557 LEU A N 1
ATOM 4179 C CA . LEU A 1 557 ? -34.441 -0.806 26.943 1.00 94.75 557 LEU A CA 1
ATOM 4180 C C . LEU A 1 557 ? -32.902 -0.838 26.922 1.00 94.75 557 LEU A C 1
ATOM 4182 O O . LEU A 1 557 ? -32.293 -1.768 26.382 1.00 94.75 557 LEU A O 1
ATOM 4186 N N . ASP A 1 558 ? -32.282 0.141 27.583 1.00 94.00 558 ASP A N 1
ATOM 4187 C CA . ASP A 1 558 ? -30.829 0.250 27.724 1.00 94.00 558 ASP A CA 1
ATOM 4188 C C . ASP A 1 558 ? -30.218 -0.898 28.562 1.00 94.00 558 ASP A C 1
ATOM 4190 O O . ASP A 1 558 ? -29.000 -1.047 28.599 1.00 94.00 558 ASP A O 1
ATOM 4194 N N . ALA A 1 559 ? -31.018 -1.769 29.195 1.00 92.62 559 ALA A N 1
ATOM 4195 C CA . ALA A 1 559 ? -30.521 -2.979 29.863 1.00 92.62 559 ALA A CA 1
ATOM 4196 C C . ALA A 1 559 ? -29.685 -3.874 28.936 1.00 92.62 559 ALA A C 1
ATOM 4198 O O . ALA A 1 559 ? -28.746 -4.530 29.385 1.00 92.62 559 ALA A O 1
ATOM 4199 N N . SER A 1 560 ? -30.028 -3.892 27.646 1.00 89.19 560 SER A N 1
ATOM 4200 C CA . SER A 1 560 ? -29.347 -4.690 26.623 1.00 89.19 560 SER A CA 1
ATOM 4201 C C . SER A 1 560 ? -27.947 -4.177 26.267 1.00 89.19 560 SER A C 1
ATOM 4203 O O . SER A 1 560 ? -27.158 -4.921 25.690 1.00 89.19 560 SER A O 1
ATOM 4205 N N . THR A 1 561 ? -27.605 -2.934 26.627 1.00 86.38 561 THR A N 1
ATOM 4206 C CA . THR A 1 561 ? -26.317 -2.318 26.262 1.00 86.38 561 THR A CA 1
ATOM 4207 C C . THR A 1 561 ? -25.174 -2.713 27.195 1.00 86.38 561 THR A C 1
ATOM 4209 O O . THR A 1 561 ? -24.040 -2.298 26.978 1.00 86.38 561 THR A O 1
ATOM 4212 N N . ALA A 1 562 ? -25.466 -3.442 28.271 1.00 88.12 562 ALA A N 1
ATOM 4213 C CA . ALA A 1 562 ? -24.506 -3.817 29.295 1.00 88.12 562 ALA A CA 1
ATOM 4214 C C . ALA A 1 562 ? -24.722 -5.271 29.719 1.00 88.12 562 ALA A C 1
ATOM 4216 O O . ALA A 1 562 ? -25.844 -5.718 29.958 1.00 88.12 562 ALA A O 1
ATOM 4217 N N . THR A 1 563 ? -23.633 -6.006 29.899 1.00 86.31 563 THR A N 1
ATOM 4218 C CA . THR A 1 563 ? -23.656 -7.368 30.432 1.00 86.31 563 THR A CA 1
ATOM 4219 C C . THR A 1 563 ? -24.263 -7.346 31.834 1.00 86.31 563 THR A C 1
ATOM 4221 O O . THR A 1 563 ? -23.795 -6.625 32.711 1.00 86.31 563 THR A O 1
ATOM 4224 N N . GLY A 1 564 ? -25.325 -8.113 32.078 1.00 86.12 564 GLY A N 1
ATOM 4225 C CA . GLY A 1 564 ? -26.043 -8.057 33.358 1.00 86.12 564 GLY A CA 1
ATOM 4226 C C . GLY A 1 564 ? -26.811 -6.748 33.601 1.00 86.12 564 GLY A C 1
ATOM 4227 O O . GLY A 1 564 ? -27.248 -6.509 34.725 1.00 86.12 564 GLY A O 1
ATOM 4228 N N . GLY A 1 565 ? -27.016 -5.912 32.576 1.00 91.00 565 GLY A N 1
ATOM 4229 C CA . GLY A 1 565 ? -27.789 -4.672 32.678 1.00 91.00 565 GLY A CA 1
ATOM 4230 C C . GLY A 1 565 ? -29.232 -4.898 33.135 1.00 91.00 565 GLY A C 1
ATOM 4231 O O . GLY A 1 565 ? -29.755 -4.098 33.907 1.00 91.00 565 GLY A O 1
ATOM 4232 N N . GLN A 1 566 ? -29.838 -6.037 32.778 1.00 93.75 566 GLN A N 1
ATOM 4233 C CA . GLN A 1 566 ? -31.165 -6.415 33.276 1.00 93.75 566 GLN A CA 1
ATOM 4234 C C . GLN A 1 566 ? -31.206 -6.505 34.807 1.00 93.75 566 GLN A C 1
ATOM 4236 O O . GLN A 1 566 ? -32.137 -5.995 35.413 1.00 93.75 566 GLN A O 1
ATOM 4241 N N . ALA A 1 567 ? -30.164 -7.041 35.451 1.00 92.50 567 ALA A N 1
ATOM 4242 C CA . ALA A 1 567 ? -30.111 -7.116 36.912 1.00 92.50 567 ALA A CA 1
ATOM 4243 C C . ALA A 1 567 ? -30.038 -5.722 37.567 1.00 92.50 567 ALA A C 1
ATOM 4245 O O . ALA A 1 567 ? -30.594 -5.517 38.643 1.00 92.50 567 ALA A O 1
ATOM 4246 N N . ILE A 1 568 ? -29.388 -4.749 36.912 1.00 94.12 568 ILE A N 1
ATOM 4247 C CA . ILE A 1 568 ? -29.356 -3.346 37.363 1.00 94.12 568 ILE A CA 1
ATOM 4248 C C . ILE A 1 568 ? -30.756 -2.727 37.269 1.00 94.12 568 ILE A C 1
ATOM 4250 O O . ILE A 1 568 ? -31.189 -2.017 38.182 1.00 94.12 568 ILE A O 1
ATOM 4254 N N . VAL A 1 569 ? -31.472 -3.001 36.176 1.00 95.50 569 VAL A N 1
ATOM 4255 C CA . VAL A 1 569 ? -32.859 -2.560 35.994 1.00 95.50 569 VAL A CA 1
ATOM 4256 C C . VAL A 1 569 ? -33.774 -3.200 37.033 1.00 95.50 569 VAL A C 1
ATOM 4258 O O . VAL A 1 569 ? -34.524 -2.476 37.683 1.00 95.50 569 VAL A O 1
ATOM 4261 N N . ASP A 1 570 ? -33.673 -4.510 37.247 1.00 94.56 570 ASP A N 1
ATOM 4262 C CA . ASP A 1 570 ? -34.484 -5.245 38.221 1.00 94.56 570 ASP A CA 1
ATOM 4263 C C . ASP A 1 570 ? -34.245 -4.731 39.650 1.00 94.56 570 ASP A C 1
ATOM 4265 O O . ASP A 1 570 ? -35.198 -4.487 40.389 1.00 94.56 570 ASP A O 1
ATOM 4269 N N . GLU A 1 571 ? -32.984 -4.479 40.026 1.00 94.50 571 GLU A N 1
ATOM 4270 C CA . GLU A 1 571 ? -32.640 -3.860 41.314 1.00 94.50 571 GLU A CA 1
ATOM 4271 C C . GLU A 1 571 ? -33.247 -2.451 41.442 1.00 94.50 571 GLU A C 1
ATOM 4273 O O . GLU A 1 571 ? -33.763 -2.084 42.498 1.00 94.50 571 GLU A O 1
ATOM 4278 N N . THR A 1 572 ? -33.220 -1.658 40.369 1.00 95.38 572 THR A N 1
ATOM 4279 C CA . THR A 1 572 ? -33.799 -0.305 40.354 1.00 95.38 572 THR A CA 1
ATOM 4280 C C . THR A 1 572 ? -35.320 -0.345 40.506 1.00 95.38 572 THR A C 1
ATOM 4282 O O . THR A 1 572 ? -35.872 0.400 41.314 1.00 95.38 572 THR A O 1
ATOM 4285 N N . VAL A 1 573 ? -35.997 -1.233 39.771 1.00 94.69 573 VAL A N 1
ATOM 4286 C CA . VAL A 1 573 ? -37.448 -1.456 39.880 1.00 94.69 573 VAL A CA 1
ATOM 4287 C C . VAL A 1 573 ? -37.806 -1.868 41.307 1.00 94.69 573 VAL A C 1
ATOM 4289 O O . VAL A 1 573 ? -38.696 -1.271 41.904 1.00 94.69 573 VAL A O 1
ATOM 4292 N N . ALA A 1 574 ? -37.062 -2.808 41.898 1.00 92.88 574 ALA A N 1
ATOM 4293 C CA . ALA A 1 574 ? -37.295 -3.247 43.271 1.00 92.88 574 ALA A CA 1
ATOM 4294 C C . ALA A 1 574 ? -37.162 -2.100 44.290 1.00 92.88 574 ALA A C 1
ATOM 4296 O O . ALA A 1 574 ? -37.975 -1.999 45.212 1.00 92.88 574 ALA A O 1
ATOM 4297 N N . LYS A 1 575 ? -36.171 -1.212 44.120 1.00 93.31 575 LYS A N 1
ATOM 4298 C CA . LYS A 1 575 ? -36.010 -0.016 44.965 1.00 93.31 575 LYS A CA 1
ATOM 4299 C C . LYS A 1 575 ? -37.170 0.966 44.800 1.00 93.31 575 LYS A C 1
ATOM 4301 O O . LYS A 1 575 ? -37.678 1.453 45.806 1.00 93.31 575 LYS A O 1
ATOM 4306 N N . ILE A 1 576 ? -37.608 1.229 43.568 1.00 91.44 576 ILE A N 1
ATOM 4307 C CA . ILE A 1 576 ? -38.742 2.123 43.275 1.00 91.44 576 ILE A CA 1
ATOM 4308 C C . ILE A 1 576 ? -40.031 1.585 43.900 1.00 91.44 576 ILE A C 1
ATOM 4310 O O . ILE A 1 576 ? -40.680 2.302 44.662 1.00 91.44 576 ILE A O 1
ATOM 4314 N N . ASP A 1 577 ? -40.362 0.317 43.652 1.00 89.50 577 ASP A N 1
ATOM 4315 C CA . ASP A 1 577 ? -41.560 -0.329 44.197 1.00 89.50 577 ASP A CA 1
ATOM 4316 C C . ASP A 1 577 ? -41.573 -0.283 45.729 1.00 89.50 577 ASP A C 1
ATOM 4318 O O . ASP A 1 577 ? -42.618 -0.108 46.362 1.00 89.50 577 ASP A O 1
ATOM 4322 N N . LEU A 1 578 ? -40.403 -0.464 46.346 1.00 89.88 578 LEU A N 1
ATOM 4323 C CA . LEU A 1 578 ? -40.259 -0.419 47.792 1.00 89.88 578 LEU A CA 1
ATOM 4324 C C . LEU A 1 578 ? -40.421 1.003 48.338 1.00 89.88 578 LEU A C 1
ATOM 4326 O O . LEU A 1 578 ? -41.166 1.193 49.297 1.00 89.88 578 LEU A O 1
ATOM 4330 N N . ALA A 1 579 ? -39.789 2.000 47.719 1.00 87.25 579 ALA A N 1
ATOM 4331 C CA . ALA A 1 579 ? -39.949 3.399 48.104 1.00 87.25 579 ALA A CA 1
ATOM 4332 C C . ALA A 1 579 ? -41.397 3.876 47.964 1.00 87.25 579 ALA A C 1
ATOM 4334 O O . ALA A 1 579 ? -41.909 4.497 48.889 1.00 87.25 579 ALA A O 1
ATOM 4335 N N . GLN A 1 580 ? -42.095 3.529 46.878 1.00 85.62 580 GLN A N 1
ATOM 4336 C CA . GLN A 1 580 ? -43.515 3.865 46.703 1.00 85.62 580 GLN A CA 1
ATOM 4337 C C . GLN A 1 580 ? -44.385 3.266 47.816 1.00 85.62 580 GLN A C 1
ATOM 4339 O O . GLN A 1 580 ? -45.231 3.957 48.385 1.00 85.62 580 GLN A O 1
ATOM 4344 N N . LYS A 1 581 ? -44.142 2.001 48.188 1.00 86.44 581 LYS A N 1
ATOM 4345 C CA . LYS A 1 581 ? -44.846 1.351 49.306 1.00 86.44 581 LYS A CA 1
ATOM 4346 C C . LYS A 1 581 ? -44.562 2.040 50.641 1.00 86.44 581 LYS A C 1
ATOM 4348 O O . LYS A 1 581 ? -45.487 2.251 51.417 1.00 86.44 581 LYS A O 1
ATOM 4353 N N . LEU A 1 582 ? -43.305 2.391 50.916 1.00 87.62 582 LEU A N 1
ATOM 4354 C CA . LEU A 1 582 ? -42.886 3.022 52.175 1.00 87.62 582 LEU A CA 1
ATOM 4355 C C . LEU A 1 582 ? -43.299 4.503 52.276 1.00 87.62 582 LEU A C 1
ATOM 4357 O O . LEU A 1 582 ? -43.543 5.008 53.376 1.00 87.62 582 LEU A O 1
ATOM 4361 N N . ALA A 1 583 ? -43.403 5.208 51.147 1.00 82.00 583 ALA A N 1
ATOM 4362 C CA . ALA A 1 583 ? -43.800 6.612 51.089 1.00 82.00 583 ALA A CA 1
ATOM 4363 C C . ALA A 1 583 ? -45.210 6.836 51.655 1.00 82.00 583 ALA A C 1
ATOM 4365 O O . ALA A 1 583 ? -45.399 7.766 52.437 1.00 82.00 583 ALA A O 1
ATOM 4366 N N . GLY A 1 584 ? -46.160 5.944 51.354 1.00 78.75 584 GLY A N 1
ATOM 4367 C CA . GLY A 1 584 ? -47.546 6.042 51.828 1.00 78.75 584 GLY A CA 1
ATOM 4368 C C . GLY A 1 584 ? -47.807 5.508 53.244 1.00 78.75 584 GLY A C 1
ATOM 4369 O O . GLY A 1 584 ? -48.915 5.661 53.750 1.00 78.75 584 GLY A O 1
ATOM 4370 N N . MET A 1 585 ? -46.824 4.870 53.891 1.00 86.56 585 MET A N 1
ATOM 4371 C CA . MET A 1 585 ? -46.984 4.308 55.240 1.00 86.56 585 MET A CA 1
ATOM 4372 C C . MET A 1 585 ? -46.731 5.359 56.338 1.00 86.56 585 MET A C 1
ATOM 4374 O O . MET A 1 585 ? -45.836 6.200 56.172 1.00 86.56 585 MET A O 1
ATOM 4378 N N . PRO A 1 586 ? -47.427 5.288 57.490 1.00 87.88 586 PRO A N 1
ATOM 4379 C CA . PRO A 1 586 ? -47.003 5.963 58.716 1.00 87.88 586 PRO A CA 1
ATOM 4380 C C . PRO A 1 586 ? -45.557 5.604 59.072 1.00 87.88 586 PRO A C 1
ATOM 4382 O O . PRO A 1 586 ? -45.093 4.495 58.792 1.00 87.88 586 PRO A O 1
ATOM 4385 N N . ILE A 1 587 ? -44.826 6.528 59.703 1.00 88.88 587 ILE A N 1
ATOM 4386 C CA . ILE A 1 587 ? -43.383 6.343 59.927 1.00 88.88 587 ILE A CA 1
ATOM 4387 C C . ILE A 1 587 ? -43.061 5.090 60.758 1.00 88.88 587 ILE A C 1
ATOM 4389 O O . ILE A 1 587 ? -42.095 4.388 60.462 1.00 88.88 587 ILE A O 1
ATOM 4393 N N . GLN A 1 588 ? -43.903 4.759 61.741 1.00 89.44 588 GLN A N 1
ATOM 4394 C CA . GLN A 1 588 ? -43.735 3.568 62.581 1.00 89.44 588 GLN A CA 1
ATOM 4395 C C . GLN A 1 588 ? -43.910 2.268 61.782 1.00 89.44 588 GLN A C 1
ATOM 4397 O O . GLN A 1 588 ? -43.120 1.334 61.933 1.00 89.44 588 GLN A O 1
ATOM 4402 N N . ASP A 1 589 ? -44.886 2.228 60.874 1.00 92.62 589 ASP A N 1
ATOM 4403 C CA . ASP A 1 589 ? -45.137 1.070 60.012 1.00 92.62 589 ASP A CA 1
ATOM 4404 C C . ASP A 1 589 ? -44.014 0.888 58.989 1.00 92.62 589 ASP A C 1
ATOM 4406 O O . ASP A 1 589 ? -43.554 -0.231 58.747 1.00 92.62 589 ASP A O 1
ATOM 4410 N N . ALA A 1 590 ? -43.514 1.994 58.433 1.00 91.12 590 ALA A N 1
ATOM 4411 C CA . ALA A 1 590 ? -42.368 1.982 57.535 1.00 91.12 590 ALA A CA 1
ATOM 4412 C C . ALA A 1 590 ? -41.111 1.424 58.236 1.00 91.12 590 ALA A C 1
ATOM 4414 O O . ALA A 1 590 ? -40.431 0.553 57.686 1.00 91.12 590 ALA A O 1
ATOM 4415 N N . GLN A 1 591 ? -40.841 1.844 59.479 1.00 93.56 591 GLN A N 1
ATOM 4416 C CA . GLN A 1 591 ? -39.750 1.305 60.303 1.00 93.56 591 GLN A CA 1
ATOM 4417 C C . GLN A 1 591 ? -39.936 -0.190 60.597 1.00 93.56 591 GLN A C 1
ATOM 4419 O O . GLN A 1 591 ? -39.000 -0.981 60.440 1.00 93.56 591 GLN A O 1
ATOM 4424 N N . ALA A 1 592 ? -41.151 -0.609 60.963 1.00 94.12 592 ALA A N 1
ATOM 4425 C CA . ALA A 1 592 ? -41.474 -2.018 61.176 1.00 94.12 592 ALA A CA 1
ATOM 4426 C C . ALA A 1 592 ? -41.262 -2.856 59.907 1.00 94.12 592 ALA A C 1
ATOM 4428 O O . ALA A 1 592 ? -40.753 -3.982 59.979 1.00 94.12 592 ALA A O 1
ATOM 4429 N N . LYS A 1 593 ? -41.586 -2.295 58.736 1.00 93.81 593 LYS A N 1
ATOM 4430 C CA . LYS A 1 593 ? -41.403 -2.969 57.453 1.00 93.81 593 LYS A CA 1
ATOM 4431 C C . LYS A 1 593 ? -39.932 -3.152 57.091 1.00 93.81 593 LYS A C 1
ATOM 4433 O O . LYS A 1 593 ? -39.564 -4.242 56.655 1.00 93.81 593 LYS A O 1
ATOM 4438 N N . VAL A 1 594 ? -39.085 -2.147 57.317 1.00 93.56 594 VAL A N 1
ATOM 4439 C CA . VAL A 1 594 ? -37.627 -2.272 57.128 1.00 93.56 594 VAL A CA 1
ATOM 4440 C C . VAL A 1 594 ? -37.048 -3.340 58.060 1.00 93.56 594 VAL A C 1
ATOM 4442 O O . VAL A 1 594 ? -36.290 -4.202 57.614 1.00 93.56 594 VAL A O 1
ATOM 4445 N N . MET A 1 595 ? -37.469 -3.374 59.330 1.00 92.56 595 MET A N 1
ATOM 4446 C CA . MET A 1 595 ? -37.058 -4.433 60.262 1.00 92.56 595 MET A CA 1
ATOM 4447 C C . MET A 1 595 ? -37.502 -5.827 59.801 1.00 92.56 595 MET A C 1
ATOM 4449 O O . MET A 1 595 ? -36.761 -6.799 59.960 1.00 92.56 595 MET A O 1
ATOM 4453 N N . GLN A 1 596 ? -38.698 -5.949 59.217 1.00 93.06 596 GLN A N 1
ATOM 4454 C CA . GLN A 1 596 ? -39.150 -7.202 58.616 1.00 93.06 596 GLN A CA 1
ATOM 4455 C C . GLN A 1 596 ? -38.272 -7.599 57.425 1.00 93.06 596 GLN A C 1
ATOM 4457 O O . GLN A 1 596 ? -37.774 -8.719 57.408 1.00 93.06 596 GLN A O 1
ATOM 4462 N N . LEU A 1 597 ? -38.002 -6.675 56.499 1.00 92.56 597 LEU A N 1
ATOM 4463 C CA . LEU A 1 597 ? -37.127 -6.925 55.351 1.00 92.56 597 LEU A CA 1
ATOM 4464 C C . LEU A 1 597 ? -35.752 -7.433 55.790 1.00 92.56 597 LEU A C 1
ATOM 4466 O O . LEU A 1 597 ? -35.246 -8.391 55.214 1.00 92.56 597 LEU A O 1
ATOM 4470 N N . ARG A 1 598 ? -35.169 -6.865 56.857 1.00 93.12 598 ARG A N 1
ATOM 4471 C CA . ARG A 1 598 ? -33.888 -7.350 57.394 1.00 93.12 598 ARG A CA 1
ATOM 4472 C C . ARG A 1 598 ? -33.943 -8.811 57.834 1.00 93.12 598 ARG A C 1
ATOM 4474 O O . ARG A 1 598 ? -32.953 -9.524 57.653 1.00 93.12 598 ARG A O 1
ATOM 4481 N N . ARG A 1 599 ? -35.054 -9.227 58.451 1.00 92.19 599 ARG A N 1
ATOM 4482 C CA . ARG A 1 599 ? -35.277 -10.612 58.892 1.00 92.19 599 ARG A CA 1
ATOM 4483 C C . ARG A 1 599 ? -35.461 -11.542 57.696 1.00 92.19 599 ARG A C 1
ATOM 4485 O O . ARG A 1 599 ? -34.846 -12.604 57.672 1.00 92.19 599 ARG A O 1
ATOM 4492 N N . ASP A 1 600 ? -36.224 -11.105 56.698 1.00 92.12 600 ASP A N 1
ATOM 4493 C CA . ASP A 1 600 ? -36.530 -11.882 55.492 1.00 92.12 600 ASP A CA 1
ATOM 4494 C C . ASP A 1 600 ? -35.278 -12.164 54.636 1.00 92.12 600 ASP A C 1
ATOM 4496 O O . ASP A 1 600 ? -35.223 -13.171 53.934 1.00 92.12 600 ASP A O 1
ATOM 4500 N N . LEU A 1 601 ? -34.235 -11.329 54.735 1.00 90.81 601 LEU A N 1
ATOM 4501 C CA . LEU A 1 601 ? -32.938 -11.557 54.081 1.00 90.81 601 LEU A CA 1
ATOM 4502 C C . LEU A 1 601 ? -32.186 -12.808 54.574 1.00 90.81 601 LEU A C 1
ATOM 4504 O O . LEU A 1 601 ? -31.307 -13.307 53.869 1.00 90.81 601 LEU A O 1
ATOM 4508 N N . GLY A 1 602 ? -32.481 -13.301 55.780 1.00 89.88 602 GLY A N 1
ATOM 4509 C CA . GLY A 1 602 ? -31.789 -14.449 56.364 1.00 89.88 602 GLY A CA 1
ATOM 4510 C C . GLY A 1 602 ? -30.274 -14.244 56.543 1.00 89.88 602 GLY A C 1
ATOM 4511 O O . GLY A 1 602 ? -29.794 -13.127 56.771 1.00 89.88 602 GLY A O 1
ATOM 4512 N N . SER A 1 603 ? -29.523 -15.352 56.492 1.00 88.69 603 SER A N 1
ATOM 4513 C CA . SER A 1 603 ? -28.082 -15.391 56.800 1.00 88.69 603 SER A CA 1
ATOM 4514 C C . SER A 1 603 ? -27.163 -15.124 55.603 1.00 88.69 603 SER A C 1
ATOM 4516 O O . SER A 1 603 ? -26.058 -14.643 55.818 1.00 88.69 603 SER A O 1
ATOM 4518 N N . ASN A 1 604 ? -27.608 -15.404 54.371 1.00 89.62 604 ASN A N 1
ATOM 4519 C CA . ASN A 1 604 ? -26.801 -15.273 53.147 1.00 89.62 604 ASN A CA 1
ATOM 4520 C C . ASN A 1 604 ? -27.535 -14.459 52.064 1.00 89.62 604 ASN A C 1
ATOM 4522 O O . ASN A 1 604 ? -27.929 -15.018 51.037 1.00 89.62 604 ASN A O 1
ATOM 4526 N N . PRO A 1 605 ? -27.759 -13.153 52.280 1.00 91.00 605 PRO A N 1
ATOM 4527 C CA . PRO A 1 605 ? -28.336 -12.296 51.254 1.00 91.00 605 PRO A CA 1
ATOM 4528 C C . PRO A 1 605 ? -27.350 -12.055 50.105 1.00 91.00 605 PRO A C 1
ATOM 4530 O O . PRO A 1 605 ? -26.141 -11.966 50.308 1.00 91.00 605 PRO A O 1
ATOM 4533 N N . THR A 1 606 ? -27.880 -11.899 48.895 1.00 90.62 606 THR A N 1
ATOM 4534 C CA . THR A 1 606 ? -27.106 -11.425 47.739 1.00 90.62 606 THR A CA 1
ATOM 4535 C C . THR A 1 606 ? -26.760 -9.940 47.883 1.00 90.62 606 THR A C 1
ATOM 4537 O O . THR A 1 606 ? -27.477 -9.184 48.545 1.00 90.62 606 THR A O 1
ATOM 4540 N N . ASP A 1 607 ? -25.713 -9.477 47.198 1.00 89.31 607 ASP A N 1
ATOM 4541 C CA . ASP A 1 607 ? -25.322 -8.061 47.235 1.00 89.31 607 ASP A CA 1
ATOM 4542 C C . ASP A 1 607 ? -26.443 -7.123 46.757 1.00 89.31 607 ASP A C 1
ATOM 4544 O O . ASP A 1 607 ? -26.629 -6.038 47.306 1.00 89.31 607 ASP A O 1
ATOM 4548 N N . ALA A 1 608 ? -27.224 -7.540 45.754 1.00 86.50 608 ALA A N 1
ATOM 4549 C CA . ALA A 1 608 ? -28.366 -6.771 45.257 1.00 86.50 608 ALA A CA 1
ATOM 4550 C C . ALA A 1 608 ? -29.474 -6.646 46.315 1.00 86.50 608 ALA A C 1
ATOM 4552 O O . ALA A 1 608 ? -30.049 -5.571 46.509 1.00 86.50 608 ALA A O 1
ATOM 4553 N N . GLN A 1 609 ? -29.739 -7.727 47.053 1.00 89.56 609 GLN A N 1
ATOM 4554 C CA . GLN A 1 609 ? -30.683 -7.712 48.168 1.00 89.56 609 GLN A CA 1
ATOM 4555 C C . GLN A 1 609 ? -30.194 -6.811 49.312 1.00 89.56 609 GLN A C 1
ATOM 4557 O O . GLN A 1 609 ? -30.985 -6.033 49.846 1.00 89.56 609 GLN A O 1
ATOM 4562 N N . LEU A 1 610 ? -28.898 -6.849 49.646 1.00 91.69 610 LEU A N 1
ATOM 4563 C CA . LEU A 1 610 ? -28.298 -5.954 50.642 1.00 91.69 610 LEU A CA 1
ATOM 4564 C C . LEU A 1 610 ? -28.404 -4.482 50.233 1.00 91.69 610 LEU A C 1
ATOM 4566 O O . LEU A 1 610 ? -28.799 -3.659 51.054 1.00 91.69 610 LEU A O 1
ATOM 4570 N N . ARG A 1 611 ? -28.117 -4.144 48.969 1.00 91.94 611 ARG A N 1
ATOM 4571 C CA . ARG A 1 611 ? -28.265 -2.771 48.453 1.00 91.94 611 ARG A CA 1
ATOM 4572 C C . ARG A 1 611 ? -29.714 -2.295 48.453 1.00 91.94 611 ARG A C 1
ATOM 4574 O O . ARG A 1 611 ? -29.973 -1.133 48.753 1.00 91.94 611 ARG A O 1
ATOM 4581 N N . THR A 1 612 ? -30.659 -3.175 48.127 1.00 91.12 612 THR A N 1
ATOM 4582 C CA . THR A 1 612 ? -32.095 -2.851 48.154 1.00 91.12 612 THR A CA 1
ATOM 4583 C C . THR A 1 612 ? -32.577 -2.607 49.584 1.00 91.12 612 THR A C 1
ATOM 4585 O O . THR A 1 612 ? -33.279 -1.631 49.839 1.00 91.12 612 THR A O 1
ATOM 4588 N N . TYR A 1 613 ? -32.154 -3.444 50.535 1.00 92.38 613 TYR A N 1
ATOM 4589 C CA . TYR A 1 613 ? -32.431 -3.244 51.957 1.00 92.38 613 TYR A CA 1
ATOM 4590 C C . TYR A 1 613 ? -31.787 -1.966 52.510 1.00 92.38 613 TYR A C 1
ATOM 4592 O O . TYR A 1 613 ? -32.460 -1.203 53.197 1.00 92.38 613 TYR A O 1
ATOM 4600 N N . GLY A 1 614 ? -30.513 -1.718 52.190 1.00 92.50 614 GLY A N 1
ATOM 4601 C CA . GLY A 1 614 ? -29.799 -0.509 52.607 1.00 92.50 614 GLY A CA 1
ATOM 4602 C C . GLY A 1 614 ? -30.532 0.751 52.156 1.00 92.50 614 GLY A C 1
ATOM 4603 O O . GLY A 1 614 ? -30.834 1.607 52.981 1.00 92.50 614 GLY A O 1
ATOM 4604 N N . TYR A 1 615 ? -30.949 0.790 50.886 1.00 92.56 615 TYR A N 1
ATOM 4605 C CA . TYR A 1 615 ? -31.780 1.873 50.366 1.00 92.56 615 TYR A CA 1
ATOM 4606 C C . TYR A 1 615 ? -33.094 2.043 51.145 1.00 92.56 615 TYR A C 1
ATOM 4608 O O . TYR A 1 615 ? -33.466 3.162 51.482 1.00 92.56 615 TYR A O 1
ATOM 4616 N N . ALA A 1 616 ? -33.794 0.950 51.461 1.00 91.94 616 ALA A N 1
ATOM 4617 C CA . ALA A 1 616 ? -35.036 1.008 52.233 1.00 91.94 616 ALA A CA 1
ATOM 4618 C C . ALA A 1 616 ? -34.831 1.622 53.627 1.00 91.94 616 ALA A C 1
ATOM 4620 O O . ALA A 1 616 ? -35.649 2.422 54.076 1.00 91.94 616 ALA A O 1
ATOM 4621 N N . SER A 1 617 ? -33.736 1.247 54.296 1.00 92.44 617 SER A N 1
ATOM 4622 C CA . SER A 1 617 ? -33.359 1.790 55.604 1.00 92.44 617 SER A CA 1
ATOM 4623 C C . SER A 1 617 ? -33.079 3.286 55.515 1.00 92.44 617 SER A C 1
ATOM 4625 O O . SER A 1 617 ? -33.706 4.066 56.227 1.00 92.44 617 SER A O 1
ATOM 4627 N N . GLU A 1 618 ? -32.216 3.692 54.580 1.00 91.62 618 GLU A N 1
ATOM 4628 C CA . GLU A 1 618 ? -31.865 5.098 54.350 1.00 91.62 618 GLU A CA 1
ATOM 4629 C C . GLU A 1 618 ? -33.092 5.942 53.979 1.00 91.62 618 GLU A C 1
ATOM 4631 O O . GLU A 1 618 ? -33.250 7.061 54.462 1.00 91.62 618 GLU A O 1
ATOM 4636 N N . PHE A 1 619 ? -34.001 5.398 53.166 1.00 90.44 619 PHE A N 1
ATOM 4637 C CA . PHE A 1 619 ? -35.242 6.064 52.779 1.00 90.44 619 PHE A CA 1
ATOM 4638 C C . PHE A 1 619 ? -36.140 6.348 53.990 1.00 90.44 619 PHE A C 1
ATOM 4640 O O . PHE A 1 619 ? -36.642 7.463 54.149 1.00 90.44 619 PHE A O 1
ATOM 4647 N N . VAL A 1 620 ? -36.339 5.358 54.869 1.00 91.38 620 VAL A N 1
ATOM 4648 C CA . VAL A 1 620 ? -37.164 5.525 56.077 1.00 91.38 620 VAL A CA 1
ATOM 4649 C C . VAL A 1 620 ? -36.493 6.447 57.091 1.00 91.38 620 VAL A C 1
ATOM 4651 O O . VAL A 1 620 ? -37.180 7.256 57.712 1.00 91.38 620 VAL A O 1
ATOM 4654 N N . GLU A 1 621 ? -35.171 6.385 57.238 1.00 90.25 621 GLU A N 1
ATOM 4655 C CA . GLU A 1 621 ? -34.411 7.309 58.087 1.00 90.25 621 GLU A CA 1
ATOM 4656 C C . GLU A 1 621 ? -34.511 8.755 57.591 1.00 90.25 621 GLU A C 1
ATOM 4658 O O . GLU A 1 621 ? -34.799 9.657 58.379 1.00 90.25 621 GLU A O 1
ATOM 4663 N N . ALA A 1 622 ? -34.350 8.984 56.284 1.00 88.44 622 ALA A N 1
ATOM 4664 C CA . ALA A 1 622 ? -34.522 10.303 55.680 1.00 88.44 622 ALA A CA 1
ATOM 4665 C C . ALA A 1 622 ? -35.947 10.832 55.888 1.00 88.44 622 ALA A C 1
ATOM 4667 O O . ALA A 1 622 ? -36.134 12.001 56.220 1.00 88.44 622 ALA A O 1
ATOM 4668 N N . LYS A 1 623 ? -36.950 9.958 55.764 1.00 87.12 623 LYS A N 1
ATOM 4669 C CA . LYS A 1 623 ? -38.352 10.285 56.023 1.00 87.12 623 LYS A CA 1
ATOM 4670 C C . LYS A 1 623 ? -38.606 10.622 57.502 1.00 87.12 623 LYS A C 1
ATOM 4672 O O . LYS A 1 623 ? -39.288 11.603 57.784 1.00 87.12 623 LYS A O 1
ATOM 4677 N N . ALA A 1 624 ? -38.031 9.866 58.440 1.00 88.69 624 ALA A N 1
ATOM 4678 C CA . ALA A 1 624 ? -38.115 10.154 59.876 1.00 88.69 624 ALA A CA 1
ATOM 4679 C C . ALA A 1 624 ? -37.463 11.499 60.223 1.00 88.69 624 ALA A C 1
ATOM 4681 O O . ALA A 1 624 ? -38.014 12.275 61.001 1.00 88.69 624 ALA A O 1
ATOM 4682 N N . LYS A 1 625 ? -36.310 11.790 59.614 1.00 89.62 625 LYS A N 1
ATOM 4683 C CA . LYS A 1 625 ? -35.622 13.068 59.777 1.00 89.62 625 LYS A CA 1
ATOM 4684 C C . LYS A 1 625 ? -36.436 14.228 59.203 1.00 89.62 625 LYS A C 1
ATOM 4686 O O . LYS A 1 625 ? -36.604 15.229 59.883 1.00 89.62 625 LYS A O 1
ATOM 4691 N N . LEU A 1 626 ? -36.989 14.079 57.997 1.00 86.44 626 LEU A N 1
ATOM 4692 C CA . LEU A 1 626 ? -37.832 15.105 57.379 1.00 86.44 626 LEU A CA 1
ATOM 4693 C C . LEU A 1 626 ? -39.072 15.404 58.226 1.00 86.44 626 LEU A C 1
ATOM 4695 O O . LEU A 1 626 ? -39.430 16.563 58.367 1.00 86.44 626 LEU A O 1
ATOM 4699 N N . LEU A 1 627 ? -39.694 14.386 58.828 1.00 88.12 627 LEU A N 1
ATOM 4700 C CA . LEU A 1 627 ? -40.805 14.591 59.760 1.00 88.12 627 LEU A CA 1
ATOM 4701 C C . LEU A 1 627 ? -40.399 15.443 60.971 1.00 88.12 627 LEU A C 1
ATOM 4703 O O . LEU A 1 627 ? -41.191 16.260 61.427 1.00 88.12 627 LEU A O 1
ATOM 4707 N N . ALA A 1 628 ? -39.191 15.239 61.500 1.00 88.31 628 ALA A N 1
ATOM 4708 C CA . ALA A 1 628 ? -38.689 15.998 62.642 1.00 88.31 628 ALA A CA 1
ATOM 4709 C C . ALA A 1 628 ? -38.304 17.441 62.270 1.00 88.31 628 ALA A C 1
ATOM 4711 O O . ALA A 1 628 ? -38.550 18.354 63.056 1.00 88.31 628 ALA A O 1
ATOM 4712 N N . ASP A 1 629 ? -37.714 17.635 61.088 1.00 89.81 629 ASP A N 1
ATOM 4713 C CA . ASP A 1 629 ? -37.181 18.925 60.641 1.00 89.81 629 ASP A CA 1
ATOM 4714 C C . ASP A 1 629 ? -38.261 19.816 59.989 1.00 89.81 629 ASP A C 1
ATOM 4716 O O . ASP A 1 629 ? -38.318 21.015 60.260 1.00 89.81 629 ASP A O 1
ATOM 4720 N N . ASP A 1 630 ? -39.119 19.245 59.133 1.00 87.31 630 ASP A N 1
ATOM 4721 C CA . ASP A 1 630 ? -40.174 19.945 58.384 1.00 87.31 630 ASP A CA 1
ATOM 4722 C C . ASP A 1 630 ? -41.416 19.042 58.163 1.00 87.31 630 ASP A C 1
ATOM 4724 O O . ASP A 1 630 ? -41.568 18.387 57.119 1.00 87.31 630 ASP A O 1
ATOM 4728 N N . PRO A 1 631 ? -42.352 19.014 59.134 1.00 83.50 631 PRO A N 1
ATOM 4729 C CA . PRO A 1 631 ? -43.567 18.203 59.056 1.00 83.50 631 PRO A CA 1
ATOM 4730 C C . PRO A 1 631 ? -44.471 18.549 57.865 1.00 83.50 631 PRO A C 1
ATOM 4732 O O . PRO A 1 631 ? -45.214 17.692 57.386 1.00 83.50 631 PRO A O 1
ATOM 4735 N N . VAL A 1 632 ? -44.431 19.792 57.372 1.00 80.69 632 VAL A N 1
ATOM 4736 C CA . VAL A 1 632 ? -45.271 20.232 56.248 1.00 80.69 632 VAL A CA 1
ATOM 4737 C C . VAL A 1 632 ? -44.757 19.616 54.953 1.00 80.69 632 VAL A C 1
ATOM 4739 O O . VAL A 1 632 ? -45.529 18.999 54.213 1.00 80.69 632 VAL A O 1
ATOM 4742 N N . VAL A 1 633 ? -43.450 19.716 54.703 1.00 81.12 633 VAL A N 1
ATOM 4743 C CA . VAL A 1 633 ? -42.814 19.097 53.531 1.00 81.12 633 VAL A CA 1
ATOM 4744 C C . VAL A 1 633 ? -42.897 17.571 53.607 1.00 81.12 633 VAL A C 1
ATOM 4746 O O . VAL A 1 633 ? -43.107 16.922 52.581 1.00 81.12 633 VAL A O 1
ATOM 4749 N N . TYR A 1 634 ? -42.826 16.981 54.806 1.00 84.88 634 TYR A N 1
ATOM 4750 C CA . TYR A 1 634 ? -43.087 15.552 55.004 1.00 84.88 634 TYR A CA 1
ATOM 4751 C C . TYR A 1 634 ? -44.473 15.138 54.487 1.00 84.88 634 TYR A C 1
ATOM 4753 O O . TYR A 1 634 ? -44.571 14.206 53.686 1.00 84.88 634 TYR A O 1
ATOM 4761 N N . VAL A 1 635 ? -45.539 15.831 54.909 1.00 83.38 635 VAL A N 1
ATOM 4762 C CA . VAL A 1 635 ? -46.920 15.496 54.515 1.00 83.38 635 VAL A CA 1
ATOM 4763 C C . VAL A 1 635 ? -47.117 15.695 53.010 1.00 83.38 635 VAL A C 1
ATOM 4765 O O . VAL A 1 635 ? -47.720 14.847 52.356 1.00 83.38 635 VAL A O 1
ATOM 4768 N N . GLN A 1 636 ? -46.551 16.763 52.439 1.00 79.50 636 GLN A N 1
ATOM 4769 C CA . GLN A 1 636 ? -46.604 17.028 50.997 1.00 79.50 636 GLN A CA 1
ATOM 4770 C C . GLN A 1 636 ? -45.878 15.967 50.156 1.00 79.50 636 GLN A C 1
ATOM 4772 O O . GLN A 1 636 ? -46.336 15.639 49.063 1.00 79.50 636 GLN A O 1
ATOM 4777 N N . ASN A 1 637 ? -44.753 15.433 50.642 1.00 78.12 637 ASN A N 1
ATOM 4778 C CA . ASN A 1 637 ? -44.003 14.385 49.945 1.00 78.12 637 ASN A CA 1
ATOM 4779 C C . ASN A 1 637 ? -44.647 12.998 50.098 1.00 78.12 637 ASN A C 1
ATOM 4781 O O . ASN A 1 637 ? -44.511 12.162 49.208 1.00 78.12 637 ASN A O 1
ATOM 4785 N N . ALA A 1 638 ? -45.319 12.740 51.221 1.00 78.12 638 ALA A N 1
ATOM 4786 C CA . ALA A 1 638 ? -45.974 11.465 51.500 1.00 78.12 638 ALA A CA 1
ATOM 4787 C C . ALA A 1 638 ? -47.363 11.335 50.843 1.00 78.12 638 ALA A C 1
ATOM 4789 O O . ALA A 1 638 ? -47.800 10.214 50.579 1.00 78.12 638 ALA A O 1
ATOM 4790 N N . ASP A 1 639 ? -48.044 12.451 50.558 1.00 79.19 639 ASP A N 1
ATOM 4791 C CA . ASP A 1 639 ? -49.330 12.475 49.854 1.00 79.19 639 ASP A CA 1
ATOM 4792 C C . ASP A 1 639 ? -49.315 13.495 48.691 1.00 79.19 639 ASP A C 1
ATOM 4794 O O . ASP A 1 639 ? -49.525 14.696 48.903 1.00 79.19 639 ASP A O 1
ATOM 4798 N N . PRO A 1 640 ? -49.118 13.037 47.436 1.00 75.12 640 PRO A N 1
ATOM 4799 C CA . PRO A 1 640 ? -49.091 13.903 46.256 1.00 75.12 640 PRO A CA 1
ATOM 4800 C C . PRO A 1 640 ? -50.359 14.744 46.066 1.00 75.12 640 PRO A C 1
ATOM 4802 O O . PRO A 1 640 ? -50.287 15.824 45.477 1.00 75.12 640 PRO A O 1
ATOM 4805 N N . SER A 1 641 ? -51.513 14.297 46.583 1.00 79.12 641 SER A N 1
ATOM 4806 C CA . SER A 1 641 ? -52.765 15.058 46.497 1.00 79.12 641 SER A CA 1
ATOM 4807 C C . SER A 1 641 ? -52.709 16.356 47.305 1.00 79.12 641 SER A C 1
ATOM 4809 O O . SER A 1 641 ? -53.289 17.360 46.894 1.00 79.12 641 SER A O 1
ATOM 4811 N N . VAL A 1 642 ? -51.943 16.370 48.401 1.00 84.44 642 VAL A N 1
ATOM 4812 C CA . VAL A 1 642 ? -51.688 17.569 49.206 1.00 84.44 642 VAL A CA 1
ATOM 4813 C C . VAL A 1 642 ? -50.862 18.558 48.397 1.00 84.44 642 VAL A C 1
ATOM 4815 O O . VAL A 1 642 ? -51.232 19.724 48.278 1.00 84.44 642 VAL A O 1
ATOM 4818 N N . ARG A 1 643 ? -49.774 18.092 47.774 1.00 80.88 643 ARG A N 1
ATOM 4819 C CA . ARG A 1 643 ? -48.914 18.930 46.928 1.00 80.88 643 ARG A CA 1
ATOM 4820 C C . ARG A 1 643 ? -49.674 19.515 45.736 1.00 80.88 643 ARG A C 1
ATOM 4822 O O . ARG A 1 643 ? -49.554 20.709 45.470 1.00 80.88 643 ARG A O 1
ATOM 4829 N N . ALA A 1 644 ? -50.481 18.696 45.060 1.00 83.50 644 ALA A N 1
ATOM 4830 C CA . ALA A 1 644 ? -51.331 19.135 43.958 1.00 83.50 644 ALA A CA 1
ATOM 4831 C C . ALA A 1 644 ? -52.340 20.195 44.424 1.00 83.50 644 ALA A C 1
ATOM 4833 O O . ALA A 1 644 ? -52.419 21.268 43.827 1.00 83.50 644 ALA A O 1
ATOM 4834 N N . ALA A 1 645 ? -53.031 19.951 45.542 1.00 85.81 645 ALA A N 1
ATOM 4835 C CA . ALA A 1 645 ? -53.991 20.901 46.090 1.00 85.81 645 ALA A CA 1
ATOM 4836 C C . ALA A 1 645 ? -53.340 22.248 46.444 1.00 85.81 645 ALA A C 1
ATOM 4838 O O . ALA A 1 645 ? -53.916 23.283 46.130 1.00 85.81 645 ALA A O 1
ATOM 4839 N N . TRP A 1 646 ? -52.126 22.248 47.012 1.00 85.75 646 TRP A N 1
ATOM 4840 C CA . TRP A 1 646 ? -51.366 23.476 47.288 1.00 85.75 646 TRP A CA 1
ATOM 4841 C C . TRP A 1 646 ? -50.868 24.192 46.025 1.00 85.75 646 TRP A C 1
ATOM 4843 O O . TRP A 1 646 ? -50.764 25.415 46.032 1.00 85.75 646 TRP A O 1
ATOM 4853 N N . SER A 1 647 ? -50.588 23.471 44.935 1.00 84.81 647 SER A N 1
ATOM 4854 C CA . SER A 1 647 ? -50.197 24.083 43.653 1.00 84.81 647 SER A CA 1
ATOM 4855 C C . SER A 1 647 ? -51.358 24.759 42.912 1.00 84.81 647 SER A C 1
ATOM 4857 O O . SER A 1 647 ? -51.135 25.663 42.112 1.00 84.81 647 SER A O 1
ATOM 4859 N N . GLU A 1 648 ? -52.595 24.344 43.201 1.00 86.38 648 GLU A N 1
ATOM 4860 C CA . GLU A 1 648 ? -53.831 24.919 42.651 1.00 86.38 648 GLU A CA 1
ATOM 4861 C C . GLU A 1 648 ? -54.336 26.134 43.452 1.00 86.38 648 GLU A C 1
ATOM 4863 O O . GLU A 1 648 ? -55.341 26.748 43.079 1.00 86.38 648 GLU A O 1
ATOM 4868 N N . VAL A 1 649 ? -53.676 26.482 44.563 1.00 89.44 649 VAL A N 1
ATOM 4869 C CA . VAL A 1 649 ? -54.084 27.594 45.426 1.00 89.44 649 VAL A CA 1
ATOM 4870 C C . VAL A 1 649 ? -53.911 28.927 44.701 1.00 89.44 649 VAL A C 1
ATOM 4872 O O . VAL A 1 649 ? -52.831 29.259 44.214 1.00 89.44 649 VAL A O 1
ATOM 4875 N N . SER A 1 650 ? -54.976 29.728 44.685 1.00 87.50 650 SER A N 1
ATOM 4876 C CA . SER A 1 650 ? -54.978 31.085 44.137 1.00 87.50 650 SER A CA 1
ATOM 4877 C C . SER A 1 650 ? -55.487 32.083 45.172 1.00 87.50 650 SER A C 1
ATOM 4879 O O . SER A 1 650 ? -56.460 31.813 45.879 1.00 87.50 650 SER A O 1
ATOM 4881 N N . ALA A 1 651 ? -54.857 33.261 45.222 1.00 83.56 651 ALA A N 1
ATOM 4882 C CA . ALA A 1 651 ? -55.257 34.360 46.102 1.00 83.56 651 ALA A CA 1
ATOM 4883 C C . ALA A 1 651 ? -56.703 34.831 45.851 1.00 83.56 651 ALA A C 1
ATOM 4885 O O . ALA A 1 651 ? -57.350 35.334 46.766 1.00 83.56 651 ALA A O 1
ATOM 4886 N N . ASP A 1 652 ? -57.224 34.602 44.643 1.00 87.94 652 ASP A N 1
ATOM 4887 C CA . ASP A 1 652 ? -58.562 35.031 44.227 1.00 87.94 652 ASP A CA 1
ATOM 4888 C C . ASP A 1 652 ? -59.651 33.969 44.488 1.00 87.94 652 ASP A C 1
ATOM 4890 O O . ASP A 1 652 ? -60.825 34.199 44.199 1.00 87.94 652 ASP A O 1
ATOM 4894 N N . ASN A 1 653 ? -59.294 32.790 45.020 1.00 86.06 653 ASN A N 1
ATOM 4895 C CA . ASN A 1 653 ? -60.229 31.685 45.244 1.00 86.06 653 ASN A CA 1
ATOM 4896 C C . ASN A 1 653 ? -60.069 31.069 46.643 1.00 86.06 653 ASN A C 1
ATOM 4898 O O . ASN A 1 653 ? -59.323 30.106 46.829 1.00 86.06 653 ASN A O 1
ATOM 4902 N N . GLN A 1 654 ? -60.833 31.562 47.621 1.00 86.75 654 GLN A N 1
ATOM 4903 C CA . GLN A 1 654 ? -60.817 31.056 49.002 1.00 86.75 654 GLN A CA 1
ATOM 4904 C C . GLN A 1 654 ? -61.106 29.545 49.103 1.00 86.75 654 GLN A C 1
ATOM 4906 O O . GLN A 1 654 ? -60.485 28.852 49.908 1.00 86.75 654 GLN A O 1
ATOM 4911 N N . ALA A 1 655 ? -61.973 29.002 48.241 1.00 87.06 655 ALA A N 1
ATOM 4912 C CA . ALA A 1 655 ? -62.289 27.573 48.242 1.00 87.06 655 ALA A CA 1
ATOM 4913 C C . ALA A 1 655 ? -61.079 26.697 47.853 1.00 87.06 655 ALA A C 1
ATOM 4915 O O . ALA A 1 655 ? -60.992 25.541 48.269 1.00 87.06 655 ALA A O 1
ATOM 4916 N N . SER A 1 656 ? -60.115 27.239 47.093 1.00 88.50 656 SER A N 1
ATOM 4917 C CA . SER A 1 656 ? -58.862 26.532 46.775 1.00 88.50 656 SER A CA 1
ATOM 4918 C C . SER A 1 656 ? -57.974 26.341 48.012 1.00 88.50 656 SER A C 1
ATOM 4920 O O . SER A 1 656 ? -57.422 25.258 48.206 1.00 88.50 656 SER A O 1
ATOM 4922 N N . PHE A 1 657 ? -57.923 27.336 48.906 1.00 88.12 657 PHE A N 1
ATOM 4923 C CA . PHE A 1 657 ? -57.224 27.247 50.193 1.00 88.12 657 PHE A CA 1
ATOM 4924 C C . PHE A 1 657 ? -57.876 26.220 51.126 1.00 88.12 657 PHE A C 1
ATOM 4926 O O . PHE A 1 657 ? -57.184 25.386 51.708 1.00 88.12 657 PHE A O 1
ATOM 4933 N N . GLU A 1 658 ? -59.207 26.235 51.243 1.00 87.69 658 GLU A N 1
ATOM 4934 C CA . GLU A 1 658 ? -59.949 25.287 52.089 1.00 87.69 658 GLU A CA 1
ATOM 4935 C C . GLU A 1 658 ? -59.769 23.835 51.616 1.00 87.69 658 GLU A C 1
ATOM 4937 O O . GLU A 1 658 ? -59.579 22.931 52.437 1.00 87.69 658 GLU A O 1
ATOM 4942 N N . LYS A 1 659 ? -59.742 23.609 50.293 1.00 87.88 659 LYS A N 1
ATOM 4943 C CA . LYS A 1 659 ? -59.438 22.305 49.683 1.00 87.88 659 LYS A CA 1
ATOM 4944 C C . LYS A 1 659 ? -58.018 21.835 50.025 1.00 87.88 659 LYS A C 1
ATOM 4946 O O . LYS A 1 659 ? -57.848 20.679 50.413 1.00 87.88 659 LYS A O 1
ATOM 4951 N N . ALA A 1 660 ? -57.015 22.711 49.927 1.00 87.12 660 ALA A N 1
ATOM 4952 C CA . ALA A 1 660 ? -55.623 22.379 50.245 1.00 87.12 660 ALA A CA 1
ATOM 4953 C C . ALA A 1 660 ? -55.405 22.076 51.738 1.00 87.12 660 ALA A C 1
ATOM 4955 O O . ALA A 1 660 ? -54.739 21.097 52.083 1.00 87.12 660 ALA A O 1
ATOM 4956 N N . ILE A 1 661 ? -56.026 22.852 52.632 1.00 86.69 661 ILE A N 1
ATOM 4957 C CA . ILE A 1 661 ? -55.991 22.601 54.081 1.00 86.69 661 ILE A CA 1
ATOM 4958 C C . ILE A 1 661 ? -56.678 21.272 54.408 1.00 86.69 661 ILE A C 1
ATOM 4960 O O . ILE A 1 661 ? -56.097 20.449 55.112 1.00 86.69 661 ILE A O 1
ATOM 4964 N N . SER A 1 662 ? -57.866 21.017 53.850 1.00 87.88 662 SER A N 1
ATOM 4965 C CA . SER A 1 662 ? -58.604 19.767 54.085 1.00 87.88 662 SER A CA 1
ATOM 4966 C C . SER A 1 662 ? -57.818 18.541 53.616 1.00 87.88 662 SER A C 1
ATOM 4968 O O . SER A 1 662 ? -57.747 17.544 54.333 1.00 87.88 662 SER A O 1
ATOM 4970 N N . ALA A 1 663 ? -57.173 18.626 52.446 1.00 86.81 663 ALA A N 1
ATOM 4971 C CA . ALA A 1 663 ? -56.278 17.580 51.957 1.00 86.81 663 ALA A CA 1
ATOM 4972 C C . ALA A 1 663 ? -55.088 17.360 52.908 1.00 86.81 663 ALA A C 1
ATOM 4974 O O . ALA A 1 663 ? -54.748 16.219 53.210 1.00 86.81 663 ALA A O 1
ATOM 4975 N N . THR A 1 664 ? -54.492 18.442 53.422 1.00 86.75 664 THR A N 1
ATOM 4976 C CA . THR A 1 664 ? -53.355 18.377 54.358 1.00 86.75 664 THR A CA 1
ATOM 4977 C C . THR A 1 664 ? -53.741 17.703 55.673 1.00 86.75 664 THR A C 1
ATOM 4979 O O . THR A 1 664 ? -53.033 16.802 56.112 1.00 86.75 664 THR A O 1
ATOM 4982 N N . VAL A 1 665 ? -54.876 18.080 56.273 1.00 86.00 665 VAL A N 1
ATOM 4983 C CA . VAL A 1 665 ? -55.367 17.491 57.533 1.00 86.00 665 VAL A CA 1
ATOM 4984 C C . VAL A 1 665 ? -55.697 16.009 57.348 1.00 86.00 665 VAL A C 1
ATOM 4986 O O . VAL A 1 665 ? -55.255 15.174 58.134 1.00 86.00 665 VAL A O 1
ATOM 4989 N N . ALA A 1 666 ? -56.387 15.651 56.261 1.00 85.25 666 ALA A N 1
ATOM 4990 C CA . ALA A 1 666 ? -56.695 14.254 55.956 1.00 85.25 666 ALA A CA 1
ATOM 4991 C C . ALA A 1 666 ? -55.429 13.403 55.732 1.00 85.25 666 ALA A C 1
ATOM 4993 O O . ALA A 1 666 ? -55.408 12.211 56.049 1.00 85.25 666 ALA A O 1
ATOM 4994 N N . ALA A 1 667 ? -54.368 13.992 55.174 1.00 85.81 667 ALA A N 1
ATOM 4995 C CA . ALA A 1 667 ? -53.077 13.328 55.029 1.00 85.81 667 ALA A CA 1
ATOM 4996 C C . ALA A 1 667 ? -52.329 13.218 56.368 1.00 85.81 667 ALA A C 1
ATOM 4998 O O . ALA A 1 667 ? -51.775 12.161 56.661 1.00 85.81 667 ALA A O 1
ATOM 4999 N N . GLN A 1 668 ? -52.356 14.259 57.204 1.00 85.19 668 GLN A N 1
ATOM 5000 C CA . GLN A 1 668 ? -51.779 14.263 58.554 1.00 85.19 668 GLN A CA 1
ATOM 5001 C C . GLN A 1 668 ? -52.377 13.169 59.443 1.00 85.19 668 GLN A C 1
ATOM 5003 O O . GLN A 1 668 ? -51.628 12.385 60.029 1.00 85.19 668 GLN A O 1
ATOM 5008 N N . GLU A 1 669 ? -53.707 13.046 59.470 1.00 84.50 669 GLU A N 1
ATOM 5009 C CA . GLU A 1 669 ? -54.407 11.993 60.217 1.00 84.50 669 GLU A CA 1
ATOM 5010 C C . GLU A 1 669 ? -54.017 10.594 59.726 1.00 84.50 669 GLU A C 1
ATOM 5012 O O . GLU A 1 669 ? -53.700 9.713 60.525 1.00 84.50 669 GLU A O 1
ATOM 5017 N N . ARG A 1 670 ? -53.971 10.390 58.402 1.00 83.50 670 ARG A N 1
ATOM 5018 C CA . ARG A 1 670 ? -53.600 9.101 57.797 1.00 83.50 670 ARG A CA 1
ATOM 5019 C C . ARG A 1 670 ? -52.146 8.716 58.074 1.00 83.50 670 ARG A C 1
ATOM 5021 O O . ARG A 1 670 ? -51.846 7.535 58.219 1.00 83.50 670 ARG A O 1
ATOM 5028 N N . LEU A 1 671 ? -51.248 9.699 58.113 1.00 82.50 671 LEU A N 1
ATOM 5029 C CA . LEU A 1 671 ? -49.811 9.503 58.324 1.00 82.50 671 LEU A CA 1
ATOM 5030 C C . LEU A 1 671 ? -49.413 9.491 59.807 1.00 82.50 671 LEU A C 1
ATOM 5032 O O . LEU A 1 671 ? -48.252 9.199 60.104 1.00 82.50 671 LEU A O 1
ATOM 5036 N N . GLY A 1 672 ? -50.344 9.793 60.719 1.00 80.12 672 GLY A N 1
ATOM 5037 C CA . GLY A 1 672 ? -50.088 9.873 62.158 1.00 80.12 672 GLY A CA 1
ATOM 5038 C C . GLY A 1 672 ? -49.203 11.059 62.555 1.00 80.12 672 GLY A C 1
ATOM 5039 O O . GLY A 1 672 ? -48.412 10.941 63.488 1.00 80.12 672 GLY A O 1
ATOM 5040 N N . VAL A 1 673 ? -49.298 12.172 61.823 1.00 79.62 673 VAL A N 1
ATOM 5041 C CA . VAL A 1 673 ? -48.572 13.424 62.082 1.00 79.62 673 VAL A CA 1
ATOM 5042 C C . VAL A 1 673 ? -49.556 14.410 62.701 1.00 79.62 673 VAL A C 1
ATOM 5044 O O . VAL A 1 673 ? -50.207 15.156 61.975 1.00 79.62 673 VAL A O 1
ATOM 5047 N N . VAL A 1 674 ? -49.725 14.358 64.023 1.00 61.97 674 VAL A N 1
ATOM 5048 C CA . VAL A 1 674 ? -50.629 15.242 64.781 1.00 61.97 674 VAL A CA 1
ATOM 5049 C C . VAL A 1 674 ? -49.881 15.880 65.936 1.00 61.97 674 VAL A C 1
ATOM 5051 O O . VAL A 1 674 ? -49.175 15.128 66.648 1.00 61.97 674 VAL A O 1
#